Protein AF-0000000077259729 (afdb_homodimer)

Secondary structure (DSSP, 8-state):
---EEEEEE--TT--HHHHHHHHHHHHH-SEEEEEEEPHHHHHHHT---SS-HHHHHHHHHTBTT-SEEEEEE-SS--HHHHHHTT-SEEEEESS--B-TTS-BTTHHHHHTT-EEEEPPPTT--HHHHHHHHHHT-------SSTHHHHHHHHHHHHHHTPPPP----S-EEEEEE---S--HHHHHHHHHHHHT-SEEEEEEPPHHHHHHHHSS--SS-HHHHHHHHHTBTT-SEEEEPPSS--HHHHHHHT--EEEE-TT----GGGGGGGGGEE------TTTT--HHHHHHHHHHHHHHHHHHHHHH-/---EEEEEE--TT--HHHHHHHHHHHHH-SEEEEEEEPHHHHHHHT---SS-HHHHHHHHHTBTT-SEEEEEE-SS--HHHHHHTT-SEEEEESS--B-TTS-BTTHHHHHTT-EEEEPPPTT--HHHHHHHHHHT-------SSTHHHHHHHHHHHHHHTPPPP----S-EEEEEE---S--HHHHHHHHHHHHT-SEEEEEEPPHHHHHHHHSS--SS-HHHHHHHHHTBTT-SEEEEPPSS--HHHHHHHT--EEEE-TT----GGGGGGTTTEE------TTTT--HHHHHHHHHHHHHHHHHHHHHH-

Organism: NCBI:txid6039

Radius of gyration: 26.73 Å; Cα contacts (8 Å, |Δi|>4): 1168; chains: 2; bounding box: 61×83×58 Å

Sequence (626 aa):
MAKRVWMDGCFDLFHYGHANALRQANELGNEVVCGINDFNDILKNKGLPVFTDEERKEIVSSCRWVHEVVIKVPYTPSVELIKKYNCDYAVHGDDPALDKNGVDVYANPKAIGIFKEVGRTDKISTTEIVGRLMLQERKGTIIKKDYKKNQEFYDNLKEKFKLPVKQKVGKVVFIDGIFDLYHAGHCKALENAKKNGDYLIVGLLNDEQVERYTGKLPIMNENERFLVLCSNKNIDEVIFSPYNFDEDFLKKHQISKILSSYDLEDKTRFENLKENVIQDYNVNPFSDLSTGNIIKRIILNYQEYEKRQSNKQMAKRVWMDGCFDLFHYGHANALRQANELGNEVVCGINDFNDILKNKGLPVFTDEERKEIVSSCRWVHEVVIKVPYTPSVELIKKYNCDYAVHGDDPALDKNGVDVYANPKAIGIFKEVGRTDKISTTEIVGRLMLQERKGTIIKKDYKKNQEFYDNLKEKFKLPVKQKVGKVVFIDGIFDLYHAGHCKALENAKKNGDYLIVGLLNDEQVERYTGKLPIMNENERFLVLCSNKNIDEVIFSPYNFDEDFLKKHQISKILSSYDLEDKTRFENLKENVIQDYNVNPFSDLSTGNIIKRIILNYQEYEKRQSNKQ

InterPro domains:
  IPR004821 Cytidyltransferase-like domain [PF01467] (7-131)
  IPR004821 Cytidyltransferase-like domain [PF01467] (175-272)
  IPR004821 Cytidyltransferase-like domain [TIGR00125] (4-68)
  IPR004821 Cytidyltransferase-like domain [TIGR00125] (172-229)
  IPR014729 Rossmann-like alpha/beta/alpha sandwich fold [G3DSA:3.40.50.620] (1-164)
  IPR014729 Rossmann-like alpha/beta/alpha sandwich fold [G3DSA:3.40.50.620] (165-313)
  IPR044608 Ethanolamine-phosphate cytidylyltransferase [PTHR45780] (3-313)

Nearest PDB structures (foldseek):
  3elb-assembly1_A  TM=8.615E-01  e=3.340E-30  Homo sapiens
  4xsv-assembly1_A  TM=8.649E-01  e=5.490E-30  Homo sapiens
  4mvd-assembly2_G  TM=8.555E-01  e=1.198E-11  Rattus norvegicus
  4mvd-assembly1_C  TM=8.555E-01  e=1.274E-11  Rattus norvegicus
  4zcs-assembly2_C  TM=9.011E-01  e=1.436E-10  Plasmodium falciparum 3D7

Foldseek 3Di:
DWAEEEEEDQCALPFLQNLVQLLVRCVVHVAYEYEHAAQVQCCQWPRHGQDHQVFSQLLVVQFQSHDHYHTHAHLQDDPCNCVVVPGQAYEEEPDARAGNVRDGSCVRRVVVPRYDYDYTDPDDDPVVLLVCLVVVDCPDPDDDDVCVVVVVSLVVLCVSLPADADDDDWAEEEEEDQCFSPISLVSVVLVVRLVVIPAYEYAHEAQVRCCVQPVGGGSDHSSGSVSSVSRGNSHRYYDHDDQADDPVNCVVRVHQAYEYDPRHPDPVRCVRPVPRYDPPPPDDPCSPDDSVVSSVSVVVSVVVVVVVVVVVD/DWAEEEEEDQCALPFLQNLVQLLVRCVVHVAYEYEHAQQVQCCQWPRHGQDHQVFSQLLVVQFQSHDHYHTHAHLQDDPCNCVVVPGQAYEDEPDFRAGNVRDGSCVHRVVVPRYDYDYTQPDDDPVVLLVCLVVVDCPDPDDDDVCVVVVVSLVVLCVSLPADADDDDWAEEEEEDQCFSPISLVSVVLVVRLVVIPAYEYAHEAQVRCCVQPVGGGSDHSSGSVSSVSRGNSHRYYDHDDQADDPVNCVVRVHQAYEYDPRHPDPVRCVRPVVRYDPPPPDDPCSPDDSVVSSVSVVVSVVVVVVVVVVVD

Solvent-accessible surface area (backbone atoms only — not comparable to full-atom values): 33648 Å² total; per-residue (Å²): 126,56,55,26,23,29,35,63,44,67,61,50,70,48,44,43,46,58,47,48,45,42,44,52,44,25,72,63,8,83,33,21,38,35,30,29,30,20,62,69,44,37,48,68,29,40,20,59,76,77,58,52,62,66,42,35,47,46,39,53,61,36,25,59,48,44,73,41,75,44,74,65,31,63,72,53,64,48,63,65,59,41,49,72,69,61,27,62,32,39,41,43,53,67,62,88,52,52,37,70,83,41,42,58,36,54,50,66,37,48,74,74,66,30,52,45,73,42,75,69,51,82,97,58,48,56,42,41,51,48,9,35,60,54,27,53,42,54,74,58,78,72,52,77,73,82,24,46,59,54,44,49,52,50,53,55,49,48,63,74,41,54,62,72,90,68,80,88,49,83,43,21,24,33,36,38,34,62,62,57,75,52,43,35,33,57,45,51,50,42,48,56,49,28,72,74,33,68,30,24,38,37,24,35,43,43,51,68,56,39,24,70,74,68,71,42,70,56,84,48,48,47,67,52,38,50,48,40,52,46,36,32,58,56,55,54,40,78,46,73,46,68,88,67,58,50,70,65,57,33,60,74,68,52,47,62,35,32,37,67,34,89,77,47,82,75,59,72,53,44,64,82,42,58,89,41,46,42,76,69,75,72,80,50,102,36,60,75,62,41,73,69,49,51,51,50,45,42,54,49,53,39,52,52,50,51,52,54,54,59,70,69,108,127,55,54,26,24,29,36,64,44,67,61,49,71,47,44,42,48,59,46,49,45,42,44,52,45,27,73,63,9,83,32,21,36,34,31,30,31,20,63,69,44,37,47,66,31,40,20,60,74,76,60,52,63,65,43,35,46,48,39,52,61,36,26,60,48,44,75,43,76,43,74,65,30,62,72,53,64,50,63,65,60,42,50,71,70,62,27,62,31,40,39,44,54,68,62,88,52,54,38,72,84,41,43,60,36,53,50,66,36,48,74,73,66,29,53,45,74,42,76,67,51,81,98,60,47,57,41,42,50,47,10,34,60,55,28,53,42,55,74,57,77,72,53,76,73,81,21,47,60,53,44,50,52,50,54,55,48,48,62,73,42,54,63,71,89,70,80,88,49,82,43,20,24,33,36,40,35,61,62,58,74,52,41,33,33,57,45,53,52,45,46,55,50,28,74,74,34,68,30,25,36,37,25,35,43,44,50,66,55,38,23,69,75,71,71,43,69,57,84,49,48,48,67,53,37,50,47,41,54,45,36,31,57,56,56,54,42,79,45,72,46,69,88,65,59,50,70,64,58,34,61,74,67,53,48,61,35,33,35,61,34,89,78,47,82,76,58,71,51,44,62,80,41,59,90,42,46,43,78,68,73,72,79,50,103,34,58,77,62,41,72,69,48,50,50,49,46,42,53,49,52,38,52,53,51,50,53,56,54,56,68,71,100

pLDDT: mean 87.86, std 11.93, range [39.03, 98.5]

Structure (mmCIF, N/CA/C/O backbone):
data_AF-0000000077259729-model_v1
#
loop_
_entity.id
_entity.type
_entity.pdbx_description
1 polymer 'ethanolamine-phosphate cytidylyltransferase'
#
loop_
_atom_site.group_PDB
_atom_site.id
_atom_site.type_symbol
_atom_site.label_atom_id
_atom_site.label_alt_id
_atom_site.label_comp_id
_atom_site.label_asym_id
_atom_site.label_entity_id
_atom_site.label_seq_id
_atom_site.pdbx_PDB_ins_code
_atom_site.Cartn_x
_atom_site.Cartn_y
_atom_site.Cartn_z
_atom_site.occupancy
_atom_site.B_iso_or_equiv
_atom_site.auth_seq_id
_atom_site.auth_comp_id
_atom_site.auth_asym_id
_atom_site.auth_atom_id
_atom_site.pdbx_PDB_model_num
ATOM 1 N N . MET A 1 1 ? -22.406 29.859 -8.906 1 48.34 1 MET A N 1
ATOM 2 C CA . MET A 1 1 ? -21.172 29.391 -8.305 1 48.34 1 MET A CA 1
ATOM 3 C C . MET A 1 1 ? -21.438 28.688 -6.98 1 48.34 1 MET A C 1
ATOM 5 O O . MET A 1 1 ? -22.219 29.172 -6.16 1 48.34 1 MET A O 1
ATOM 9 N N . ALA A 1 2 ? -21.297 27.406 -6.957 1 60.41 2 ALA A N 1
ATOM 10 C CA . ALA A 1 2 ? -21.703 26.703 -5.738 1 60.41 2 ALA A CA 1
ATOM 11 C C . ALA A 1 2 ? -21.031 27.312 -4.512 1 60.41 2 ALA A C 1
ATOM 13 O O . ALA A 1 2 ? -19.875 27.719 -4.57 1 60.41 2 ALA A O 1
ATOM 14 N N . LYS A 1 3 ? -21.828 27.609 -3.488 1 80.19 3 LYS A N 1
ATOM 15 C CA . LYS A 1 3 ? -21.328 28.297 -2.303 1 80.19 3 LYS A CA 1
ATOM 16 C C . LYS A 1 3 ? -20.703 27.328 -1.312 1 80.19 3 LYS A C 1
ATOM 18 O O . LYS A 1 3 ? -19.562 27.5 -0.88 1 80.19 3 LYS A O 1
ATOM 23 N N . ARG A 1 4 ? -21.438 26.234 -1.057 1 94.88 4 ARG A N 1
ATOM 24 C CA . ARG A 1 4 ? -21.031 25.297 -0.012 1 94.88 4 ARG A CA 1
ATOM 25 C C . ARG A 1 4 ? -21 23.875 -0.539 1 94.88 4 ARG A C 1
ATOM 27 O O . ARG A 1 4 ? -21.922 23.438 -1.23 1 94.88 4 ARG A O 1
ATOM 34 N N . VAL A 1 5 ? -19.891 23.156 -0.338 1 97.06 5 VAL A N 1
ATOM 35 C CA . VAL A 1 5 ? -19.766 21.781 -0.838 1 97.06 5 VAL A CA 1
ATOM 36 C C . VAL A 1 5 ? -19.578 20.828 0.333 1 97.06 5 VAL A C 1
ATOM 38 O O . VAL A 1 5 ? -19.031 21.203 1.373 1 97.06 5 VAL A O 1
ATOM 41 N N . TRP A 1 6 ? -20.078 19.562 0.099 1 97.56 6 TRP A N 1
ATOM 42 C CA . TRP A 1 6 ? -19.969 18.484 1.066 1 97.56 6 TRP A CA 1
ATOM 43 C C . TRP A 1 6 ? -18.906 17.469 0.644 1 97.56 6 TRP A C 1
ATOM 45 O O . TRP A 1 6 ? -18.875 17.031 -0.506 1 97.56 6 TRP A O 1
ATOM 55 N N . MET A 1 7 ? -18 17.188 1.516 1 97.12 7 MET A N 1
ATOM 56 C CA . MET A 1 7 ? -17.047 16.094 1.287 1 97.12 7 MET A CA 1
ATOM 57 C C . MET A 1 7 ? -16.906 15.219 2.525 1 97.12 7 MET A C 1
ATOM 59 O O . MET A 1 7 ? -16.469 15.68 3.576 1 97.12 7 MET A O 1
ATOM 63 N N . ASP A 1 8 ? -17.344 14.023 2.357 1 96.94 8 ASP A N 1
ATOM 64 C CA . ASP A 1 8 ? -17.172 13.094 3.475 1 96.94 8 ASP A CA 1
ATOM 65 C C . ASP A 1 8 ? -16.109 12.047 3.17 1 96.94 8 ASP A C 1
ATOM 67 O O . ASP A 1 8 ? -15.727 11.859 2.012 1 96.94 8 ASP A O 1
ATOM 71 N N . GLY A 1 9 ? -15.586 11.422 4.195 1 95.56 9 GLY A N 1
ATOM 72 C CA . GLY A 1 9 ? -14.578 10.383 4.066 1 95.56 9 GLY A CA 1
ATOM 73 C C . GLY A 1 9 ? -14.109 9.828 5.402 1 95.56 9 GLY A C 1
ATOM 74 O O . GLY A 1 9 ? -14.562 10.289 6.457 1 95.56 9 GLY A O 1
ATOM 75 N N . CYS A 1 10 ? -13.273 8.891 5.285 1 95.19 10 CYS A N 1
ATOM 76 C CA . CYS A 1 10 ? -12.68 8.297 6.484 1 95.19 10 CYS A CA 1
ATOM 77 C C . CYS A 1 10 ? -11.594 9.203 7.055 1 95.19 10 CYS A C 1
ATOM 79 O O . CYS A 1 10 ? -11.555 9.453 8.258 1 95.19 10 CYS A O 1
ATOM 81 N N . PHE A 1 11 ? -10.758 9.688 6.145 1 97.06 11 PHE A N 1
ATOM 82 C CA . PHE A 1 11 ? -9.648 10.578 6.477 1 97.06 11 PHE A CA 1
ATOM 83 C C . PHE A 1 11 ? -8.742 9.953 7.523 1 97.06 11 PHE A C 1
ATOM 85 O O . PHE A 1 11 ? -8.289 10.625 8.445 1 97.06 11 PHE A O 1
ATOM 92 N N . ASP A 1 12 ? -8.648 8.602 7.418 1 96 12 ASP A N 1
ATOM 93 C CA . ASP A 1 12 ? -7.742 7.867 8.297 1 96 12 ASP A CA 1
ATOM 94 C C . ASP A 1 12 ? -6.293 8.008 7.84 1 96 12 ASP A C 1
ATOM 96 O O . ASP A 1 12 ? -6.016 8.055 6.637 1 96 12 ASP A O 1
ATOM 100 N N . LEU A 1 13 ? -5.391 8.117 8.867 1 95.75 13 LEU A N 1
ATOM 101 C CA . LEU A 1 13 ? -3.99 8.352 8.531 1 95.75 13 LEU A CA 1
ATOM 102 C C . LEU A 1 13 ? -3.863 9.469 7.492 1 95.75 13 LEU A C 1
ATOM 104 O O . LEU A 1 13 ? -3.314 9.25 6.41 1 95.75 13 LEU A O 1
ATOM 108 N N . PHE A 1 14 ? -4.32 10.609 7.902 1 97.19 14 PHE A N 1
ATOM 109 C CA . PHE A 1 14 ? -4.418 11.797 7.062 1 97.19 14 PHE A CA 1
ATOM 110 C C . PHE A 1 14 ? -3.084 12.094 6.391 1 97.19 14 PHE A C 1
ATOM 112 O O . PHE A 1 14 ? -2.033 12.062 7.035 1 97.19 14 PHE A O 1
ATOM 119 N N . HIS A 1 15 ? -3.066 12.297 5.09 1 96.44 15 HIS A N 1
ATOM 120 C CA . HIS A 1 15 ? -1.883 12.594 4.293 1 96.44 15 HIS A CA 1
ATOM 121 C C . HIS A 1 15 ? -2.18 13.656 3.246 1 96.44 15 HIS A C 1
ATOM 123 O O . HIS A 1 15 ? -3.309 14.148 3.15 1 96.44 15 HIS A O 1
ATOM 129 N N . TYR A 1 16 ? -1.161 13.977 2.445 1 97 16 TYR A N 1
ATOM 130 C CA . TYR A 1 16 ? -1.281 15.094 1.514 1 97 16 TYR A CA 1
ATOM 131 C C . TYR A 1 16 ? -2.305 14.789 0.427 1 97 16 TYR A C 1
ATOM 133 O O . TYR A 1 16 ? -2.842 15.703 -0.204 1 97 16 TYR A O 1
ATOM 141 N N . GLY A 1 17 ? -2.633 13.516 0.175 1 95.94 17 GLY A N 1
ATOM 142 C CA . GLY A 1 17 ? -3.717 13.164 -0.729 1 95.94 17 GLY A CA 1
ATOM 143 C C . GLY A 1 17 ? -5.074 13.625 -0.24 1 95.94 17 GLY A C 1
ATOM 144 O O . GLY A 1 17 ? -5.883 14.141 -1.019 1 95.94 17 GLY A O 1
ATOM 145 N N . HIS A 1 18 ? -5.348 13.383 1.028 1 96.88 18 HIS A N 1
ATOM 146 C CA . HIS A 1 18 ? -6.574 13.883 1.641 1 96.88 18 HIS A CA 1
ATOM 147 C C . HIS A 1 18 ? -6.645 15.398 1.571 1 96.88 18 HIS A C 1
ATOM 149 O O . HIS A 1 18 ? -7.684 15.961 1.215 1 96.88 18 HIS A O 1
ATOM 155 N N . ALA A 1 19 ? -5.504 16.016 1.911 1 97.69 19 ALA A N 1
ATOM 156 C CA . ALA A 1 19 ? -5.445 17.469 1.873 1 97.69 19 ALA A CA 1
ATOM 157 C C . ALA A 1 19 ? -5.727 18 0.467 1 97.69 19 ALA A C 1
ATOM 159 O O . ALA A 1 19 ? -6.453 18.984 0.297 1 97.69 19 ALA A O 1
ATOM 160 N N . ASN A 1 20 ? -5.129 17.344 -0.491 1 97.31 20 ASN A N 1
ATOM 161 C CA . ASN A 1 20 ? -5.332 17.766 -1.875 1 97.31 20 ASN A CA 1
ATOM 162 C C . ASN A 1 20 ? -6.793 17.625 -2.293 1 97.31 20 ASN A C 1
ATOM 164 O O . ASN A 1 20 ? -7.312 18.469 -3.035 1 97.31 20 ASN A O 1
ATOM 168 N N . ALA A 1 21 ? -7.453 16.562 -1.859 1 96.06 21 ALA A N 1
ATOM 169 C CA . ALA A 1 21 ? -8.875 16.375 -2.141 1 96.06 21 ALA A CA 1
ATOM 170 C C . ALA A 1 21 ? -9.695 17.516 -1.538 1 96.06 21 ALA A C 1
ATOM 172 O O . ALA A 1 21 ? -10.586 18.062 -2.197 1 96.06 21 ALA A O 1
ATOM 173 N N . LEU A 1 22 ? -9.391 17.859 -0.361 1 97.19 22 LEU A N 1
ATOM 174 C CA . LEU A 1 22 ? -10.094 18.938 0.321 1 97.19 22 LEU A CA 1
ATOM 175 C C . LEU A 1 22 ? -9.812 20.281 -0.357 1 97.19 22 LEU A C 1
ATOM 177 O O . LEU A 1 22 ? -10.711 21.109 -0.481 1 97.19 22 LEU A O 1
ATOM 181 N N . ARG A 1 23 ? -8.562 20.484 -0.794 1 97.25 23 ARG A N 1
ATOM 182 C CA . ARG A 1 23 ? -8.203 21.688 -1.539 1 97.25 23 ARG A CA 1
ATOM 183 C C . ARG A 1 23 ? -9.031 21.812 -2.818 1 97.25 23 ARG A C 1
ATOM 185 O O . ARG A 1 23 ? -9.555 22.875 -3.125 1 97.25 23 ARG A O 1
ATOM 192 N N . GLN A 1 24 ? -9.109 20.719 -3.514 1 96.31 24 GLN A N 1
ATOM 193 C CA . GLN A 1 24 ? -9.867 20.703 -4.758 1 96.31 24 GLN A CA 1
ATOM 194 C C . GLN A 1 24 ? -11.352 20.953 -4.504 1 96.31 24 GLN A C 1
ATOM 196 O O . GLN A 1 24 ? -12.008 21.656 -5.273 1 96.31 24 GLN A O 1
ATOM 201 N N . ALA A 1 25 ? -11.852 20.359 -3.443 1 96.12 25 ALA A N 1
ATOM 202 C CA . ALA A 1 25 ? -13.234 20.609 -3.062 1 96.12 25 ALA A CA 1
ATOM 203 C C . ALA A 1 25 ? -13.453 22.094 -2.785 1 96.12 25 ALA A C 1
ATOM 205 O O . ALA A 1 25 ? -14.469 22.672 -3.199 1 96.12 25 ALA A O 1
ATOM 206 N N . ASN A 1 26 ? -12.539 22.688 -2.107 1 96.06 26 ASN A N 1
ATOM 207 C CA . ASN A 1 26 ? -12.602 24.125 -1.795 1 96.06 26 ASN A CA 1
ATOM 208 C C . ASN A 1 26 ? -12.594 24.969 -3.061 1 96.06 26 ASN A C 1
ATOM 210 O O . ASN A 1 26 ? -13.211 26.031 -3.102 1 96.06 26 ASN A O 1
ATOM 214 N N . GLU A 1 27 ? -11.891 24.531 -4.078 1 94.19 27 GLU A N 1
ATOM 215 C CA . GLU A 1 27 ? -11.852 25.234 -5.355 1 94.19 27 GLU A CA 1
ATOM 216 C C . GLU A 1 27 ? -13.211 25.172 -6.055 1 94.19 27 GLU A C 1
ATOM 218 O O . GLU A 1 27 ? -13.555 26.078 -6.82 1 94.19 27 GLU A O 1
ATOM 223 N N . LEU A 1 28 ? -13.859 24.078 -5.777 1 92.81 28 LEU A N 1
ATOM 224 C CA . LEU A 1 28 ? -15.164 23.891 -6.398 1 92.81 28 LEU A CA 1
ATOM 225 C C . LEU A 1 28 ? -16.234 24.703 -5.668 1 92.81 28 LEU A C 1
ATOM 227 O O . LEU A 1 28 ? -17.234 25.109 -6.266 1 92.81 28 LEU A O 1
ATOM 231 N N . GLY A 1 29 ? -15.914 24.844 -4.41 1 86.81 29 GLY A N 1
ATOM 232 C CA . GLY A 1 29 ? -16.828 25.609 -3.58 1 86.81 29 GLY A CA 1
ATOM 233 C C . GLY A 1 29 ? -16.109 26.578 -2.66 1 86.81 29 GLY A C 1
ATOM 234 O O . GLY A 1 29 ? -14.906 26.469 -2.449 1 86.81 29 GLY A O 1
ATOM 235 N N . ASN A 1 30 ? -16.594 27.719 -2.213 1 86.25 30 ASN A N 1
ATOM 236 C CA . ASN A 1 30 ? -15.984 28.688 -1.311 1 86.25 30 ASN A CA 1
ATOM 237 C C . ASN A 1 30 ? -15.953 28.172 0.127 1 86.25 30 ASN A C 1
ATOM 239 O O . ASN A 1 30 ? -15.086 28.562 0.912 1 86.25 30 ASN A O 1
ATOM 243 N N . GLU A 1 31 ? -16.875 27.25 0.431 1 95.69 31 GLU A N 1
ATOM 244 C CA . GLU A 1 31 ? -16.922 26.672 1.771 1 95.69 31 GLU A CA 1
ATOM 245 C C . GLU A 1 31 ? -17.047 25.141 1.711 1 95.69 31 GLU A C 1
ATOM 247 O O . GLU A 1 31 ? -17.906 24.609 1.007 1 95.69 31 GLU A O 1
ATOM 252 N N . VAL A 1 32 ? -16.203 24.469 2.477 1 97.69 32 VAL A N 1
ATOM 253 C CA . VAL A 1 32 ? -16.203 23.016 2.49 1 97.69 32 VAL A CA 1
ATOM 254 C C . VAL A 1 32 ? -16.688 22.516 3.85 1 97.69 32 VAL A C 1
ATOM 256 O O . VAL A 1 32 ? -16.109 22.844 4.883 1 97.69 32 VAL A O 1
ATOM 259 N N . VAL A 1 33 ? -17.766 21.797 3.838 1 98.19 33 VAL A N 1
ATOM 260 C CA . VAL A 1 33 ? -18.234 21.031 4.996 1 98.19 33 VAL A CA 1
ATOM 261 C C . VAL A 1 33 ? -17.734 19.594 4.895 1 98.19 33 VAL A C 1
ATOM 263 O O . VAL A 1 33 ? -18.094 18.875 3.963 1 98.19 33 VAL A O 1
ATOM 266 N N . CYS A 1 34 ? -16.938 19.203 5.832 1 98.31 34 CYS A N 1
ATOM 267 C CA . CYS A 1 34 ? -16.312 17.875 5.77 1 98.31 34 CYS A CA 1
ATOM 268 C C . CYS A 1 34 ? -16.969 16.922 6.766 1 98.31 34 CYS A C 1
ATOM 270 O O . CYS A 1 34 ? -17.031 17.219 7.961 1 98.31 34 CYS A O 1
ATOM 272 N N . GLY A 1 35 ? -17.5 15.836 6.285 1 98.12 35 GLY A N 1
ATOM 273 C CA . GLY A 1 35 ? -18.031 14.789 7.137 1 98.12 35 GLY A CA 1
ATOM 274 C C . GLY A 1 35 ? -17.047 13.68 7.426 1 98.12 35 GLY A C 1
ATOM 275 O O . GLY A 1 35 ? -16.453 13.117 6.504 1 98.12 35 GLY A O 1
ATOM 276 N N . ILE A 1 36 ? -16.891 13.352 8.664 1 98.12 36 ILE A N 1
ATOM 277 C CA . ILE A 1 36 ? -16.047 12.234 9.078 1 98.12 36 ILE A CA 1
ATOM 278 C C . ILE A 1 36 ? -16.906 10.992 9.305 1 98.12 36 ILE A C 1
ATOM 280 O O . ILE A 1 36 ? -17.781 10.984 10.18 1 98.12 36 ILE A O 1
ATOM 284 N N . ASN A 1 37 ? -16.641 9.984 8.547 1 97.62 37 ASN A N 1
ATOM 285 C CA . ASN A 1 37 ? -17.422 8.758 8.664 1 97.62 37 ASN A CA 1
ATOM 286 C C . ASN A 1 37 ? -17.297 8.141 10.055 1 97.62 37 ASN A C 1
ATOM 288 O O . ASN A 1 37 ? -16.203 8.156 10.648 1 97.62 37 ASN A O 1
ATOM 292 N N . ASP A 1 38 ? -18.375 7.602 10.5 1 97.31 38 ASP A N 1
ATOM 293 C CA . ASP A 1 38 ? -18.406 6.926 11.797 1 97.31 38 ASP A CA 1
ATOM 294 C C . ASP A 1 38 ? -17.438 5.742 11.82 1 97.31 38 ASP A C 1
ATOM 296 O O . ASP A 1 38 ? -17.359 4.984 10.852 1 97.31 38 ASP A O 1
ATOM 300 N N . PHE A 1 39 ? -16.766 5.621 12.969 1 95.75 39 PHE A N 1
ATOM 301 C CA . PHE A 1 39 ? -15.773 4.566 13.156 1 95.75 39 PHE A CA 1
ATOM 302 C C . PHE A 1 39 ? -16.375 3.199 12.844 1 95.75 39 PHE A C 1
ATOM 304 O O . PHE A 1 39 ? -15.805 2.422 12.078 1 95.75 39 PHE A O 1
ATOM 311 N N . ASN A 1 40 ? -17.516 2.916 13.375 1 94.19 40 ASN A N 1
ATOM 312 C CA . ASN A 1 40 ? -18.156 1.618 13.219 1 94.19 40 ASN A CA 1
ATOM 313 C C . ASN A 1 40 ? -18.625 1.399 11.781 1 94.19 40 ASN A C 1
ATOM 315 O O . ASN A 1 40 ? -18.625 0.269 11.289 1 94.19 40 ASN A O 1
ATOM 319 N N . ASP A 1 41 ? -19.016 2.459 11.141 1 94.5 41 ASP A N 1
ATOM 320 C CA . ASP A 1 41 ? -19.438 2.352 9.75 1 94.5 41 ASP A CA 1
ATOM 321 C C . ASP A 1 41 ? -18.25 2.012 8.844 1 94.5 41 ASP A C 1
ATOM 323 O O . ASP A 1 41 ? -18.391 1.261 7.879 1 94.5 41 ASP A O 1
ATOM 327 N N . ILE A 1 42 ? -17.125 2.639 9.148 1 93.25 42 ILE A N 1
ATOM 328 C CA . ILE A 1 42 ? -15.914 2.318 8.391 1 93.25 42 ILE A CA 1
ATOM 329 C C . ILE A 1 42 ? -15.562 0.844 8.586 1 93.25 42 ILE A C 1
ATOM 331 O O . ILE A 1 42 ? -15.258 0.141 7.617 1 93.25 42 ILE A O 1
ATOM 335 N N . LEU A 1 43 ? -15.586 0.385 9.797 1 89.56 43 LEU A N 1
ATOM 336 C CA . LEU A 1 43 ? -15.297 -0.999 10.148 1 89.56 43 LEU A CA 1
ATOM 337 C C . LEU A 1 43 ? -16.156 -1.962 9.344 1 89.56 43 LEU A C 1
ATOM 339 O O . LEU A 1 43 ? -15.68 -2.99 8.867 1 89.56 43 LEU A O 1
ATOM 343 N N . LYS A 1 44 ? -17.375 -1.598 9.156 1 87.75 44 LYS A N 1
ATOM 344 C CA . LYS A 1 44 ? -18.344 -2.455 8.492 1 87.75 44 LYS A CA 1
ATOM 345 C C . LYS A 1 44 ? -18.172 -2.418 6.977 1 87.75 44 LYS A C 1
ATOM 347 O O . LYS A 1 44 ? -18.391 -3.422 6.297 1 87.75 44 LYS A O 1
ATOM 352 N N . ASN A 1 45 ? -17.781 -1.263 6.488 1 88.25 45 ASN A N 1
ATOM 353 C CA . ASN A 1 45 ? -17.891 -1.067 5.043 1 88.25 45 ASN A CA 1
ATOM 354 C C . ASN A 1 45 ? -16.516 -1.127 4.367 1 88.25 45 ASN A C 1
ATOM 356 O O . ASN A 1 45 ? -16.422 -1.505 3.199 1 88.25 45 ASN A O 1
ATOM 360 N N . LYS A 1 46 ? -15.516 -0.712 5.02 1 86.19 46 LYS A N 1
ATOM 361 C CA . LYS A 1 46 ? -14.234 -0.518 4.344 1 86.19 46 LYS A CA 1
ATOM 362 C C . LYS A 1 46 ? -13.148 -1.381 4.973 1 86.19 46 LYS A C 1
ATOM 364 O O . LYS A 1 46 ? -12.422 -2.088 4.27 1 86.19 46 LYS A O 1
ATOM 369 N N . GLY A 1 47 ? -12.953 -1.279 6.238 1 88.69 47 GLY A N 1
ATOM 370 C CA . GLY A 1 47 ? -11.883 -1.977 6.934 1 88.69 47 GLY A CA 1
ATOM 371 C C . GLY A 1 47 ? -11.617 -1.431 8.32 1 88.69 47 GLY A C 1
ATOM 372 O O . GLY A 1 47 ? -12.5 -0.807 8.93 1 88.69 47 GLY A O 1
ATOM 373 N N . LEU A 1 48 ? -10.406 -1.718 8.844 1 90.62 48 LEU A N 1
ATOM 374 C CA . LEU A 1 48 ? -10.07 -1.353 10.219 1 90.62 48 LEU A CA 1
ATOM 375 C C . LEU A 1 48 ? -9.492 0.058 10.281 1 90.62 48 LEU A C 1
ATOM 377 O O . LEU A 1 48 ? -8.367 0.291 9.844 1 90.62 48 LEU A O 1
ATOM 381 N N . PRO A 1 49 ? -10.227 0.981 10.82 1 93.25 49 PRO A N 1
ATOM 382 C CA . PRO A 1 49 ? -9.648 2.318 10.977 1 93.25 49 PRO A CA 1
ATOM 383 C C . PRO A 1 49 ? -8.57 2.367 12.055 1 93.25 49 PRO A C 1
ATOM 385 O O . PRO A 1 49 ? -8.609 1.584 13.008 1 93.25 49 PRO A O 1
ATOM 388 N N . VAL A 1 50 ? -7.676 3.281 11.898 1 94.06 50 VAL A N 1
ATOM 389 C CA . VAL A 1 50 ? -6.562 3.408 12.836 1 94.06 50 VAL A CA 1
ATOM 390 C C . VAL A 1 50 ? -6.879 4.48 13.875 1 94.06 50 VAL A C 1
ATOM 392 O O . VAL A 1 50 ? -6.723 4.258 15.078 1 94.06 50 VAL A O 1
ATOM 395 N N . PHE A 1 51 ? -7.359 5.652 13.5 1 96.12 51 PHE A N 1
ATOM 396 C CA . PHE A 1 51 ? -7.613 6.773 14.398 1 96.12 51 PHE A CA 1
ATOM 397 C C . PHE A 1 51 ? -9.07 6.789 14.844 1 96.12 51 PHE A C 1
ATOM 399 O O . PHE A 1 51 ? -9.945 6.289 14.133 1 96.12 51 PHE A O 1
ATOM 406 N N . THR A 1 52 ? -9.289 7.336 15.977 1 95.25 52 THR A N 1
ATOM 407 C CA . THR A 1 52 ? -10.648 7.5 16.484 1 95.25 52 THR A CA 1
ATOM 408 C C . THR A 1 52 ? -11.359 8.641 15.75 1 95.25 52 THR A C 1
ATOM 410 O O . THR A 1 52 ? -10.734 9.398 15.016 1 95.25 52 THR A O 1
ATOM 413 N N . ASP A 1 53 ? -12.68 8.727 15.984 1 97.12 53 ASP A N 1
ATOM 414 C CA . ASP A 1 53 ? -13.461 9.805 15.383 1 97.12 53 ASP A CA 1
ATOM 415 C C . ASP A 1 53 ? -12.938 11.172 15.82 1 97.12 53 ASP A C 1
ATOM 417 O O . ASP A 1 53 ? -12.82 12.086 15 1 97.12 53 ASP A O 1
ATOM 421 N N . GLU A 1 54 ? -12.578 11.273 17.078 1 96.56 54 GLU A N 1
ATOM 422 C CA . GLU A 1 54 ? -12.109 12.547 17.625 1 96.56 54 GLU A CA 1
ATOM 423 C C . GLU A 1 54 ? -10.75 12.922 17.062 1 96.56 54 GLU A C 1
ATOM 425 O O . GLU A 1 54 ? -10.5 14.094 16.766 1 96.56 54 GLU A O 1
ATOM 430 N N . GLU A 1 55 ? -9.945 11.945 16.953 1 96.75 55 GLU A N 1
ATOM 431 C CA . GLU A 1 55 ? -8.617 12.195 16.391 1 96.75 55 GLU A CA 1
ATOM 432 C C . GLU A 1 55 ? -8.719 12.648 14.938 1 96.75 55 GLU A C 1
ATOM 434 O O . GLU A 1 55 ? -8.062 13.617 14.539 1 96.75 55 GLU A O 1
ATOM 439 N N . ARG A 1 56 ? -9.555 11.961 14.164 1 97.81 56 ARG A N 1
ATOM 440 C CA . ARG A 1 56 ? -9.734 12.336 12.766 1 97.81 56 ARG A CA 1
ATOM 441 C C . ARG A 1 56 ? -10.391 13.703 12.648 1 97.81 56 ARG A C 1
ATOM 443 O O . ARG A 1 56 ? -10.031 14.492 11.766 1 97.81 56 ARG A O 1
ATOM 450 N N . LYS A 1 57 ? -11.297 14 13.539 1 97.88 57 LYS A N 1
ATOM 451 C CA . LYS A 1 57 ? -11.922 15.32 13.57 1 97.88 57 LYS A CA 1
ATOM 452 C C . LYS A 1 57 ? -10.875 16.406 13.789 1 97.88 57 LYS A C 1
ATOM 454 O O . LYS A 1 57 ? -10.883 17.438 13.102 1 97.88 57 LYS A O 1
ATOM 459 N N . GLU A 1 58 ? -10 16.156 14.758 1 97.06 58 GLU A N 1
ATOM 460 C CA . GLU A 1 58 ? -8.969 17.125 15.078 1 97.06 58 GLU A CA 1
ATOM 461 C C . GLU A 1 58 ? -8.086 17.406 13.867 1 97.06 58 GLU A C 1
ATOM 463 O O . GLU A 1 58 ? -7.766 18.562 13.578 1 97.06 58 GLU A O 1
ATOM 468 N N . ILE A 1 59 ? -7.746 16.438 13.18 1 98 59 ILE A N 1
ATOM 469 C CA . ILE A 1 59 ? -6.848 16.547 12.039 1 98 59 ILE A CA 1
ATOM 470 C C . ILE A 1 59 ? -7.535 17.312 10.914 1 98 59 ILE A C 1
ATOM 472 O O . ILE A 1 59 ? -6.988 18.297 10.398 1 98 59 ILE A O 1
ATOM 476 N N . VAL A 1 60 ? -8.734 16.922 10.555 1 98.5 60 VAL A N 1
ATOM 477 C CA . VAL A 1 60 ? -9.453 17.516 9.438 1 98.5 60 VAL A CA 1
ATOM 478 C C . VAL A 1 60 ? -9.812 18.969 9.766 1 98.5 60 VAL A C 1
ATOM 480 O O . VAL A 1 60 ? -9.773 19.828 8.891 1 98.5 60 VAL A O 1
ATOM 483 N N . SER A 1 61 ? -10.125 19.219 11.047 1 98 61 SER A N 1
ATOM 484 C CA . SER A 1 61 ? -10.477 20.578 11.477 1 98 61 SER A CA 1
ATOM 485 C C . SER A 1 61 ? -9.289 21.516 11.328 1 98 61 SER A C 1
ATOM 487 O O . SER A 1 61 ? -9.461 22.734 11.219 1 98 61 SER A O 1
ATOM 489 N N . SER A 1 62 ? -8.109 20.953 11.352 1 98 62 SER A N 1
ATOM 490 C CA . SER A 1 62 ? -6.906 21.781 11.266 1 98 62 SER A CA 1
ATOM 491 C C . SER A 1 62 ? -6.582 22.125 9.812 1 98 62 SER A C 1
ATOM 493 O O . SER A 1 62 ? -5.734 22.969 9.547 1 98 62 SER A O 1
ATOM 495 N N . CYS A 1 63 ? -7.219 21.469 8.875 1 98.38 63 CYS A N 1
ATOM 496 C CA . CYS A 1 63 ? -6.961 21.719 7.457 1 98.38 63 CYS A CA 1
ATOM 497 C C . CYS A 1 63 ? -7.516 23.062 7.027 1 98.38 63 CYS A C 1
ATOM 499 O O . CYS A 1 63 ? -8.703 23.344 7.223 1 98.38 63 CYS A O 1
ATOM 501 N N . ARG A 1 64 ? -6.785 23.891 6.379 1 97.56 64 ARG A N 1
ATOM 502 C CA . ARG A 1 64 ? -7.148 25.281 6.105 1 97.56 64 ARG A CA 1
ATOM 503 C C . ARG A 1 64 ? -8.234 25.359 5.035 1 97.56 64 ARG A C 1
ATOM 505 O O . ARG A 1 64 ? -8.836 26.422 4.836 1 97.56 64 ARG A O 1
ATOM 512 N N . TRP A 1 65 ? -8.516 24.312 4.355 1 97.75 65 TRP A N 1
ATOM 513 C CA . TRP A 1 65 ? -9.523 24.328 3.303 1 97.75 65 TRP A CA 1
ATOM 514 C C . TRP A 1 65 ? -10.867 23.828 3.828 1 97.75 65 TRP A C 1
ATOM 516 O O . TRP A 1 65 ? -11.867 23.828 3.102 1 97.75 65 TRP A O 1
ATOM 526 N N . VAL A 1 66 ? -10.922 23.438 5.078 1 98.19 66 VAL A N 1
ATOM 527 C CA . VAL A 1 66 ? -12.148 22.938 5.684 1 98.19 66 VAL A CA 1
ATOM 528 C C . VAL A 1 66 ? -12.773 24.016 6.559 1 98.19 66 VAL A C 1
ATOM 530 O O . VAL A 1 66 ? -12.102 24.609 7.406 1 98.19 66 VAL A O 1
ATOM 533 N N . HIS A 1 67 ? -14.039 24.281 6.422 1 97.5 67 HIS A N 1
ATOM 534 C CA . HIS A 1 67 ? -14.734 25.375 7.121 1 97.5 67 HIS A CA 1
ATOM 535 C C . HIS A 1 67 ? -15.594 24.828 8.25 1 97.5 67 HIS A C 1
ATOM 537 O O . HIS A 1 67 ? -15.812 25.516 9.258 1 97.5 67 HIS A O 1
ATOM 543 N N . GLU A 1 68 ? -16.094 23.672 8.055 1 97.69 68 GLU A N 1
ATOM 544 C CA . GLU A 1 68 ? -16.938 23.016 9.055 1 97.69 68 GLU A CA 1
ATOM 545 C C . GLU A 1 68 ? -16.719 21.5 9.031 1 97.69 68 GLU A C 1
ATOM 547 O O . GLU A 1 68 ? -16.578 20.906 7.965 1 97.69 68 GLU A O 1
ATOM 552 N N . VAL A 1 69 ? -16.672 20.859 10.234 1 98.31 69 VAL A N 1
ATOM 553 C CA . VAL A 1 69 ? -16.469 19.406 10.336 1 98.31 69 VAL A CA 1
ATOM 554 C C . VAL A 1 69 ? -17.656 18.781 11.062 1 98.31 69 VAL A C 1
ATOM 556 O O . VAL A 1 69 ? -18.078 19.266 12.117 1 98.31 69 VAL A O 1
ATOM 559 N N . VAL A 1 70 ? -18.234 17.812 10.461 1 97.62 70 VAL A N 1
ATOM 560 C CA . VAL A 1 70 ? -19.297 17.016 11.062 1 97.62 70 VAL A CA 1
ATOM 561 C C . VAL A 1 70 ? -18.812 15.602 11.344 1 97.62 70 VAL A C 1
ATOM 563 O O . VAL A 1 70 ? -18.312 14.922 10.445 1 97.62 70 VAL A O 1
ATOM 566 N N . ILE A 1 71 ? -18.938 15.086 12.531 1 97.06 71 ILE A N 1
ATOM 567 C CA . ILE A 1 71 ? -18.375 13.797 12.906 1 97.06 71 ILE A CA 1
ATOM 568 C C . ILE A 1 71 ? -19.453 12.727 12.898 1 97.06 71 ILE A C 1
ATOM 570 O O . ILE A 1 71 ? -20.641 13.039 12.969 1 97.06 71 ILE A O 1
ATOM 574 N N . LYS A 1 72 ? -19.078 11.469 12.781 1 96.81 72 LYS A N 1
ATOM 575 C CA . LYS A 1 72 ? -19.906 10.273 12.891 1 96.81 72 LYS A CA 1
ATOM 576 C C . LYS A 1 72 ? -21.031 10.273 11.844 1 96.81 72 LYS A C 1
ATOM 578 O O . LYS A 1 72 ? -22.188 9.992 12.164 1 96.81 72 LYS A O 1
ATOM 583 N N . VAL A 1 73 ? -20.688 10.742 10.695 1 97.38 73 VAL A N 1
ATOM 584 C CA . VAL A 1 73 ? -21.656 10.695 9.609 1 97.38 73 VAL A CA 1
ATOM 585 C C . VAL A 1 73 ? -21.688 9.305 8.992 1 97.38 73 VAL A C 1
ATOM 587 O O . VAL A 1 73 ? -20.719 8.539 9.117 1 97.38 73 VAL A O 1
ATOM 590 N N . PRO A 1 74 ? -22.766 8.961 8.383 1 96.19 74 PRO A N 1
ATOM 591 C CA . PRO A 1 74 ? -22.859 7.645 7.754 1 96.19 74 PRO A CA 1
ATOM 592 C C . PRO A 1 74 ? -21.844 7.461 6.617 1 96.19 74 PRO A C 1
ATOM 594 O O . PRO A 1 74 ? -21.438 8.438 5.992 1 96.19 74 PRO A O 1
ATOM 597 N N . TYR A 1 75 ? -21.438 6.203 6.426 1 94.62 75 TYR A N 1
ATOM 598 C CA . TYR A 1 75 ? -20.531 5.859 5.344 1 94.62 75 TYR A CA 1
ATOM 599 C C . TYR A 1 75 ? -21.109 6.246 3.992 1 94.62 75 TYR A C 1
ATOM 601 O O . TYR A 1 75 ? -20.391 6.637 3.08 1 94.62 75 TYR A O 1
ATOM 609 N N . THR A 1 76 ? -22.406 6.07 3.867 1 93.75 76 THR A N 1
ATOM 610 C CA . THR A 1 76 ? -23.172 6.492 2.693 1 93.75 76 THR A CA 1
ATOM 611 C C . THR A 1 76 ? -23.938 7.777 2.98 1 93.75 76 THR A C 1
ATOM 613 O O . THR A 1 76 ? -24.906 7.766 3.732 1 93.75 76 THR A O 1
ATOM 616 N N . PRO A 1 77 ? -23.469 8.805 2.363 1 94.5 77 PRO A N 1
ATOM 617 C CA . PRO A 1 77 ? -24.172 10.047 2.639 1 94.5 77 PRO A CA 1
ATOM 618 C C . PRO A 1 77 ? -25.547 10.117 1.953 1 94.5 77 PRO A C 1
ATOM 620 O O . PRO A 1 77 ? -25.672 9.711 0.793 1 94.5 77 PRO A O 1
ATOM 623 N N . SER A 1 78 ? -26.562 10.602 2.68 1 94.06 78 SER A N 1
ATOM 624 C CA . SER A 1 78 ? -27.891 10.812 2.098 1 94.06 78 SER A CA 1
ATOM 625 C C . SER A 1 78 ? -28.016 12.227 1.535 1 94.06 78 SER A C 1
ATOM 627 O O . SER A 1 78 ? -27.297 13.133 1.938 1 94.06 78 SER A O 1
ATOM 629 N N . VAL A 1 79 ? -28.938 12.336 0.6 1 95.44 79 VAL A N 1
ATOM 630 C CA . VAL A 1 79 ? -29.234 13.648 0.041 1 95.44 79 VAL A CA 1
ATOM 631 C C . VAL A 1 79 ? -29.734 14.578 1.147 1 95.44 79 VAL A C 1
ATOM 633 O O . VAL A 1 79 ? -29.375 15.758 1.176 1 95.44 79 VAL A O 1
ATOM 636 N N . GLU A 1 80 ? -30.438 14.062 2.016 1 95.62 80 GLU A N 1
ATOM 637 C CA . GLU A 1 80 ? -30.969 14.836 3.139 1 95.62 80 GLU A CA 1
ATOM 638 C C . GLU A 1 80 ? -29.828 15.391 3.998 1 95.62 80 GLU A C 1
ATOM 640 O O . GLU A 1 80 ? -29.891 16.547 4.445 1 95.62 80 GLU A O 1
ATOM 645 N N . LEU A 1 81 ? -28.844 14.562 4.223 1 95.88 81 LEU A N 1
ATOM 646 C CA . LEU A 1 81 ? -27.703 14.984 5.02 1 95.88 81 LEU A CA 1
ATOM 647 C C . LEU A 1 81 ? -26.969 16.141 4.348 1 95.88 81 LEU A C 1
ATOM 649 O O . LEU A 1 81 ? -26.594 17.125 5.004 1 95.88 81 LEU A O 1
ATOM 653 N N . ILE A 1 82 ? -26.766 16.078 3.105 1 95.62 82 ILE A N 1
ATOM 654 C CA . ILE A 1 82 ? -26.047 17.078 2.32 1 95.62 82 ILE A CA 1
ATOM 655 C C . ILE A 1 82 ? -26.828 18.391 2.35 1 95.62 82 ILE A C 1
ATOM 657 O O . ILE A 1 82 ? -26.25 19.469 2.561 1 95.62 82 ILE A O 1
ATOM 661 N N . LYS A 1 83 ? -28.141 18.312 2.234 1 94.19 83 LYS A N 1
ATOM 662 C CA . LYS A 1 83 ? -29 19.484 2.229 1 94.19 83 LYS A CA 1
ATOM 663 C C . LYS A 1 83 ? -29.109 20.094 3.623 1 94.19 83 LYS A C 1
ATOM 665 O O . LYS A 1 83 ? -29.219 21.312 3.766 1 94.19 83 LYS A O 1
ATOM 670 N N . LYS A 1 84 ? -29.047 19.219 4.574 1 95.94 84 LYS A N 1
ATOM 671 C CA . LYS A 1 84 ? -29.109 19.688 5.957 1 95.94 84 LYS A CA 1
ATOM 672 C C . LYS A 1 84 ? -28.016 20.719 6.246 1 95.94 84 LYS A C 1
ATOM 674 O O . LYS A 1 84 ? -28.219 21.641 7.035 1 95.94 84 LYS A O 1
ATOM 679 N N . TYR A 1 85 ? -26.938 20.578 5.602 1 96.06 85 TYR A N 1
ATOM 680 C CA . TYR A 1 85 ? -25.828 21.484 5.852 1 96.06 85 TYR A CA 1
ATOM 681 C C . TYR A 1 85 ? -25.688 22.516 4.742 1 96.06 85 TYR A C 1
ATOM 683 O O . TYR A 1 85 ? -24.641 23.141 4.578 1 96.06 85 TYR A O 1
ATOM 691 N N . ASN A 1 86 ? -26.719 22.641 3.93 1 95 86 ASN A N 1
ATOM 692 C CA . ASN A 1 86 ? -26.859 23.656 2.9 1 95 86 ASN A CA 1
ATOM 693 C C . ASN A 1 86 ? -25.766 23.547 1.847 1 95 86 ASN A C 1
ATOM 695 O O . ASN A 1 86 ? -25.203 24.562 1.415 1 95 86 ASN A O 1
ATOM 699 N N . CYS A 1 87 ? -25.359 22.297 1.494 1 96.12 87 CYS A N 1
ATOM 700 C CA . CYS A 1 87 ? -24.344 22.078 0.473 1 96.12 87 CYS A CA 1
ATOM 701 C C . CYS A 1 87 ? -24.969 21.891 -0.9 1 96.12 87 CYS A C 1
ATOM 703 O O . CYS A 1 87 ? -26 21.219 -1.031 1 96.12 87 CYS A O 1
ATOM 705 N N . ASP A 1 88 ? -24.375 22.484 -1.831 1 94.56 88 ASP A N 1
ATOM 706 C CA . ASP A 1 88 ? -24.891 22.438 -3.199 1 94.56 88 ASP A CA 1
ATOM 707 C C . ASP A 1 88 ? -24.5 21.125 -3.877 1 94.56 88 ASP A C 1
ATOM 709 O O . ASP A 1 88 ? -25.25 20.594 -4.688 1 94.56 88 ASP A O 1
ATOM 713 N N . TYR A 1 89 ? -23.312 20.703 -3.504 1 94.5 89 TYR A N 1
ATOM 714 C CA . TYR A 1 89 ? -22.781 19.516 -4.152 1 94.5 89 TYR A CA 1
ATOM 715 C C . TYR A 1 89 ? -22.062 18.625 -3.143 1 94.5 89 TYR A C 1
ATOM 717 O O . TYR A 1 89 ? -21.562 19.094 -2.129 1 94.5 89 TYR A O 1
ATOM 725 N N . ALA A 1 90 ? -22.125 17.344 -3.459 1 95.88 90 ALA A N 1
ATOM 726 C CA . ALA A 1 90 ? -21.234 16.375 -2.824 1 95.88 90 ALA A CA 1
ATOM 727 C C . ALA A 1 90 ? -20.016 16.109 -3.689 1 95.88 90 ALA A C 1
ATOM 729 O O . ALA A 1 90 ? -20.125 15.922 -4.902 1 95.88 90 ALA A O 1
ATOM 730 N N . VAL A 1 91 ? -18.891 16.156 -3.014 1 95.19 91 VAL A N 1
ATOM 731 C CA . VAL A 1 91 ? -17.625 16.016 -3.752 1 95.19 91 VAL A CA 1
ATOM 732 C C . VAL A 1 91 ? -16.875 14.781 -3.25 1 95.19 91 VAL A C 1
ATOM 734 O O . VAL A 1 91 ? -16.844 14.516 -2.047 1 95.19 91 VAL A O 1
ATOM 737 N N . HIS A 1 92 ? -16.344 13.984 -4.148 1 92.5 92 HIS A N 1
ATOM 738 C CA . HIS A 1 92 ? -15.516 12.836 -3.811 1 92.5 92 HIS A CA 1
ATOM 739 C C . HIS A 1 92 ? -14.461 12.586 -4.883 1 92.5 92 HIS A C 1
ATOM 741 O O . HIS A 1 92 ? -14.586 13.078 -6.008 1 92.5 92 HIS A O 1
ATOM 747 N N . GLY A 1 93 ? -13.453 11.922 -4.477 1 86.31 93 GLY A N 1
ATOM 748 C CA . GLY A 1 93 ? -12.43 11.539 -5.441 1 86.31 93 GLY A CA 1
ATOM 749 C C . GLY A 1 93 ? -12.953 10.633 -6.539 1 86.31 93 GLY A C 1
ATOM 750 O O . GLY A 1 93 ? -14.062 10.102 -6.438 1 86.31 93 GLY A O 1
ATOM 751 N N . ASP A 1 94 ? -12.117 10.453 -7.527 1 80.81 94 ASP A N 1
ATOM 752 C CA . ASP A 1 94 ? -12.531 9.703 -8.711 1 80.81 94 ASP A CA 1
ATOM 753 C C . ASP A 1 94 ? -12.422 8.195 -8.477 1 80.81 94 ASP A C 1
ATOM 755 O O . ASP A 1 94 ? -12.727 7.402 -9.367 1 80.81 94 ASP A O 1
ATOM 759 N N . ASP A 1 95 ? -12.07 7.828 -7.328 1 74.12 95 ASP A N 1
ATOM 760 C CA . ASP A 1 95 ? -12.086 6.406 -6.996 1 74.12 95 ASP A CA 1
ATOM 761 C C . ASP A 1 95 ? -13.492 5.941 -6.625 1 74.12 95 ASP A C 1
ATOM 763 O O . ASP A 1 95 ? -14.25 6.68 -5.984 1 74.12 95 ASP A O 1
ATOM 767 N N . PRO A 1 96 ? -13.797 4.785 -7.078 1 72.88 96 PRO A N 1
ATOM 768 C CA . PRO A 1 96 ? -15.109 4.273 -6.684 1 72.88 96 PRO A CA 1
ATOM 769 C C . PRO A 1 96 ? -15.258 4.109 -5.172 1 72.88 96 PRO A C 1
ATOM 771 O O . PRO A 1 96 ? -14.32 3.652 -4.508 1 72.88 96 PRO A O 1
ATOM 774 N N . ALA A 1 97 ? -16.25 4.609 -4.688 1 80.62 97 ALA A N 1
ATOM 775 C CA . ALA A 1 97 ? -16.609 4.441 -3.279 1 80.62 97 ALA A CA 1
ATOM 776 C C . ALA A 1 97 ? -17.781 3.482 -3.117 1 80.62 97 ALA A C 1
ATOM 778 O O . ALA A 1 97 ? -18.922 3.836 -3.416 1 80.62 97 ALA A O 1
ATOM 779 N N . LEU A 1 98 ? -17.469 2.299 -2.686 1 82.62 98 LEU A N 1
ATOM 780 C CA . LEU A 1 98 ? -18.484 1.271 -2.564 1 82.62 98 LEU A CA 1
ATOM 781 C C . LEU A 1 98 ? -18.703 0.885 -1.104 1 82.62 98 LEU A C 1
ATOM 783 O O . LEU A 1 98 ? -17.766 0.911 -0.307 1 82.62 98 LEU A O 1
ATOM 787 N N . ASP A 1 99 ? -19.922 0.567 -0.885 1 85.25 99 ASP A N 1
ATOM 788 C CA . ASP A 1 99 ? -20.188 0.036 0.448 1 85.25 99 ASP A CA 1
ATOM 789 C C . ASP A 1 99 ? -19.953 -1.473 0.495 1 85.25 99 ASP A C 1
ATOM 791 O O . ASP A 1 99 ? -19.438 -2.057 -0.459 1 85.25 99 ASP A O 1
ATOM 795 N N . LYS A 1 100 ? -20.234 -2.139 1.642 1 81.62 100 LYS A N 1
ATOM 796 C CA . LYS A 1 100 ? -19.953 -3.557 1.865 1 81.62 100 LYS A CA 1
ATOM 797 C C . LYS A 1 100 ? -20.688 -4.426 0.842 1 81.62 100 LYS A C 1
ATOM 799 O O . LYS A 1 100 ? -20.25 -5.543 0.553 1 81.62 100 LYS A O 1
ATOM 804 N N . ASN A 1 101 ? -21.781 -3.852 0.29 1 79.62 101 ASN A N 1
ATOM 805 C CA . ASN A 1 101 ? -22.578 -4.605 -0.665 1 79.62 101 ASN A CA 1
ATOM 806 C C . ASN A 1 101 ? -22.188 -4.293 -2.104 1 79.62 101 ASN A C 1
ATOM 808 O O . ASN A 1 101 ? -22.844 -4.734 -3.045 1 79.62 101 ASN A O 1
ATOM 812 N N . GLY A 1 102 ? -21.203 -3.457 -2.223 1 78.75 102 GLY A N 1
ATOM 813 C CA . GLY A 1 102 ? -20.75 -3.119 -3.561 1 78.75 102 GLY A CA 1
ATOM 814 C C . GLY A 1 102 ? -21.562 -2.014 -4.211 1 78.75 102 GLY A C 1
ATOM 815 O O . GLY A 1 102 ? -21.531 -1.851 -5.43 1 78.75 102 GLY A O 1
ATOM 816 N N . VAL A 1 103 ? -22.281 -1.391 -3.449 1 83.38 103 VAL A N 1
ATOM 817 C CA . VAL A 1 103 ? -23.125 -0.318 -3.959 1 83.38 103 VAL A CA 1
ATOM 818 C C . VAL A 1 103 ? -22.391 1.014 -3.873 1 83.38 103 VAL A C 1
ATOM 820 O O . VAL A 1 103 ? -21.719 1.294 -2.877 1 83.38 103 VAL A O 1
ATOM 823 N N . ASP A 1 104 ? -22.562 1.768 -4.945 1 88.44 104 ASP A N 1
ATOM 824 C CA . ASP A 1 104 ? -21.969 3.105 -4.965 1 88.44 104 ASP A CA 1
ATOM 825 C C . ASP A 1 104 ? -22.562 3.977 -3.857 1 88.44 104 ASP A C 1
ATOM 827 O O . ASP A 1 104 ? -23.766 4.254 -3.846 1 88.44 104 ASP A O 1
ATOM 831 N N . VAL A 1 105 ? -21.688 4.488 -3.061 1 91.44 105 VAL A N 1
ATOM 832 C CA . VAL A 1 105 ? -22.125 5.215 -1.877 1 91.44 105 VAL A CA 1
ATOM 833 C C . VAL A 1 105 ? -22.688 6.578 -2.287 1 91.44 105 VAL A C 1
ATOM 835 O O . VAL A 1 105 ? -23.422 7.207 -1.527 1 91.44 105 VAL A O 1
ATOM 838 N N . TYR A 1 106 ? -22.422 7.039 -3.508 1 93.06 106 TYR A N 1
ATOM 839 C CA . TYR A 1 106 ? -22.906 8.344 -3.957 1 93.06 106 TYR A CA 1
ATOM 840 C C . TYR A 1 106 ? -23.953 8.195 -5.059 1 93.06 106 TYR A C 1
ATOM 842 O O . TYR A 1 106 ? -24.188 9.125 -5.828 1 93.06 106 TYR A O 1
ATOM 850 N N . ALA A 1 107 ? -24.547 7.051 -5.156 1 91 107 ALA A N 1
ATOM 851 C CA . ALA A 1 107 ? -25.547 6.777 -6.191 1 91 107 ALA A CA 1
ATOM 852 C C . ALA A 1 107 ? -26.688 7.793 -6.145 1 91 107 ALA A C 1
ATOM 854 O O . ALA A 1 107 ? -27.094 8.328 -7.18 1 91 107 ALA A O 1
ATOM 855 N N . ASN A 1 108 ? -27.172 8.125 -4.973 1 93.25 108 ASN A N 1
ATOM 856 C CA . ASN A 1 108 ? -28.312 9.031 -4.82 1 93.25 108 ASN A CA 1
ATOM 857 C C . ASN A 1 108 ? -27.938 10.461 -5.191 1 93.25 108 ASN A C 1
ATOM 859 O O . ASN A 1 108 ? -28.609 11.102 -6 1 93.25 108 ASN A O 1
ATOM 863 N N . PRO A 1 109 ? -26.859 10.969 -4.652 1 94.25 109 PRO A N 1
ATOM 864 C CA . PRO A 1 109 ? -26.438 12.305 -5.082 1 94.25 109 PRO A CA 1
ATOM 865 C C . PRO A 1 109 ? -26.188 12.398 -6.586 1 94.25 109 PRO A C 1
ATOM 867 O O . PRO A 1 109 ? -26.469 13.43 -7.199 1 94.25 109 PRO A O 1
ATOM 870 N N . LYS A 1 110 ? -25.625 11.375 -7.195 1 93.12 110 LYS A N 1
ATOM 871 C CA . LYS A 1 110 ? -25.391 11.336 -8.633 1 93.12 110 LYS A CA 1
ATOM 872 C C . LYS A 1 110 ? -26.719 11.359 -9.398 1 93.12 110 LYS A C 1
ATOM 874 O O . LYS A 1 110 ? -26.844 12.055 -10.406 1 93.12 110 LYS A O 1
ATOM 879 N N . ALA A 1 111 ? -27.703 10.656 -8.914 1 94.06 111 ALA A N 1
ATOM 880 C CA . ALA A 1 111 ? -29 10.531 -9.57 1 94.06 111 ALA A CA 1
ATOM 881 C C . ALA A 1 111 ? -29.703 11.883 -9.656 1 94.06 111 ALA A C 1
ATOM 883 O O . ALA A 1 111 ? -30.406 12.164 -10.617 1 94.06 111 ALA A O 1
ATOM 884 N N . ILE A 1 112 ? -29.484 12.703 -8.703 1 94.56 112 ILE A N 1
ATOM 885 C CA . ILE A 1 112 ? -30.188 13.984 -8.688 1 94.56 112 ILE A CA 1
ATOM 886 C C . ILE A 1 112 ? -29.25 15.094 -9.18 1 94.56 112 ILE A C 1
ATOM 888 O O . ILE A 1 112 ? -29.578 16.281 -9.086 1 94.56 112 ILE A O 1
ATOM 892 N N . GLY A 1 113 ? -28 14.75 -9.547 1 93.38 113 GLY A N 1
ATOM 893 C CA . GLY A 1 113 ? -27.109 15.664 -10.258 1 93.38 113 GLY A CA 1
ATOM 894 C C . GLY A 1 113 ? -26.328 16.578 -9.328 1 93.38 113 GLY A C 1
ATOM 895 O O . GLY A 1 113 ? -25.938 17.672 -9.719 1 93.38 113 GLY A O 1
ATOM 896 N N . ILE A 1 114 ? -26.172 16.219 -8.07 1 94.19 114 ILE A N 1
ATOM 897 C CA . ILE A 1 114 ? -25.469 17.109 -7.156 1 94.19 114 ILE A CA 1
ATOM 898 C C . ILE A 1 114 ? -24.125 16.484 -6.758 1 94.19 114 ILE A C 1
ATOM 900 O O . ILE A 1 114 ? -23.609 16.766 -5.672 1 94.19 114 ILE A O 1
ATOM 904 N N . PHE A 1 115 ? -23.594 15.68 -7.578 1 94.38 115 PHE A N 1
ATOM 905 C CA . PHE A 1 115 ? -22.328 15.023 -7.316 1 94.38 115 PHE A CA 1
ATOM 906 C C . PHE A 1 115 ? -21.234 15.57 -8.234 1 94.38 115 PHE A C 1
ATOM 908 O O . PHE A 1 115 ? -21.469 15.758 -9.43 1 94.38 115 PHE A O 1
ATOM 915 N N . LYS A 1 116 ? -20.078 15.859 -7.691 1 94.12 116 LYS A N 1
ATOM 916 C CA . LYS A 1 116 ? -18.906 16.266 -8.453 1 94.12 116 LYS A CA 1
ATOM 917 C C . LYS A 1 116 ? -17.688 15.438 -8.086 1 94.12 116 LYS A C 1
ATOM 919 O O . LYS A 1 116 ? -17.5 15.094 -6.914 1 94.12 116 LYS A O 1
ATOM 924 N N . GLU A 1 117 ? -16.891 15.18 -9.031 1 91.94 117 GLU A N 1
ATOM 925 C CA . GLU A 1 117 ? -15.688 14.375 -8.82 1 91.94 117 GLU A CA 1
ATOM 926 C C . GLU A 1 117 ? -14.43 15.227 -8.906 1 91.94 117 GLU A C 1
ATOM 928 O O . GLU A 1 117 ? -14.344 16.141 -9.734 1 91.94 117 GLU A O 1
ATOM 933 N N . VAL A 1 118 ? -13.492 14.93 -8.07 1 91.25 118 VAL A N 1
ATOM 934 C CA . VAL A 1 118 ? -12.172 15.555 -8.141 1 91.25 118 VAL A CA 1
ATOM 935 C C . VAL A 1 118 ? -11.109 14.484 -8.367 1 91.25 118 VAL A C 1
ATOM 937 O O . VAL A 1 118 ? -11.344 13.297 -8.117 1 91.25 118 VAL A O 1
ATOM 940 N N . GLY A 1 119 ? -10.008 14.914 -8.828 1 87.38 119 GLY A N 1
ATOM 941 C CA . GLY A 1 119 ? -8.953 13.961 -9.133 1 87.38 119 GLY A CA 1
ATOM 942 C C . GLY A 1 119 ? -8.281 13.398 -7.891 1 87.38 119 GLY A C 1
ATOM 943 O O . GLY A 1 119 ? -8.062 14.117 -6.918 1 87.38 119 GLY A O 1
ATOM 944 N N . ARG A 1 120 ? -7.992 12.133 -7.941 1 82.56 120 ARG A N 1
ATOM 945 C CA . ARG A 1 120 ? -7.23 11.508 -6.863 1 82.56 120 ARG A CA 1
ATOM 946 C C . ARG A 1 120 ? -5.746 11.836 -6.984 1 82.56 120 ARG A C 1
ATOM 948 O O . ARG A 1 120 ? -5.246 12.094 -8.086 1 82.56 120 ARG A O 1
ATOM 955 N N . THR A 1 121 ? -5.137 11.844 -5.855 1 85.38 121 THR A N 1
ATOM 956 C CA . THR A 1 121 ? -3.697 12.07 -5.824 1 85.38 121 THR A CA 1
ATOM 957 C C . THR A 1 121 ? -2.938 10.758 -5.984 1 85.38 121 THR A C 1
ATOM 959 O O . THR A 1 121 ? -3.188 9.797 -5.25 1 85.38 121 THR A O 1
ATOM 962 N N . ASP A 1 122 ? -2.086 10.773 -6.891 1 77.31 122 ASP A N 1
ATOM 963 C CA . ASP A 1 122 ? -1.294 9.578 -7.176 1 77.31 122 ASP A CA 1
ATOM 964 C C . ASP A 1 122 ? -0.268 9.328 -6.074 1 77.31 122 ASP A C 1
ATOM 966 O O . ASP A 1 122 ? 0.12 10.25 -5.355 1 77.31 122 ASP A O 1
ATOM 970 N N . LYS A 1 123 ? 0.151 8.102 -5.836 1 74.06 123 LYS A N 1
ATOM 971 C CA . LYS A 1 123 ? 1.366 7.695 -5.141 1 74.06 123 LYS A CA 1
ATOM 972 C C . LYS A 1 123 ? 1.142 7.637 -3.631 1 74.06 123 LYS A C 1
ATOM 974 O O . LYS A 1 123 ? 2.1 7.578 -2.857 1 74.06 123 LYS A O 1
ATOM 979 N N . ILE A 1 124 ? -0.152 7.898 -3.203 1 88 124 ILE A N 1
ATOM 980 C CA . ILE A 1 124 ? -0.302 7.836 -1.754 1 88 124 ILE A CA 1
ATOM 981 C C . ILE A 1 124 ? -1.699 7.328 -1.401 1 88 124 ILE A C 1
ATOM 983 O O . ILE A 1 124 ? -2.67 7.633 -2.098 1 88 124 ILE A O 1
ATOM 987 N N . SER A 1 125 ? -1.839 6.539 -0.392 1 89.94 125 SER A N 1
ATOM 988 C CA . SER A 1 125 ? -3.072 6.031 0.201 1 89.94 125 SER A CA 1
ATOM 989 C C . SER A 1 125 ? -2.83 5.508 1.612 1 89.94 125 SER A C 1
ATOM 991 O O . SER A 1 125 ? -1.688 5.254 2 1 89.94 125 SER A O 1
ATOM 993 N N . THR A 1 126 ? -3.846 5.469 2.344 1 91.69 126 THR A N 1
ATOM 994 C CA . THR A 1 126 ? -3.752 4.887 3.678 1 91.69 126 THR A CA 1
ATOM 995 C C . THR A 1 126 ? -3.162 3.482 3.615 1 91.69 126 THR A C 1
ATOM 997 O O . THR A 1 126 ? -2.314 3.123 4.434 1 91.69 126 THR A O 1
ATOM 1000 N N . THR A 1 127 ? -3.576 2.768 2.635 1 89.94 127 THR A N 1
ATOM 1001 C CA . THR A 1 127 ? -3.076 1.414 2.418 1 89.94 127 THR A CA 1
ATOM 1002 C C . THR A 1 127 ? -1.565 1.426 2.201 1 89.94 127 THR A C 1
ATOM 1004 O O . THR A 1 127 ? -0.838 0.645 2.818 1 89.94 127 THR A O 1
ATOM 1007 N N . GLU A 1 128 ? -1.159 2.309 1.407 1 91.31 128 GLU A N 1
ATOM 1008 C CA . GLU A 1 128 ? 0.266 2.441 1.123 1 91.31 128 GLU A CA 1
ATOM 1009 C C . GLU A 1 128 ? 1.048 2.807 2.381 1 91.31 128 GLU A C 1
ATOM 1011 O O . GLU A 1 128 ? 2.129 2.268 2.627 1 91.31 128 GLU A O 1
ATOM 1016 N N . ILE A 1 129 ? 0.551 3.676 3.135 1 94 129 ILE A N 1
ATOM 1017 C CA . ILE A 1 129 ? 1.219 4.148 4.344 1 94 129 ILE A CA 1
ATOM 1018 C C . ILE A 1 129 ? 1.406 2.99 5.316 1 94 129 ILE A C 1
ATOM 1020 O O . ILE A 1 129 ? 2.492 2.809 5.875 1 94 129 ILE A O 1
ATOM 1024 N N . VAL A 1 130 ? 0.39 2.25 5.504 1 93.44 130 VAL A N 1
ATOM 1025 C CA . VAL A 1 130 ? 0.45 1.125 6.43 1 93.44 130 VAL A CA 1
ATOM 1026 C C . VAL A 1 130 ? 1.457 0.093 5.926 1 93.44 130 VAL A C 1
ATOM 1028 O O . VAL A 1 130 ? 2.213 -0.482 6.715 1 93.44 130 VAL A O 1
ATOM 1031 N N . GLY A 1 131 ? 1.433 -0.113 4.648 1 92.81 131 GLY A N 1
ATOM 1032 C CA . GLY A 1 131 ? 2.436 -0.994 4.07 1 92.81 131 GLY A CA 1
ATOM 1033 C C . GLY A 1 131 ? 3.857 -0.539 4.34 1 92.81 131 GLY A C 1
ATOM 1034 O O . GLY A 1 131 ? 4.703 -1.339 4.742 1 92.81 131 GLY A O 1
ATOM 1035 N N . ARG A 1 132 ? 4.109 0.735 4.125 1 91.06 132 ARG A N 1
ATOM 1036 C CA . ARG A 1 132 ? 5.422 1.311 4.391 1 91.06 132 ARG A CA 1
ATOM 1037 C C . ARG A 1 132 ? 5.824 1.104 5.848 1 91.06 132 ARG A C 1
ATOM 1039 O O . ARG A 1 132 ? 6.977 0.773 6.141 1 91.06 132 ARG A O 1
ATOM 1046 N N . LEU A 1 133 ? 4.855 1.284 6.684 1 91.38 133 LEU A N 1
ATOM 1047 C CA . LEU A 1 133 ? 5.082 1.191 8.125 1 91.38 133 LEU A CA 1
ATOM 1048 C C . LEU A 1 133 ? 5.508 -0.219 8.516 1 91.38 133 LEU A C 1
ATOM 1050 O O . LEU A 1 133 ? 6.523 -0.4 9.195 1 91.38 133 LEU A O 1
ATOM 1054 N N . MET A 1 134 ? 4.789 -1.161 8.023 1 91.19 134 MET A N 1
ATOM 1055 C CA . MET A 1 134 ? 4.984 -2.539 8.469 1 91.19 134 MET A CA 1
ATOM 1056 C C . MET A 1 134 ? 6.246 -3.133 7.848 1 91.19 134 MET A C 1
ATOM 1058 O O . MET A 1 134 ? 6.902 -3.977 8.461 1 91.19 134 MET A O 1
ATOM 1062 N N . LEU A 1 135 ? 6.559 -2.625 6.707 1 90.69 135 LEU A N 1
ATOM 1063 C CA . LEU A 1 135 ? 7.715 -3.166 6.004 1 90.69 135 LEU A CA 1
ATOM 1064 C C . LEU A 1 135 ? 8.961 -2.34 6.297 1 90.69 135 LEU A C 1
ATOM 1066 O O . LEU A 1 135 ? 10.07 -2.723 5.914 1 90.69 135 LEU A O 1
ATOM 1070 N N . GLN A 1 136 ? 8.773 -1.243 7.02 1 85.88 136 GLN A N 1
ATOM 1071 C CA . GLN A 1 136 ? 9.875 -0.325 7.277 1 85.88 136 GLN A CA 1
ATOM 1072 C C . GLN A 1 136 ? 10.664 -0.04 6.004 1 85.88 136 GLN A C 1
ATOM 1074 O O . GLN A 1 136 ? 11.891 -0.165 5.98 1 85.88 136 GLN A O 1
ATOM 1079 N N . GLU A 1 137 ? 9.883 0.204 4.98 1 81.31 137 GLU A N 1
ATOM 1080 C CA . GLU A 1 137 ? 10.469 0.424 3.66 1 81.31 137 GLU A CA 1
ATOM 1081 C C . GLU A 1 137 ? 11.289 1.708 3.627 1 81.31 137 GLU A C 1
ATOM 1083 O O . GLU A 1 137 ? 10.859 2.742 4.137 1 81.31 137 GLU A O 1
ATOM 1088 N N . ARG A 1 138 ? 12.484 1.55 3.129 1 71.44 138 ARG A N 1
ATOM 1089 C CA . ARG A 1 138 ? 13.359 2.711 2.998 1 71.44 138 ARG A CA 1
ATOM 1090 C C . ARG A 1 138 ? 13.078 3.469 1.706 1 71.44 138 ARG A C 1
ATOM 1092 O O . ARG A 1 138 ? 13.344 2.965 0.612 1 71.44 138 ARG A O 1
ATOM 1099 N N . LYS A 1 139 ? 12.023 4.184 1.707 1 60.56 139 LYS A N 1
ATOM 1100 C CA . LYS A 1 139 ? 11.812 4.949 0.484 1 60.56 139 LYS A CA 1
ATOM 1101 C C . LYS A 1 139 ? 12.812 6.102 0.372 1 60.56 139 LYS A C 1
ATOM 1103 O O . LYS A 1 139 ? 12.773 7.039 1.172 1 60.56 139 LYS A O 1
ATOM 1108 N N . GLY A 1 140 ? 14.102 5.707 0.094 1 50.5 140 GLY A N 1
ATOM 1109 C CA . GLY A 1 140 ? 15.148 6.715 -0.017 1 50.5 140 GLY A CA 1
ATOM 1110 C C . GLY A 1 140 ? 14.75 7.891 -0.888 1 50.5 140 GLY A C 1
ATOM 1111 O O . GLY A 1 140 ? 13.812 7.793 -1.686 1 50.5 140 GLY A O 1
ATOM 1112 N N . THR A 1 141 ? 14.961 9.086 -0.417 1 46.53 141 THR A N 1
ATOM 1113 C CA . THR A 1 141 ? 14.914 10.289 -1.244 1 46.53 141 THR A CA 1
ATOM 1114 C C . THR A 1 141 ? 15.469 10.008 -2.637 1 46.53 141 THR A C 1
ATOM 1116 O O . THR A 1 141 ? 16.578 9.492 -2.771 1 46.53 141 THR A O 1
ATOM 1119 N N . ILE A 1 142 ? 14.523 9.648 -3.713 1 45.44 142 ILE A N 1
ATOM 1120 C CA . ILE A 1 142 ? 14.695 9.477 -5.152 1 45.44 142 ILE A CA 1
ATOM 1121 C C . ILE A 1 142 ? 15.875 10.328 -5.629 1 45.44 142 ILE A C 1
ATOM 1123 O O . ILE A 1 142 ? 15.867 11.547 -5.48 1 45.44 142 ILE A O 1
ATOM 1127 N N . ILE A 1 143 ? 17.016 9.797 -5.77 1 42.38 143 ILE A N 1
ATOM 1128 C CA . ILE A 1 143 ? 18.031 10.531 -6.52 1 42.38 143 ILE A CA 1
ATOM 1129 C C . ILE A 1 143 ? 17.469 10.945 -7.879 1 42.38 143 ILE A C 1
ATOM 1131 O O . ILE A 1 143 ? 16.438 10.422 -8.32 1 42.38 143 ILE A O 1
ATOM 1135 N N . LYS A 1 144 ? 18.391 11.25 -9.117 1 39.03 144 LYS A N 1
ATOM 1136 C CA . LYS A 1 144 ? 18.5 12.227 -10.195 1 39.03 144 LYS A CA 1
ATOM 1137 C C . LYS A 1 144 ? 17.5 11.945 -11.305 1 39.03 144 LYS A C 1
ATOM 1139 O O . LYS A 1 144 ? 16.875 12.867 -11.836 1 39.03 144 LYS A O 1
ATOM 1144 N N . LYS A 1 145 ? 17.5 10.82 -12 1 39.47 145 LYS A N 1
ATOM 1145 C CA . LYS A 1 145 ? 16.859 10.867 -13.312 1 39.47 145 LYS A CA 1
ATOM 1146 C C . LYS A 1 145 ? 15.352 10.656 -13.195 1 39.47 145 LYS A C 1
ATOM 1148 O O . LYS A 1 145 ? 14.562 11.414 -13.766 1 39.47 145 LYS A O 1
ATOM 1153 N N . ASP A 1 146 ? 14.656 9.523 -12.773 1 47.5 146 ASP A N 1
ATOM 1154 C CA . ASP A 1 146 ? 13.25 9.195 -12.594 1 47.5 146 ASP A CA 1
ATOM 1155 C C . ASP A 1 146 ? 12.633 10.023 -11.469 1 47.5 146 ASP A C 1
ATOM 1157 O O . ASP A 1 146 ? 11.445 9.898 -11.18 1 47.5 146 ASP A O 1
ATOM 1161 N N . TYR A 1 147 ? 13.57 10.977 -11 1 54.53 147 TYR A N 1
ATOM 1162 C CA . TYR A 1 147 ? 13.648 12.086 -10.055 1 54.53 147 TYR A CA 1
ATOM 1163 C C . TYR A 1 147 ? 12.961 13.328 -10.609 1 54.53 147 TYR A C 1
ATOM 1165 O O . TYR A 1 147 ? 12.312 14.07 -9.875 1 54.53 147 TYR A O 1
ATOM 1173 N N . LYS A 1 148 ? 13.094 13.141 -11.898 1 61.84 148 LYS A N 1
ATOM 1174 C CA . LYS A 1 148 ? 12.516 14.367 -12.453 1 61.84 148 LYS A CA 1
ATOM 1175 C C . LYS A 1 148 ? 10.992 14.344 -12.383 1 61.84 148 LYS A C 1
ATOM 1177 O O . LYS A 1 148 ? 10.367 15.32 -11.969 1 61.84 148 LYS A O 1
ATOM 1182 N N . LYS A 1 149 ? 10.516 13.055 -12.75 1 71.31 149 LYS A N 1
ATOM 1183 C CA . LYS A 1 149 ? 9.055 12.977 -12.758 1 71.31 149 LYS A CA 1
ATOM 1184 C C . LYS A 1 149 ? 8.492 13.086 -11.344 1 71.31 149 LYS A C 1
ATOM 1186 O O . LYS A 1 149 ? 7.473 13.75 -11.125 1 71.31 149 LYS A O 1
ATOM 1191 N N . ASN A 1 150 ? 9.164 12.43 -10.492 1 76.56 150 ASN A N 1
ATOM 1192 C CA . ASN A 1 150 ? 8.719 12.5 -9.102 1 76.56 150 ASN A CA 1
ATOM 1193 C C . ASN A 1 150 ? 8.898 13.906 -8.531 1 76.56 150 ASN A C 1
ATOM 1195 O O . ASN A 1 150 ? 8.023 14.406 -7.812 1 76.56 150 ASN A O 1
ATOM 1199 N N . GLN A 1 151 ? 9.984 14.461 -8.953 1 82.06 151 GLN A N 1
ATOM 1200 C CA . GLN A 1 151 ? 10.234 15.82 -8.484 1 82.06 151 GLN A CA 1
ATOM 1201 C C . GLN A 1 151 ? 9.211 16.797 -9.055 1 82.06 151 GLN A C 1
ATOM 1203 O O . GLN A 1 151 ? 8.727 17.672 -8.336 1 82.06 151 GLN A O 1
ATOM 1208 N N . GLU A 1 152 ? 8.914 16.578 -10.297 1 86.25 152 GLU A N 1
ATOM 1209 C CA . GLU A 1 152 ? 7.918 17.422 -10.93 1 86.25 152 GLU A CA 1
ATOM 1210 C C . GLU A 1 152 ? 6.555 17.266 -10.258 1 86.25 152 GLU A C 1
ATOM 1212 O O . GLU A 1 152 ? 5.832 18.25 -10.07 1 86.25 152 GLU A O 1
ATOM 1217 N N . PHE A 1 153 ? 6.316 16.094 -9.906 1 89.06 153 PHE A N 1
ATOM 1218 C CA . PHE A 1 153 ? 5.059 15.812 -9.227 1 89.06 153 PHE A CA 1
ATOM 1219 C C . PHE A 1 153 ? 4.957 16.594 -7.926 1 89.06 153 PHE A C 1
ATOM 1221 O O . PHE A 1 153 ? 3.965 17.297 -7.691 1 89.06 153 PHE A O 1
ATOM 1228 N N . TYR A 1 154 ? 5.938 16.547 -7.141 1 91.5 154 TYR A N 1
ATOM 1229 C CA . TYR A 1 154 ? 5.922 17.234 -5.848 1 91.5 154 TYR A CA 1
ATOM 1230 C C . TYR A 1 154 ? 5.98 18.734 -6.02 1 91.5 154 TYR A C 1
ATOM 1232 O O . TYR A 1 154 ? 5.312 19.484 -5.293 1 91.5 154 TYR A O 1
ATOM 1240 N N . ASP A 1 155 ? 6.762 19.172 -6.949 1 93.5 155 ASP A N 1
ATOM 1241 C CA . ASP A 1 155 ? 6.867 20.609 -7.191 1 93.5 155 ASP A CA 1
ATOM 1242 C C . ASP A 1 155 ? 5.52 21.203 -7.586 1 93.5 155 ASP A C 1
ATOM 1244 O O . ASP A 1 155 ? 5.156 22.281 -7.133 1 93.5 155 ASP A O 1
ATOM 1248 N N . ASN A 1 156 ? 4.82 20.469 -8.375 1 94.25 156 ASN A N 1
ATOM 1249 C CA . ASN A 1 156 ? 3.492 20.922 -8.781 1 94.25 156 ASN A CA 1
ATOM 1250 C C . ASN A 1 156 ? 2.537 21 -7.598 1 94.25 156 ASN A C 1
ATOM 1252 O O . ASN A 1 156 ? 1.773 21.953 -7.477 1 94.25 156 ASN A O 1
ATOM 1256 N N . LEU A 1 157 ? 2.58 20.078 -6.77 1 95.12 157 LEU A N 1
ATOM 1257 C CA . LEU A 1 157 ? 1.705 20.062 -5.602 1 95.12 157 LEU A CA 1
ATOM 1258 C C . LEU A 1 157 ? 2.107 21.156 -4.613 1 95.12 157 LEU A C 1
ATOM 1260 O O . LEU A 1 157 ? 1.246 21.781 -3.99 1 95.12 157 LEU A O 1
ATOM 1264 N N . LYS A 1 158 ? 3.42 21.312 -4.488 1 96.12 158 LYS A N 1
ATOM 1265 C CA . LYS A 1 158 ? 3.9 22.375 -3.596 1 96.12 158 LYS A CA 1
ATOM 1266 C C . LYS A 1 158 ? 3.402 23.734 -4.043 1 96.12 158 LYS A C 1
ATOM 1268 O O . LYS A 1 158 ? 3.092 24.594 -3.209 1 96.12 158 LYS A O 1
ATOM 1273 N N . GLU A 1 159 ? 3.33 23.922 -5.309 1 96.69 159 GLU A N 1
ATOM 1274 C CA . GLU A 1 159 ? 2.797 25.172 -5.836 1 96.69 159 GLU A CA 1
ATOM 1275 C C . GLU A 1 159 ? 1.322 25.344 -5.477 1 96.69 159 GLU A C 1
ATOM 1277 O O . GLU A 1 159 ? 0.889 26.438 -5.102 1 96.69 159 GLU A O 1
ATOM 1282 N N . LYS A 1 160 ? 0.589 24.281 -5.531 1 96.44 160 LYS A N 1
ATOM 1283 C CA . LYS A 1 160 ? -0.838 24.312 -5.227 1 96.44 160 LYS A CA 1
ATOM 1284 C C . LYS A 1 160 ? -1.077 24.484 -3.729 1 96.44 160 LYS A C 1
ATOM 1286 O O . LYS A 1 160 ? -2.076 25.078 -3.318 1 96.44 160 LYS A O 1
ATOM 1291 N N . PHE A 1 161 ? -0.124 23.953 -2.953 1 97.62 161 PHE A N 1
ATOM 1292 C CA . PHE A 1 161 ? -0.26 23.969 -1.5 1 97.62 161 PHE A CA 1
ATOM 1293 C C . PHE A 1 161 ? 0.395 25.219 -0.909 1 97.62 161 PHE A C 1
ATOM 1295 O O . PHE A 1 161 ? 0.45 25.375 0.312 1 97.62 161 PHE A O 1
ATOM 1302 N N . LYS A 1 162 ? 0.9 26.078 -1.749 1 96.62 162 LYS A N 1
ATOM 1303 C CA . LYS A 1 162 ? 1.648 27.25 -1.277 1 96.62 162 LYS A CA 1
ATOM 1304 C C . LYS A 1 162 ? 0.848 28.031 -0.243 1 96.62 162 LYS A C 1
ATOM 1306 O O . LYS A 1 162 ? -0.332 28.328 -0.453 1 96.62 162 LYS A O 1
ATOM 1311 N N . LEU A 1 163 ? 1.497 28.312 0.854 1 96.81 163 LEU A N 1
ATOM 1312 C CA . LEU A 1 163 ? 0.866 29.062 1.929 1 96.81 163 LEU A CA 1
ATOM 1313 C C . LEU A 1 163 ? 0.67 30.531 1.523 1 96.81 163 LEU A C 1
ATOM 1315 O O . LEU A 1 163 ? 1.505 31.094 0.815 1 96.81 163 LEU A O 1
ATOM 1319 N N . PRO A 1 164 ? -0.465 31.125 1.951 1 92.81 164 PRO A N 1
ATOM 1320 C CA . PRO A 1 164 ? -0.632 32.562 1.696 1 92.81 164 PRO A CA 1
ATOM 1321 C C . PRO A 1 164 ? 0.477 33.406 2.32 1 92.81 164 PRO A C 1
ATOM 1323 O O . PRO A 1 164 ? 0.891 33.125 3.453 1 92.81 164 PRO A O 1
ATOM 1326 N N . VAL A 1 165 ? 0.958 34.281 1.578 1 89.75 165 VAL A N 1
ATOM 1327 C CA . VAL A 1 165 ? 2.039 35.156 2.055 1 89.75 165 VAL A CA 1
ATOM 1328 C C . VAL A 1 165 ? 1.494 36.156 3.064 1 89.75 165 VAL A C 1
ATOM 1330 O O . VAL A 1 165 ? 0.569 36.906 2.758 1 89.75 165 VAL A O 1
ATOM 1333 N N . LYS A 1 166 ? 2.006 36.125 4.258 1 90.94 166 LYS A N 1
ATOM 1334 C CA . LYS A 1 166 ? 1.657 37.062 5.32 1 90.94 166 LYS A CA 1
ATOM 1335 C C . LYS A 1 166 ? 2.895 37.781 5.836 1 90.94 166 LYS A C 1
ATOM 1337 O O . LYS A 1 166 ? 3.979 37.219 5.91 1 90.94 166 LYS A O 1
ATOM 1342 N N . GLN A 1 167 ? 2.721 39 6.109 1 90.19 167 GLN A N 1
ATOM 1343 C CA . GLN A 1 167 ? 3.811 39.75 6.719 1 90.19 167 GLN A CA 1
ATOM 1344 C C . GLN A 1 167 ? 4.043 39.312 8.164 1 90.19 167 GLN A C 1
ATOM 1346 O O . GLN A 1 167 ? 3.086 39.062 8.898 1 90.19 167 GLN A O 1
ATOM 1351 N N . LYS A 1 168 ? 5.266 39.188 8.398 1 90.25 168 LYS A N 1
ATOM 1352 C CA . LYS A 1 168 ? 5.621 38.875 9.773 1 90.25 168 LYS A CA 1
ATOM 1353 C C . LYS A 1 168 ? 5.352 40.062 10.703 1 90.25 168 LYS A C 1
ATOM 1355 O O . LYS A 1 168 ? 6.031 41.062 10.633 1 90.25 168 LYS A O 1
ATOM 1360 N N . VAL A 1 169 ? 4.277 40 11.352 1 86.81 169 VAL A N 1
ATOM 1361 C CA . VAL A 1 169 ? 3.928 41.062 12.273 1 86.81 169 VAL A CA 1
ATOM 1362 C C . VAL A 1 169 ? 3.793 40.5 13.688 1 86.81 169 VAL A C 1
ATOM 1364 O O . VAL A 1 169 ? 3.318 39.375 13.875 1 86.81 169 VAL A O 1
ATOM 1367 N N . GLY A 1 170 ? 4.293 41.188 14.641 1 90.38 170 GLY A N 1
ATOM 1368 C CA . GLY A 1 170 ? 4.121 40.781 16.031 1 90.38 170 GLY A CA 1
ATOM 1369 C C . GLY A 1 170 ? 5.105 39.719 16.469 1 90.38 170 GLY A C 1
ATOM 1370 O O . GLY A 1 170 ? 6.277 39.75 16.094 1 90.38 170 GLY A O 1
ATOM 1371 N N . LYS A 1 171 ? 4.582 38.844 17.344 1 93.38 171 LYS A N 1
ATOM 1372 C CA . LYS A 1 171 ? 5.426 37.812 17.906 1 93.38 171 LYS A CA 1
ATOM 1373 C C . LYS A 1 171 ? 5.527 36.594 16.984 1 93.38 171 LYS A C 1
ATOM 1375 O O . LYS A 1 171 ? 4.52 35.969 16.672 1 93.38 171 LYS A O 1
ATOM 1380 N N . VAL A 1 172 ? 6.738 36.375 16.547 1 94.75 172 VAL A N 1
ATOM 1381 C CA . VAL A 1 172 ? 7 35.25 15.664 1 94.75 172 VAL A CA 1
ATOM 1382 C C . VAL A 1 172 ? 7.418 34.031 16.484 1 94.75 172 VAL A C 1
ATOM 1384 O O . VAL A 1 172 ? 8.375 34.094 17.25 1 94.75 172 VAL A O 1
ATOM 1387 N N . VAL A 1 173 ? 6.668 32.969 16.344 1 93.19 173 VAL A N 1
ATOM 1388 C CA . VAL A 1 173 ? 6.918 31.719 17.062 1 93.19 173 VAL A CA 1
ATOM 1389 C C . VAL A 1 173 ? 7.488 30.672 16.109 1 93.19 173 VAL A C 1
ATOM 1391 O O . VAL A 1 173 ? 7.09 30.609 14.938 1 93.19 173 VAL A O 1
ATOM 1394 N N . PHE A 1 174 ? 8.445 29.906 16.641 1 93 174 PHE A N 1
ATOM 1395 C CA . PHE A 1 174 ? 9.07 28.859 15.852 1 93 174 PHE A CA 1
ATOM 1396 C C . PHE A 1 174 ? 8.922 27.5 16.547 1 93 174 PHE A C 1
ATOM 1398 O O . PHE A 1 174 ? 9.109 27.391 17.766 1 93 174 PHE A O 1
ATOM 1405 N N . ILE A 1 175 ? 8.445 26.531 15.781 1 90.94 175 ILE A N 1
ATOM 1406 C CA . ILE A 1 175 ? 8.391 25.156 16.281 1 90.94 175 ILE A CA 1
ATOM 1407 C C . ILE A 1 175 ? 9.016 24.219 15.25 1 90.94 175 ILE A C 1
ATOM 1409 O O . ILE A 1 175 ? 8.75 24.328 14.047 1 90.94 175 ILE A O 1
ATOM 1413 N N . ASP A 1 176 ? 9.906 23.359 15.633 1 89.81 176 ASP A N 1
ATOM 1414 C CA . ASP A 1 176 ? 10.531 22.438 14.703 1 89.81 176 ASP A CA 1
ATOM 1415 C C . ASP A 1 176 ? 10.18 20.984 15.047 1 89.81 176 ASP A C 1
ATOM 1417 O O . ASP A 1 176 ? 9.75 20.688 16.156 1 89.81 176 ASP A O 1
ATOM 1421 N N . GLY A 1 177 ? 10.289 20.109 14.031 1 90.62 177 GLY A N 1
ATOM 1422 C CA . GLY A 1 177 ? 9.984 18.703 14.273 1 90.62 177 GLY A CA 1
ATOM 1423 C C . GLY A 1 177 ? 10.117 17.844 13.031 1 90.62 177 GLY A C 1
ATOM 1424 O O . GLY A 1 177 ? 10.508 18.328 11.969 1 90.62 177 GLY A O 1
ATOM 1425 N N . ILE A 1 178 ? 9.883 16.578 13.234 1 92.81 178 ILE A N 1
ATOM 1426 C CA . ILE A 1 178 ? 9.883 15.594 12.156 1 92.81 178 ILE A CA 1
ATOM 1427 C C . ILE A 1 178 ? 8.516 15.586 11.469 1 92.81 178 ILE A C 1
ATOM 1429 O O . ILE A 1 178 ? 8.438 15.633 10.234 1 92.81 178 ILE A O 1
ATOM 1433 N N . PHE A 1 179 ? 7.441 15.586 12.281 1 94 179 PHE A N 1
ATOM 1434 C CA . PHE A 1 179 ? 6.047 15.609 11.852 1 94 179 PHE A CA 1
ATOM 1435 C C . PHE A 1 179 ? 5.742 14.43 10.938 1 94 179 PHE A C 1
ATOM 1437 O O . PHE A 1 179 ? 5.078 14.586 9.906 1 94 179 PHE A O 1
ATOM 1444 N N . ASP A 1 180 ? 6.32 13.266 11.281 1 93.25 180 ASP A N 1
ATOM 1445 C CA . ASP A 1 180 ? 6.051 12.039 10.539 1 93.25 180 ASP A CA 1
ATOM 1446 C C . ASP A 1 180 ? 4.672 11.477 10.875 1 93.25 180 ASP A C 1
ATOM 1448 O O . ASP A 1 180 ? 4.23 11.555 12.023 1 93.25 180 ASP A O 1
ATOM 1452 N N . LEU A 1 181 ? 4.027 10.945 9.875 1 93.62 181 LEU A N 1
ATOM 1453 C CA . LEU A 1 181 ? 2.697 10.383 10.078 1 93.62 181 LEU A CA 1
ATOM 1454 C C . LEU A 1 181 ? 1.79 11.375 10.789 1 93.62 181 LEU A C 1
ATOM 1456 O O . LEU A 1 181 ? 1.312 11.102 11.891 1 93.62 181 LEU A O 1
ATOM 1460 N N . TYR A 1 182 ? 1.54 12.469 10.086 1 94.69 182 TYR A N 1
ATOM 1461 C CA . TYR A 1 182 ? 0.75 13.602 10.57 1 94.69 182 TYR A CA 1
ATOM 1462 C C . TYR A 1 182 ? -0.487 13.117 11.32 1 94.69 182 TYR A C 1
ATOM 1464 O O . TYR A 1 182 ? -1.256 12.305 10.805 1 94.69 182 TYR A O 1
ATOM 1472 N N . HIS A 1 183 ? -0.613 13.508 12.602 1 94.5 183 HIS A N 1
ATOM 1473 C CA . HIS A 1 183 ? -1.721 13.055 13.438 1 94.5 183 HIS A CA 1
ATOM 1474 C C . HIS A 1 183 ? -2.236 14.18 14.328 1 94.5 183 HIS A C 1
ATOM 1476 O O . HIS A 1 183 ? -1.733 15.305 14.273 1 94.5 183 HIS A O 1
ATOM 1482 N N . ALA A 1 184 ? -3.223 13.836 15.133 1 95.25 184 ALA A N 1
ATOM 1483 C CA . ALA A 1 184 ? -3.926 14.836 15.938 1 95.25 184 ALA A CA 1
ATOM 1484 C C . ALA A 1 184 ? -2.98 15.5 16.938 1 95.25 184 ALA A C 1
ATOM 1486 O O . ALA A 1 184 ? -3.129 16.688 17.234 1 95.25 184 ALA A O 1
ATOM 1487 N N . GLY A 1 185 ? -2.039 14.742 17.406 1 91.69 185 GLY A N 1
ATOM 1488 C CA . GLY A 1 185 ? -1.047 15.328 18.297 1 91.69 185 GLY A CA 1
ATOM 1489 C C . GLY A 1 185 ? -0.269 16.469 17.656 1 91.69 185 GLY A C 1
ATOM 1490 O O . GLY A 1 185 ? -0.035 17.5 18.297 1 91.69 185 GLY A O 1
ATOM 1491 N N . HIS A 1 186 ? 0.166 16.297 16.469 1 92.88 186 HIS A N 1
ATOM 1492 C CA . HIS A 1 186 ? 0.85 17.344 15.727 1 92.88 186 HIS A CA 1
ATOM 1493 C C . HIS A 1 186 ? -0.051 18.562 15.547 1 92.88 186 HIS A C 1
ATOM 1495 O O . HIS A 1 186 ? 0.384 19.703 15.742 1 92.88 186 HIS A O 1
ATOM 1501 N N . CYS A 1 187 ? -1.311 18.312 15.141 1 94.62 187 CYS A N 1
ATOM 1502 C CA . CYS A 1 187 ? -2.262 19.391 14.898 1 94.62 187 CYS A CA 1
ATOM 1503 C C . CYS A 1 187 ? -2.441 20.25 16.156 1 94.62 187 CYS A C 1
ATOM 1505 O O . CYS A 1 187 ? -2.383 21.484 16.078 1 94.62 187 CYS A O 1
ATOM 1507 N N . LYS A 1 188 ? -2.646 19.562 17.219 1 92.75 188 LYS A N 1
ATOM 1508 C CA . LYS A 1 188 ? -2.865 20.281 18.469 1 92.75 188 LYS A CA 1
ATOM 1509 C C . LYS A 1 188 ? -1.609 21.047 18.891 1 92.75 188 LYS A C 1
ATOM 1511 O O . LYS A 1 188 ? -1.695 22.156 19.391 1 92.75 188 LYS A O 1
ATOM 1516 N N . ALA A 1 189 ? -0.465 20.453 18.719 1 90.38 189 ALA A N 1
ATOM 1517 C CA . ALA A 1 189 ? 0.798 21.125 19.031 1 90.38 189 ALA A CA 1
ATOM 1518 C C . ALA A 1 189 ? 0.971 22.391 18.203 1 90.38 189 ALA A C 1
ATOM 1520 O O . ALA A 1 189 ? 1.4 23.422 18.734 1 90.38 189 ALA A O 1
ATOM 1521 N N . LEU A 1 190 ? 0.623 22.344 17.016 1 93.56 190 LEU A N 1
ATOM 1522 C CA . LEU A 1 190 ? 0.753 23.484 16.125 1 93.56 190 LEU A CA 1
ATOM 1523 C C . LEU A 1 190 ? -0.258 24.578 16.484 1 93.56 190 LEU A C 1
ATOM 1525 O O . LEU A 1 190 ? 0.058 25.766 16.438 1 93.56 190 LEU A O 1
ATOM 1529 N N . GLU A 1 191 ? -1.455 24.156 16.781 1 94.19 191 GLU A N 1
ATOM 1530 C CA . GLU A 1 191 ? -2.463 25.094 17.25 1 94.19 191 GLU A CA 1
ATOM 1531 C C . GLU A 1 191 ? -1.994 25.828 18.5 1 94.19 191 GLU A C 1
ATOM 1533 O O . GLU A 1 191 ? -2.127 27.047 18.594 1 94.19 191 GLU A O 1
ATOM 1538 N N . ASN A 1 192 ? -1.478 25.047 19.406 1 90.69 192 ASN A N 1
ATOM 1539 C CA . ASN A 1 192 ? -0.972 25.625 20.641 1 90.69 192 ASN A CA 1
ATOM 1540 C C . ASN A 1 192 ? 0.199 26.578 20.391 1 90.69 192 ASN A C 1
ATOM 1542 O O . ASN A 1 192 ? 0.317 27.609 21.031 1 90.69 192 ASN A O 1
ATOM 1546 N N . ALA A 1 193 ? 1.048 26.203 19.516 1 91.62 193 ALA A N 1
ATOM 1547 C CA . ALA A 1 193 ? 2.17 27.062 19.156 1 91.62 193 ALA A CA 1
ATOM 1548 C C . ALA A 1 193 ? 1.68 28.391 18.594 1 91.62 193 ALA A C 1
ATOM 1550 O O . ALA A 1 193 ? 2.191 29.453 18.953 1 91.62 193 ALA A O 1
ATOM 1551 N N . LYS A 1 194 ? 0.705 28.344 17.766 1 93.5 194 LYS A N 1
ATOM 1552 C CA . LYS A 1 194 ? 0.154 29.547 17.156 1 93.5 194 LYS A CA 1
ATOM 1553 C C . LYS A 1 194 ? -0.434 30.484 18.203 1 93.5 194 LYS A C 1
ATOM 1555 O O . LYS A 1 194 ? -0.332 31.703 18.078 1 93.5 194 LYS A O 1
ATOM 1560 N N . LYS A 1 195 ? -1.015 29.969 19.219 1 91.75 195 LYS A N 1
ATOM 1561 C CA . LYS A 1 195 ? -1.626 30.75 20.281 1 91.75 195 LYS A CA 1
ATOM 1562 C C . LYS A 1 195 ? -0.579 31.578 21.031 1 91.75 195 LYS A C 1
ATOM 1564 O O . LYS A 1 195 ? -0.913 32.531 21.719 1 91.75 195 LYS A O 1
ATOM 1569 N N . ASN A 1 196 ? 0.645 31.234 20.875 1 90.06 196 ASN A N 1
ATOM 1570 C CA . ASN A 1 196 ? 1.718 31.891 21.609 1 90.06 196 ASN A CA 1
ATOM 1571 C C . ASN A 1 196 ? 2.271 33.094 20.828 1 90.06 196 ASN A C 1
ATOM 1573 O O . ASN A 1 196 ? 3.189 33.75 21.297 1 90.06 196 ASN A O 1
ATOM 1577 N N . GLY A 1 197 ? 1.72 33.312 19.641 1 92.62 197 GLY A N 1
ATOM 1578 C CA . GLY A 1 197 ? 2.184 34.438 18.844 1 92.62 197 GLY A CA 1
ATOM 1579 C C . GLY A 1 197 ? 1.255 34.781 17.703 1 92.62 197 GLY A C 1
ATOM 1580 O O . GLY A 1 197 ? 0.102 34.344 17.672 1 92.62 197 GLY A O 1
ATOM 1581 N N . ASP A 1 198 ? 1.789 35.656 16.781 1 95 198 ASP A N 1
ATOM 1582 C CA . ASP A 1 198 ? 0.974 36.188 15.695 1 95 198 ASP A CA 1
ATOM 1583 C C . ASP A 1 198 ? 1.363 35.531 14.367 1 95 198 ASP A C 1
ATOM 1585 O O . ASP A 1 198 ? 0.597 35.594 13.398 1 95 198 ASP A O 1
ATOM 1589 N N . TYR A 1 199 ? 2.555 35 14.375 1 96.62 199 TYR A N 1
ATOM 1590 C CA . TYR A 1 199 ? 3.121 34.406 13.18 1 96.62 199 TYR A CA 1
ATOM 1591 C C . TYR A 1 199 ? 3.855 33.094 13.531 1 96.62 199 TYR A C 1
ATOM 1593 O O . TYR A 1 199 ? 4.77 33.125 14.359 1 96.62 199 TYR A O 1
ATOM 1601 N N . LEU A 1 200 ? 3.451 31.969 12.914 1 96.19 200 LEU A N 1
ATOM 1602 C CA . LEU A 1 200 ? 4.051 30.688 13.258 1 96.19 200 LEU A CA 1
ATOM 1603 C C . LEU A 1 200 ? 4.91 30.172 12.117 1 96.19 200 LEU A C 1
ATOM 1605 O O . LEU A 1 200 ? 4.41 29.938 11.016 1 96.19 200 LEU A O 1
ATOM 1609 N N . ILE A 1 201 ? 6.195 29.969 12.375 1 95.94 201 ILE A N 1
ATOM 1610 C CA . ILE A 1 201 ? 7.129 29.312 11.469 1 95.94 201 ILE A CA 1
ATOM 1611 C C . ILE A 1 201 ? 7.371 27.875 11.922 1 95.94 201 ILE A C 1
ATOM 1613 O O . ILE A 1 201 ? 7.715 27.641 13.086 1 95.94 201 ILE A O 1
ATOM 1617 N N . VAL A 1 202 ? 7.113 26.953 11.039 1 95.88 202 VAL A N 1
ATOM 1618 C CA . VAL A 1 202 ? 7.387 25.547 11.344 1 95.88 202 VAL A CA 1
ATOM 1619 C C . VAL A 1 202 ? 8.672 25.109 10.648 1 95.88 202 VAL A C 1
ATOM 1621 O O . VAL A 1 202 ? 8.828 25.297 9.438 1 95.88 202 VAL A O 1
ATOM 1624 N N . GLY A 1 203 ? 9.586 24.625 11.43 1 94.88 203 GLY A N 1
ATOM 1625 C CA . GLY A 1 203 ? 10.797 24.031 10.898 1 94.88 203 GLY A CA 1
ATOM 1626 C C . GLY A 1 203 ? 10.68 22.531 10.695 1 94.88 203 GLY A C 1
ATOM 1627 O O . GLY A 1 203 ? 10.5 21.781 11.648 1 94.88 203 GLY A O 1
ATOM 1628 N N . LEU A 1 204 ? 10.812 22.094 9.453 1 95.81 204 LEU A N 1
ATOM 1629 C CA . LEU A 1 204 ? 10.734 20.672 9.102 1 95.81 204 LEU A CA 1
ATOM 1630 C C . LEU A 1 204 ? 12.133 20.078 8.945 1 95.81 204 LEU A C 1
ATOM 1632 O O . LEU A 1 204 ? 12.969 20.625 8.219 1 95.81 204 LEU A O 1
ATOM 1636 N N . LEU A 1 205 ? 12.352 19.016 9.664 1 93.25 205 LEU A N 1
ATOM 1637 C CA . LEU A 1 205 ? 13.609 18.297 9.477 1 93.25 205 LEU A CA 1
ATOM 1638 C C . LEU A 1 205 ? 13.609 17.531 8.156 1 93.25 205 LEU A C 1
ATOM 1640 O O . LEU A 1 205 ? 12.625 16.875 7.82 1 93.25 205 LEU A O 1
ATOM 1644 N N . ASN A 1 206 ? 14.672 17.641 7.441 1 93.38 206 ASN A N 1
ATOM 1645 C CA . ASN A 1 206 ? 14.742 16.844 6.219 1 93.38 206 ASN A CA 1
ATOM 1646 C C . ASN A 1 206 ? 15.039 15.375 6.516 1 93.38 206 ASN A C 1
ATOM 1648 O O . ASN A 1 206 ? 15.297 15.008 7.664 1 93.38 206 ASN A O 1
ATOM 1652 N N . ASP A 1 207 ? 14.953 14.539 5.508 1 91 207 ASP A N 1
ATOM 1653 C CA . ASP A 1 207 ? 15.086 13.094 5.699 1 91 207 ASP A CA 1
ATOM 1654 C C . ASP A 1 207 ? 16.453 12.742 6.266 1 91 207 ASP A C 1
ATOM 1656 O O . ASP A 1 207 ? 16.562 11.875 7.141 1 91 207 ASP A O 1
ATOM 1660 N N . GLU A 1 208 ? 17.469 13.375 5.812 1 89.19 208 GLU A N 1
ATOM 1661 C CA . GLU A 1 208 ? 18.828 13.125 6.27 1 89.19 208 GLU A CA 1
ATOM 1662 C C . GLU A 1 208 ? 18.984 13.453 7.75 1 89.19 208 GLU A C 1
ATOM 1664 O O . GLU A 1 208 ? 19.594 12.688 8.5 1 89.19 208 GLU A O 1
ATOM 1669 N N . GLN A 1 209 ? 18.484 14.586 8.156 1 90.25 209 GLN A N 1
ATOM 1670 C CA . GLN A 1 209 ? 18.531 15 9.555 1 90.25 209 GLN A CA 1
ATOM 1671 C C . GLN A 1 209 ? 17.812 13.992 10.445 1 90.25 209 GLN A C 1
ATOM 1673 O O . GLN A 1 209 ? 18.312 13.641 11.523 1 90.25 209 GLN A O 1
ATOM 1678 N N . VAL A 1 210 ? 16.656 13.508 9.992 1 90.31 210 VAL A N 1
ATOM 1679 C CA . VAL A 1 210 ? 15.883 12.547 10.773 1 90.31 210 VAL A CA 1
ATOM 1680 C C . VAL A 1 210 ? 16.688 11.266 10.961 1 90.31 210 VAL A C 1
ATOM 1682 O O . VAL A 1 210 ? 16.75 10.719 12.062 1 90.31 210 VAL A O 1
ATOM 1685 N N . GLU A 1 211 ? 17.188 10.797 9.867 1 87.12 211 GLU A N 1
ATOM 1686 C CA . GLU A 1 211 ? 17.984 9.578 9.945 1 87.12 211 GLU A CA 1
ATOM 1687 C C . GLU A 1 211 ? 19.156 9.75 10.906 1 87.12 211 GLU A C 1
ATOM 1689 O O . GLU A 1 211 ? 19.484 8.828 11.664 1 87.12 211 GLU A O 1
ATOM 1694 N N . ARG A 1 212 ? 19.797 10.898 10.836 1 85.56 212 ARG A N 1
ATOM 1695 C CA . ARG A 1 212 ? 20.938 11.188 11.695 1 85.56 212 ARG A CA 1
ATOM 1696 C C . ARG A 1 212 ? 20.516 11.203 13.164 1 85.56 212 ARG A C 1
ATOM 1698 O O . ARG A 1 212 ? 21.219 10.648 14.023 1 85.56 212 ARG A O 1
ATOM 1705 N N . TYR A 1 213 ? 19.406 11.828 13.445 1 84.19 213 TYR A N 1
ATOM 1706 C CA . TYR A 1 213 ? 18.984 12.039 14.828 1 84.19 213 TYR A CA 1
ATOM 1707 C C . TYR A 1 213 ? 18.344 10.789 15.398 1 84.19 213 TYR A C 1
ATOM 1709 O O . TYR A 1 213 ? 18.438 10.516 16.594 1 84.19 213 TYR A O 1
ATOM 1717 N N . THR A 1 214 ? 17.656 10.008 14.562 1 82.62 214 THR A N 1
ATOM 1718 C CA . THR A 1 214 ? 16.859 8.914 15.086 1 82.62 214 THR A CA 1
ATOM 1719 C C . THR A 1 214 ? 17.438 7.566 14.664 1 82.62 214 THR A C 1
ATOM 1721 O O . THR A 1 214 ? 17.078 6.523 15.219 1 82.62 214 THR A O 1
ATOM 1724 N N . GLY A 1 215 ? 18.281 7.57 13.656 1 79 215 GLY A N 1
ATOM 1725 C CA . GLY A 1 215 ? 18.844 6.336 13.148 1 79 215 GLY A CA 1
ATOM 1726 C C . GLY A 1 215 ? 17.984 5.664 12.094 1 79 215 GLY A C 1
ATOM 1727 O O . GLY A 1 215 ? 18.375 4.637 11.531 1 79 215 GLY A O 1
ATOM 1728 N N . LYS A 1 216 ? 16.844 6.25 11.859 1 82.44 216 LYS A N 1
ATOM 1729 C CA . LYS A 1 216 ? 15.938 5.676 10.867 1 82.44 216 LYS A CA 1
ATOM 1730 C C . LYS A 1 216 ? 15.352 6.758 9.961 1 82.44 216 LYS A C 1
ATOM 1732 O O . LYS A 1 216 ? 15.234 7.914 10.367 1 82.44 216 LYS A O 1
ATOM 1737 N N . LEU A 1 217 ? 15.008 6.305 8.828 1 85.56 217 LEU A N 1
ATOM 1738 C CA . LEU A 1 217 ? 14.305 7.215 7.926 1 85.56 217 LEU A CA 1
ATOM 1739 C C . LEU A 1 217 ? 12.836 7.352 8.328 1 85.56 217 LEU A C 1
ATOM 1741 O O . LEU A 1 217 ? 12.242 6.41 8.852 1 85.56 217 LEU A O 1
ATOM 1745 N N . PRO A 1 218 ? 12.328 8.523 8.078 1 91.12 218 PRO A N 1
ATOM 1746 C CA . PRO A 1 218 ? 10.891 8.672 8.328 1 91.12 218 PRO A CA 1
ATOM 1747 C C . PRO A 1 218 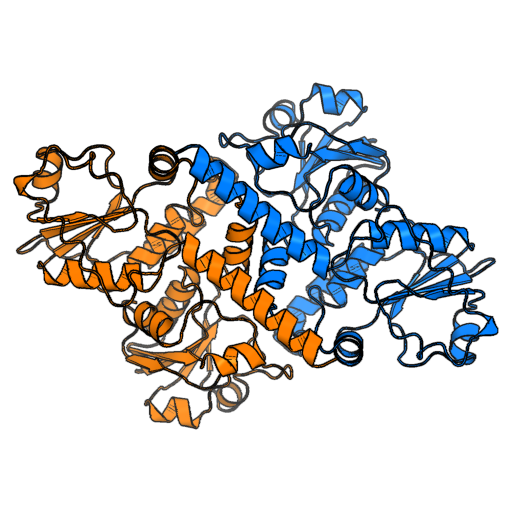? 10.039 7.855 7.359 1 91.12 218 PRO A C 1
ATOM 1749 O O . PRO A 1 218 ? 10.508 7.488 6.277 1 91.12 218 PRO A O 1
ATOM 1752 N N . ILE A 1 219 ? 8.852 7.57 7.73 1 91.19 219 ILE A N 1
ATOM 1753 C CA . ILE A 1 219 ? 7.93 6.801 6.906 1 91.19 219 ILE A CA 1
ATOM 1754 C C . ILE A 1 219 ? 7.492 7.637 5.703 1 91.19 219 ILE A C 1
ATOM 1756 O O . ILE A 1 219 ? 7.445 7.137 4.578 1 91.19 219 ILE A O 1
ATOM 1760 N N . MET A 1 220 ? 7.148 8.906 5.984 1 93.5 220 MET A N 1
ATOM 1761 C CA . MET A 1 220 ? 6.832 9.852 4.918 1 93.5 220 MET A CA 1
ATOM 1762 C C . MET A 1 220 ? 8.055 10.688 4.547 1 93.5 220 MET A C 1
ATOM 1764 O O . MET A 1 220 ? 8.758 11.188 5.422 1 93.5 220 MET A O 1
ATOM 1768 N N . ASN A 1 221 ? 8.336 10.773 3.297 1 91.56 221 ASN A N 1
ATOM 1769 C CA . ASN A 1 221 ? 9.516 11.539 2.916 1 91.56 221 ASN A CA 1
ATOM 1770 C C . ASN A 1 221 ? 9.32 13.031 3.156 1 91.56 221 ASN A C 1
ATOM 1772 O O . ASN A 1 221 ? 8.227 13.469 3.516 1 91.56 221 ASN A O 1
ATOM 1776 N N . GLU A 1 222 ? 10.383 13.812 3.049 1 94.25 222 GLU A N 1
ATOM 1777 C CA . GLU A 1 222 ? 10.367 15.219 3.434 1 94.25 222 GLU A CA 1
ATOM 1778 C C . GLU A 1 222 ? 9.359 16 2.594 1 94.25 222 GLU A C 1
ATOM 1780 O O . GLU A 1 222 ? 8.75 16.953 3.08 1 94.25 222 GLU A O 1
ATOM 1785 N N . ASN A 1 223 ? 9.164 15.641 1.289 1 94.5 223 ASN A N 1
ATOM 1786 C CA . ASN A 1 223 ? 8.18 16.328 0.453 1 94.5 223 ASN A CA 1
ATOM 1787 C C . ASN A 1 223 ? 6.754 16.062 0.937 1 94.5 223 ASN A C 1
ATOM 1789 O O . ASN A 1 223 ? 5.934 16.984 0.985 1 94.5 223 ASN A O 1
ATOM 1793 N N . GLU A 1 224 ? 6.5 14.828 1.239 1 95.5 224 GLU A N 1
ATOM 1794 C CA . GLU A 1 224 ? 5.176 14.438 1.713 1 95.5 224 GLU A CA 1
ATOM 1795 C C . GLU A 1 224 ? 4.84 15.117 3.037 1 95.5 224 GLU A C 1
ATOM 1797 O O . GLU A 1 224 ? 3.721 15.602 3.227 1 95.5 224 GLU A O 1
ATOM 1802 N N . ARG A 1 225 ? 5.797 15.156 3.902 1 96.5 225 ARG A N 1
ATOM 1803 C CA . ARG A 1 225 ? 5.60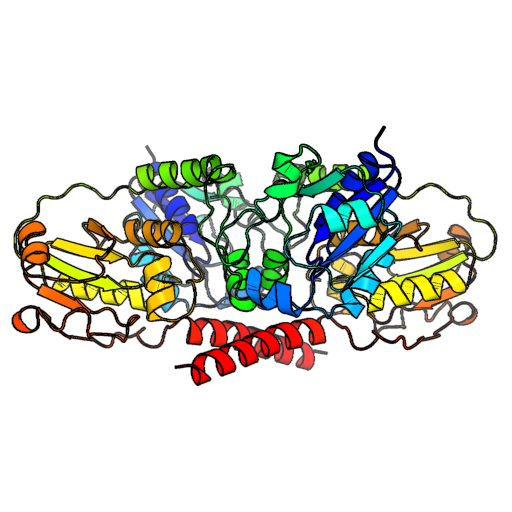2 15.82 5.188 1 96.5 225 ARG A CA 1
ATOM 1804 C C . ARG A 1 225 ? 5.43 17.328 5.008 1 96.5 225 ARG A C 1
ATOM 1806 O O . ARG A 1 225 ? 4.59 17.938 5.668 1 96.5 225 ARG A O 1
ATOM 1813 N N . PHE A 1 226 ? 6.199 17.891 4.117 1 97.56 226 PHE A N 1
ATOM 18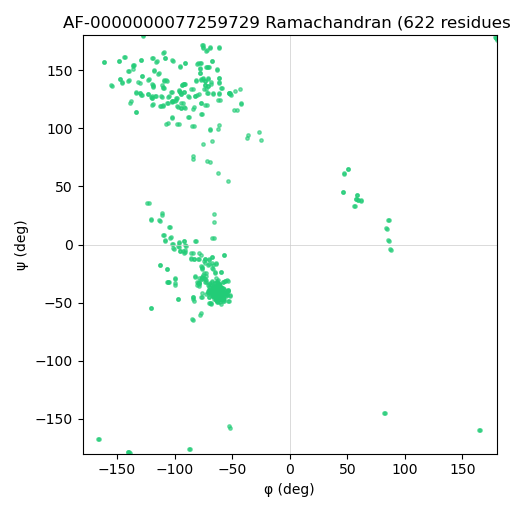14 C CA . PHE A 1 226 ? 6.09 19.312 3.812 1 97.56 226 PHE A CA 1
ATOM 1815 C C . PHE A 1 226 ? 4.684 19.656 3.33 1 97.56 226 PHE A C 1
ATOM 1817 O O . PHE A 1 226 ? 4.082 20.641 3.795 1 97.56 226 PHE A O 1
ATOM 1824 N N . LEU A 1 227 ? 4.172 18.859 2.467 1 97.69 227 LEU A N 1
ATOM 1825 C CA . LEU A 1 227 ? 2.867 19.109 1.861 1 97.69 227 LEU A CA 1
ATOM 1826 C C . LEU A 1 227 ? 1.764 19.062 2.912 1 97.69 227 LEU A C 1
ATOM 1828 O O . LEU A 1 227 ? 0.883 19.922 2.93 1 97.69 227 LEU A O 1
ATOM 1832 N N . VAL A 1 228 ? 1.782 18.125 3.742 1 97.81 228 VAL A N 1
ATOM 1833 C CA . VAL A 1 228 ? 0.725 17.984 4.738 1 97.81 228 VAL A CA 1
ATOM 1834 C C . VAL A 1 228 ? 0.781 19.156 5.711 1 97.81 228 VAL A C 1
ATOM 1836 O O . VAL A 1 228 ? -0.257 19.688 6.129 1 97.81 228 VAL A O 1
ATOM 1839 N N . LEU A 1 229 ? 1.962 19.609 6.055 1 98.06 229 LEU A N 1
ATOM 1840 C CA . LEU A 1 229 ? 2.102 20.766 6.926 1 98.06 229 LEU A CA 1
ATOM 1841 C C . LEU A 1 229 ? 1.502 22.016 6.277 1 98.06 229 LEU A C 1
ATOM 1843 O O . LEU A 1 229 ? 0.852 22.812 6.945 1 98.06 229 LEU A O 1
ATOM 1847 N N . CYS A 1 230 ? 1.687 22.125 5 1 98.44 230 CYS A N 1
ATOM 1848 C CA . CYS A 1 230 ? 1.188 23.281 4.27 1 98.44 230 CYS A CA 1
ATOM 1849 C C . CYS A 1 230 ? -0.337 23.297 4.238 1 98.44 230 CYS A C 1
ATOM 1851 O O . CYS A 1 230 ? -0.948 24.297 3.883 1 98.44 230 CYS A O 1
ATOM 1853 N N . SER A 1 231 ? -0.933 22.25 4.641 1 98.31 231 SER A N 1
ATOM 1854 C CA . SER A 1 231 ? -2.391 22.172 4.645 1 98.31 231 SER A CA 1
ATOM 1855 C C . SER A 1 231 ? -2.963 22.641 5.98 1 98.31 231 SER A C 1
ATOM 1857 O O . SER A 1 231 ? -4.18 22.781 6.125 1 98.31 231 SER A O 1
ATOM 1859 N N . ASN A 1 232 ? -2.148 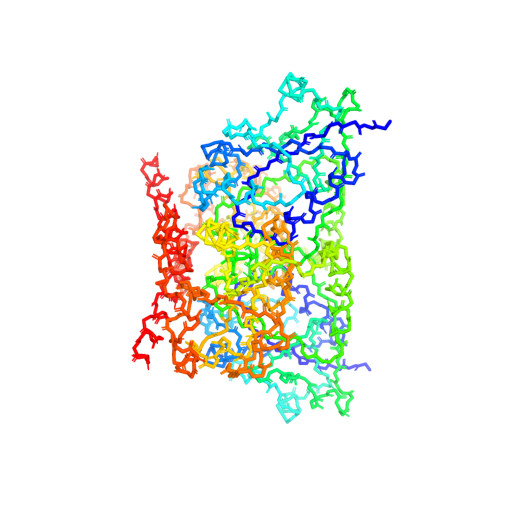22.906 6.941 1 98.44 232 ASN A N 1
ATOM 1860 C CA . ASN A 1 232 ? -2.586 23.281 8.281 1 98.44 232 ASN A CA 1
ATOM 1861 C C . ASN A 1 232 ? -2.885 24.781 8.383 1 98.44 232 ASN A C 1
ATOM 1863 O O . ASN A 1 232 ? -2.051 25.609 8.016 1 98.44 232 ASN A O 1
ATOM 1867 N N . LYS A 1 233 ? -3.988 25.156 8.977 1 97.81 233 LYS A N 1
ATOM 1868 C CA . LYS A 1 233 ? -4.465 26.531 8.969 1 97.81 233 LYS A CA 1
ATOM 1869 C C . LYS A 1 233 ? -3.68 27.406 9.945 1 97.81 233 LYS A C 1
ATOM 1871 O O . LYS A 1 233 ? -3.703 28.625 9.852 1 97.81 233 LYS A O 1
ATOM 1876 N N . ASN A 1 234 ? -3.008 26.766 10.898 1 96.81 234 ASN A N 1
ATOM 1877 C CA . ASN A 1 234 ? -2.301 27.516 11.93 1 96.81 234 ASN A CA 1
ATOM 1878 C C . ASN A 1 234 ? -0.895 27.906 11.477 1 96.81 234 ASN A C 1
ATOM 1880 O O . ASN A 1 234 ? -0.239 28.734 12.109 1 96.81 234 ASN A O 1
ATOM 1884 N N . ILE A 1 235 ? -0.413 27.344 10.391 1 97.75 235 ILE A N 1
ATOM 1885 C CA . ILE A 1 235 ? 0.962 27.547 9.945 1 97.75 235 ILE A CA 1
ATOM 1886 C C . ILE A 1 235 ? 1.026 28.734 8.984 1 97.75 235 ILE A C 1
ATOM 1888 O O . ILE A 1 235 ? 0.256 28.797 8.023 1 97.75 235 ILE A O 1
ATOM 1892 N N . ASP A 1 236 ? 1.958 29.641 9.219 1 97.75 236 ASP A N 1
ATOM 1893 C CA . ASP A 1 236 ? 2.135 30.797 8.336 1 97.75 236 ASP A CA 1
ATOM 1894 C C . ASP A 1 236 ? 3.295 30.562 7.367 1 97.75 236 ASP A C 1
ATOM 1896 O O . ASP A 1 236 ? 3.303 31.125 6.266 1 97.75 236 ASP A O 1
ATOM 1900 N N . GLU A 1 237 ? 4.238 29.797 7.828 1 97.25 237 GLU A N 1
ATOM 1901 C CA . GLU A 1 237 ? 5.434 29.562 7.027 1 97.25 237 GLU A CA 1
ATOM 1902 C C . GLU A 1 237 ? 6.09 28.234 7.398 1 97.25 237 GLU A C 1
ATOM 1904 O O . GLU A 1 237 ? 6.145 27.875 8.578 1 97.25 237 GLU A O 1
ATOM 1909 N N . VAL A 1 238 ? 6.516 27.469 6.359 1 97.5 238 VAL A N 1
ATOM 1910 C CA . VAL A 1 238 ? 7.266 26.25 6.582 1 97.5 238 VAL A CA 1
ATOM 1911 C C . VAL A 1 238 ? 8.664 26.375 5.992 1 97.5 238 VAL A C 1
ATOM 1913 O O . VAL A 1 238 ? 8.82 26.766 4.832 1 97.5 238 VAL A O 1
ATOM 1916 N N . ILE A 1 239 ? 9.672 26.109 6.754 1 95.69 239 ILE A N 1
ATOM 1917 C CA . ILE A 1 239 ? 11.047 26.094 6.273 1 95.69 239 ILE A CA 1
ATOM 1918 C C . ILE A 1 239 ? 11.727 24.797 6.684 1 95.69 239 ILE A C 1
ATOM 1920 O O . ILE A 1 239 ? 11.234 24.078 7.551 1 95.69 239 ILE A O 1
ATOM 1924 N N . PHE A 1 240 ? 12.758 24.438 6.023 1 94.94 240 PHE A N 1
ATOM 1925 C CA . PHE A 1 240 ? 13.57 23.312 6.48 1 94.94 240 PHE A CA 1
ATOM 1926 C C . PHE A 1 240 ? 14.516 23.75 7.598 1 94.94 240 PHE A C 1
ATOM 1928 O O . PHE A 1 240 ? 15.18 24.781 7.488 1 94.94 240 PHE A O 1
ATOM 1935 N N . SER A 1 241 ? 14.508 23.047 8.648 1 91.12 241 SER A N 1
ATOM 1936 C CA . SER A 1 241 ? 15.289 23.406 9.836 1 91.12 241 SER A CA 1
ATOM 1937 C C . SER A 1 241 ? 16.781 23.266 9.57 1 91.12 241 SER A C 1
ATOM 1939 O O . SER A 1 241 ? 17.219 22.328 8.906 1 91.12 241 SER A O 1
ATOM 1941 N N . PRO A 1 242 ? 17.516 24.188 10.062 1 87.88 242 PRO A N 1
ATOM 1942 C CA . PRO A 1 242 ? 18.969 24.016 10.008 1 87.88 242 PRO A CA 1
ATOM 1943 C C . PRO A 1 242 ? 19.469 22.969 10.992 1 87.88 242 PRO A C 1
ATOM 1945 O O . PRO A 1 242 ? 18.703 22.469 11.828 1 87.88 242 PRO A O 1
ATOM 1948 N N . TYR A 1 243 ? 20.719 22.562 10.812 1 83.69 243 TYR A N 1
ATOM 1949 C CA . TYR A 1 243 ? 21.328 21.609 11.734 1 83.69 243 TYR A CA 1
ATOM 1950 C C . TYR A 1 243 ? 21.562 22.234 13.102 1 83.69 243 TYR A C 1
ATOM 1952 O O . TYR A 1 243 ? 21.391 21.578 14.133 1 83.69 243 TYR A O 1
ATOM 1960 N N . ASN A 1 244 ? 21.938 23.516 13.055 1 80.06 244 ASN A N 1
ATOM 1961 C CA . ASN A 1 244 ? 22.188 24.25 14.289 1 80.06 244 ASN A CA 1
ATOM 1962 C C . ASN A 1 244 ? 21.484 25.609 14.297 1 80.06 244 ASN A C 1
ATOM 1964 O O . ASN A 1 244 ? 21.375 26.25 13.258 1 80.06 244 ASN A O 1
ATOM 1968 N N . PHE A 1 245 ? 20.953 25.875 15.516 1 83.69 245 PHE A N 1
ATOM 1969 C CA . PHE A 1 245 ? 20.281 27.156 15.688 1 83.69 245 PHE A CA 1
ATOM 1970 C C . PHE A 1 245 ? 21.188 28.156 16.375 1 83.69 245 PHE A C 1
ATOM 1972 O O . PHE A 1 245 ? 21.844 27.844 17.359 1 83.69 245 PHE A O 1
ATOM 1979 N N . ASP A 1 246 ? 21.391 29.281 15.719 1 84.5 246 ASP A N 1
ATOM 1980 C CA . ASP A 1 246 ? 22.156 30.359 16.344 1 84.5 246 ASP A CA 1
ATOM 1981 C C . ASP A 1 246 ? 21.391 31.672 16.297 1 84.5 246 ASP A C 1
ATOM 1983 O O . ASP A 1 246 ? 20.234 31.719 15.859 1 84.5 246 ASP A O 1
ATOM 1987 N N . GLU A 1 247 ? 22 32.688 16.844 1 86.44 247 GLU A N 1
ATOM 1988 C CA . GLU A 1 247 ? 21.359 33.969 16.938 1 86.44 247 GLU A CA 1
ATOM 1989 C C . GLU A 1 247 ? 21.062 34.531 15.547 1 86.44 247 GLU A C 1
ATOM 1991 O O . GLU A 1 247 ? 20.078 35.25 15.352 1 86.44 247 GLU A O 1
ATOM 1996 N N . ASP A 1 248 ? 21.875 34.188 14.648 1 88.12 248 ASP A N 1
ATOM 1997 C CA . ASP A 1 248 ? 21.672 34.688 13.281 1 88.12 248 ASP A CA 1
ATOM 1998 C C . ASP A 1 248 ? 20.391 34.125 12.688 1 88.12 248 ASP A C 1
ATOM 2000 O O . ASP A 1 248 ? 19.672 34.812 11.961 1 88.12 248 ASP A O 1
ATOM 2004 N N . PHE A 1 249 ? 20.156 32.875 13.023 1 90.5 249 PHE A N 1
ATOM 2005 C CA . PHE A 1 249 ? 18.922 32.25 12.555 1 90.5 249 PHE A CA 1
ATOM 2006 C C . PHE A 1 249 ? 17.703 32.938 13.141 1 90.5 249 PHE A C 1
ATOM 2008 O O . PHE A 1 249 ? 16.734 33.219 12.43 1 90.5 249 PHE A O 1
ATOM 2015 N N . LEU A 1 250 ? 17.719 33.312 14.391 1 89 250 LEU A N 1
ATOM 2016 C CA . LEU A 1 250 ? 16.609 33.969 15.062 1 89 250 LEU A CA 1
ATOM 2017 C C . LEU A 1 250 ? 16.359 35.375 14.469 1 89 250 LEU A C 1
ATOM 2019 O O . LEU A 1 250 ? 15.211 35.75 14.227 1 89 250 LEU A O 1
ATOM 2023 N N . LYS A 1 251 ? 17.484 36.031 14.25 1 90.12 251 LYS A N 1
ATOM 2024 C CA . LYS A 1 251 ? 17.375 37.375 13.711 1 90.12 251 LYS A CA 1
ATOM 2025 C C . LYS A 1 251 ? 16.844 37.375 12.281 1 90.12 251 LYS A C 1
ATOM 2027 O O . LYS A 1 251 ? 15.961 38.156 11.93 1 90.12 251 LYS A O 1
ATOM 2032 N N . LYS A 1 252 ? 17.297 36.438 11.555 1 91.62 252 LYS A N 1
ATOM 2033 C CA . LYS A 1 252 ? 16.922 36.344 10.148 1 91.62 252 LYS A CA 1
ATOM 2034 C C . LYS A 1 252 ? 15.422 36.094 10 1 91.62 252 LYS A C 1
ATOM 2036 O O . LYS A 1 252 ? 14.789 36.656 9.094 1 91.62 252 LYS A O 1
ATOM 2041 N N . HIS A 1 253 ? 14.859 35.344 10.898 1 92.94 253 HIS A N 1
ATOM 2042 C CA . HIS A 1 253 ? 13.461 34.969 10.773 1 92.94 253 HIS A CA 1
ATOM 2043 C C . HIS A 1 253 ? 12.602 35.688 11.797 1 92.94 253 HIS A C 1
ATOM 2045 O O . HIS A 1 253 ? 11.406 35.406 11.938 1 92.94 253 HIS A O 1
ATOM 2051 N N . GLN A 1 254 ? 13.281 36.625 12.602 1 91.69 254 GLN A N 1
ATOM 2052 C CA . GLN A 1 254 ? 12.594 37.469 13.586 1 91.69 254 GLN A CA 1
ATOM 2053 C C . GLN A 1 254 ? 11.859 36.594 14.617 1 91.69 254 GLN A C 1
ATOM 2055 O O . GLN A 1 254 ? 10.695 36.875 14.938 1 91.69 254 GLN A O 1
ATOM 2060 N N . ILE A 1 255 ? 12.461 35.562 15.078 1 91.88 255 ILE A N 1
ATOM 2061 C CA . ILE A 1 255 ? 11.828 34.625 15.992 1 91.88 255 ILE A CA 1
ATOM 2062 C C . ILE A 1 255 ? 11.898 35.156 17.422 1 91.88 255 ILE A C 1
ATOM 2064 O O . ILE A 1 255 ? 12.969 35.5 17.906 1 91.88 255 ILE A O 1
ATOM 2068 N N . SER A 1 256 ? 10.781 35.188 18.031 1 89.06 256 SER A N 1
ATOM 2069 C CA . SER A 1 256 ? 10.695 35.688 19.406 1 89.06 256 SER A CA 1
ATOM 2070 C C . SER A 1 256 ? 10.656 34.531 20.406 1 89.06 256 SER A C 1
ATOM 2072 O O . SER A 1 256 ? 11.125 34.656 21.531 1 89.06 256 SER A O 1
ATOM 2074 N N . LYS A 1 257 ? 10.031 33.438 19.969 1 88.56 257 LYS A N 1
ATOM 2075 C CA . LYS A 1 257 ? 9.836 32.281 20.844 1 88.56 257 LYS A CA 1
ATOM 2076 C C . LYS A 1 257 ? 10.047 30.984 20.094 1 88.56 257 LYS A C 1
ATOM 2078 O O . LYS A 1 257 ? 9.633 30.859 18.938 1 88.56 257 LYS A O 1
ATOM 2083 N N . ILE A 1 258 ? 10.68 30.031 20.766 1 87.19 258 ILE A N 1
ATOM 2084 C CA . ILE A 1 258 ? 10.93 28.719 20.188 1 87.19 258 ILE A CA 1
ATOM 2085 C C . ILE A 1 258 ? 10.242 27.641 21.031 1 87.19 258 ILE A C 1
ATOM 2087 O O . ILE A 1 258 ? 10.383 27.609 22.266 1 87.19 258 ILE A O 1
ATOM 2091 N N . LEU A 1 259 ? 9.461 26.875 20.281 1 82.88 259 LEU A N 1
ATOM 2092 C CA . LEU A 1 259 ? 8.844 25.703 20.906 1 82.88 259 LEU A CA 1
ATOM 2093 C C . LEU A 1 259 ? 9.438 24.422 20.359 1 82.88 259 LEU A C 1
ATOM 2095 O O . LEU A 1 259 ? 9.789 24.344 19.188 1 82.88 259 LEU A O 1
ATOM 2099 N N . SER A 1 260 ? 9.711 23.5 21.156 1 72.31 260 SER A N 1
ATOM 2100 C CA . SER A 1 260 ? 10.211 22.219 20.672 1 72.31 260 SER A CA 1
ATOM 2101 C C . SER A 1 260 ? 9.07 21.219 20.469 1 72.31 260 SER A C 1
ATOM 2103 O O . SER A 1 260 ? 8.125 21.188 21.266 1 72.31 260 SER A O 1
ATOM 2105 N N . SER A 1 261 ? 9.219 20.547 19.344 1 71.12 261 SER A N 1
ATOM 2106 C CA . SER A 1 261 ? 8.195 19.531 19.062 1 71.12 261 SER A CA 1
ATOM 2107 C C . SER A 1 261 ? 8.414 18.281 19.891 1 71.12 261 SER A C 1
ATOM 2109 O O . SER A 1 261 ? 9.539 17.984 20.297 1 71.12 261 SER A O 1
ATOM 2111 N N . TYR A 1 262 ? 7.336 17.531 20.094 1 67.94 262 TYR A N 1
ATOM 2112 C CA . TYR A 1 262 ? 7.383 16.328 20.922 1 67.94 262 TYR A CA 1
ATOM 2113 C C . TYR A 1 262 ? 7.996 15.172 20.141 1 67.94 262 TYR A C 1
ATOM 2115 O O . TYR A 1 262 ? 8.336 14.133 20.734 1 67.94 262 TYR A O 1
ATOM 2123 N N . ASP A 1 263 ? 8.234 15.391 18.844 1 76.56 263 ASP A N 1
ATOM 2124 C CA . ASP A 1 263 ? 8.656 14.203 18.109 1 76.56 263 ASP A CA 1
ATOM 2125 C C . ASP A 1 263 ? 10.18 14.094 18.094 1 76.56 263 ASP A C 1
ATOM 2127 O O . ASP A 1 263 ? 10.727 13.102 17.594 1 76.56 263 ASP A O 1
ATOM 2131 N N . LEU A 1 264 ? 10.859 15.164 18.609 1 73.25 264 LEU A N 1
ATOM 2132 C CA . LEU A 1 264 ? 12.312 15.07 18.719 1 73.25 264 LEU A CA 1
ATOM 2133 C C . LEU A 1 264 ? 12.75 15.188 20.172 1 73.25 264 LEU A C 1
ATOM 2135 O O . LEU A 1 264 ? 12.516 16.219 20.828 1 73.25 264 LEU A O 1
ATOM 2139 N N . GLU A 1 265 ? 13.359 14.227 20.578 1 67.81 265 GLU A N 1
ATOM 2140 C CA . GLU A 1 265 ? 13.766 14.188 21.969 1 67.81 265 GLU A CA 1
ATOM 2141 C C . GLU A 1 265 ? 15.062 14.969 22.188 1 67.81 265 GLU A C 1
ATOM 2143 O O . GLU A 1 265 ? 15.266 15.555 23.25 1 67.81 265 GLU A O 1
ATOM 2148 N N . ASP A 1 266 ? 15.82 15.039 21.188 1 69.69 266 ASP A N 1
ATOM 2149 C CA . ASP A 1 266 ? 17.109 15.695 21.328 1 69.69 266 ASP A CA 1
ATOM 2150 C C . ASP A 1 266 ? 16.969 17.219 21.344 1 69.69 266 ASP A C 1
ATOM 2152 O O . ASP A 1 266 ? 16.688 17.828 20.297 1 69.69 266 ASP A O 1
ATOM 2156 N N . LYS A 1 267 ? 17.25 17.781 22.484 1 69.38 267 LYS A N 1
ATOM 2157 C CA . LYS A 1 267 ? 17.094 19.234 22.641 1 69.38 267 LYS A CA 1
ATOM 2158 C C . LYS A 1 267 ? 18.438 19.953 22.594 1 69.38 267 LYS A C 1
ATOM 2160 O O . LYS A 1 267 ? 18.5 21.172 22.75 1 69.38 267 LYS A O 1
ATOM 2165 N N . THR A 1 268 ? 19.438 19.188 22.297 1 74.12 268 THR A N 1
ATOM 2166 C CA . THR A 1 268 ? 20.766 19.766 22.297 1 74.12 268 THR A CA 1
ATOM 2167 C C . THR A 1 268 ? 20.906 20.781 21.156 1 74.12 268 THR A C 1
ATOM 2169 O O . THR A 1 268 ? 21.766 21.672 21.203 1 74.12 268 THR A O 1
ATOM 2172 N N . ARG A 1 269 ? 20 20.672 20.297 1 77.69 269 ARG A N 1
ATOM 2173 C CA . ARG A 1 269 ? 20.062 21.531 19.109 1 77.69 269 ARG A CA 1
ATOM 2174 C C . ARG A 1 269 ? 19.75 22.984 19.484 1 77.69 269 ARG A C 1
ATOM 2176 O O . ARG A 1 269 ? 20.094 23.906 18.734 1 77.69 269 ARG A O 1
ATOM 2183 N N . PHE A 1 270 ? 19.125 23.141 20.688 1 75.62 270 PHE A N 1
ATOM 2184 C CA . PHE A 1 270 ? 18.719 24.484 21.094 1 75.62 270 PHE A CA 1
ATOM 2185 C C . PHE A 1 270 ? 19.594 24.984 22.25 1 75.62 270 PHE A C 1
ATOM 2187 O O . PHE A 1 270 ? 19.25 25.984 22.891 1 75.62 270 PHE A O 1
ATOM 2194 N N . GLU A 1 271 ? 20.594 24.297 22.578 1 75.12 271 GLU A N 1
ATOM 2195 C CA . GLU A 1 271 ? 21.422 24.594 23.734 1 75.12 271 GLU A CA 1
ATOM 2196 C C . GLU A 1 271 ? 21.938 26.031 23.688 1 75.12 271 GLU A C 1
ATOM 2198 O O . GLU A 1 271 ? 22.062 26.688 24.734 1 75.12 271 GLU A O 1
ATOM 2203 N N . ASN A 1 272 ? 22.141 26.562 22.531 1 73.31 272 ASN A N 1
ATOM 2204 C CA . ASN A 1 272 ? 22.719 27.891 22.391 1 73.31 272 ASN A CA 1
ATOM 2205 C C . ASN A 1 272 ? 21.641 28.969 22.484 1 73.31 272 ASN A C 1
ATOM 2207 O O . ASN A 1 272 ? 21.953 30.172 22.5 1 73.31 272 ASN A O 1
ATOM 2211 N N . LEU A 1 273 ? 20.359 28.578 22.516 1 75.12 273 LEU A N 1
ATOM 2212 C CA . LEU A 1 273 ? 19.281 29.547 22.484 1 75.12 273 LEU A CA 1
ATOM 2213 C C . LEU A 1 273 ? 18.375 29.406 23.703 1 75.12 273 LEU A C 1
ATOM 2215 O O . LEU A 1 273 ? 17.188 29.703 23.641 1 75.12 273 LEU A O 1
ATOM 2219 N N . LYS A 1 274 ? 18.891 29.109 24.766 1 64.75 274 LYS A N 1
ATOM 2220 C CA . LYS A 1 274 ? 18.125 28.734 25.953 1 64.75 274 LYS A CA 1
ATOM 2221 C C . LYS A 1 274 ? 17.156 29.828 26.359 1 64.75 274 LYS A C 1
ATOM 2223 O O . LYS A 1 274 ? 16.047 29.547 26.828 1 64.75 274 LYS A O 1
ATOM 2228 N N . GLU A 1 275 ? 17.469 31.047 26.156 1 63.12 275 GLU A N 1
ATOM 2229 C CA . GLU A 1 275 ? 16.641 32.156 26.641 1 63.12 275 GLU A CA 1
ATOM 2230 C C . GLU A 1 275 ? 15.359 32.281 25.812 1 63.12 275 GLU A C 1
ATOM 2232 O O . GLU A 1 275 ? 14.336 32.75 26.297 1 63.12 275 GLU A O 1
ATOM 2237 N N . ASN A 1 276 ? 15.289 31.906 24.625 1 65.75 276 ASN A N 1
ATOM 2238 C CA . ASN A 1 276 ? 14.172 32.062 23.703 1 65.75 276 ASN A CA 1
ATOM 2239 C C . ASN A 1 276 ? 13.352 30.781 23.578 1 65.75 276 ASN A C 1
ATOM 2241 O O . ASN A 1 276 ? 12.281 30.781 22.969 1 65.75 276 ASN A O 1
ATOM 2245 N N . VAL A 1 277 ? 13.82 29.797 24.234 1 62.69 277 VAL A N 1
ATOM 2246 C CA . VAL A 1 277 ? 13.227 28.484 24.062 1 62.69 277 VAL A CA 1
ATOM 2247 C C . VAL A 1 277 ? 12.211 28.219 25.156 1 62.69 277 VAL A C 1
ATOM 2249 O O . VAL A 1 277 ? 12.508 28.391 26.344 1 62.69 277 VAL A O 1
ATOM 2252 N N . ILE A 1 278 ? 11.016 28.328 24.797 1 61.16 278 ILE A N 1
ATOM 2253 C CA . ILE A 1 278 ? 9.992 27.859 25.719 1 61.16 278 ILE A CA 1
ATOM 2254 C C . ILE A 1 278 ? 9.781 26.359 25.531 1 61.16 278 ILE A C 1
ATOM 2256 O O . ILE A 1 278 ? 9.547 25.891 24.406 1 61.16 278 ILE A O 1
ATOM 2260 N N . GLN A 1 279 ? 10.336 25.578 26.422 1 55.22 279 GLN A N 1
ATOM 2261 C CA . GLN A 1 279 ? 10.117 24.141 26.422 1 55.22 279 GLN A CA 1
ATOM 2262 C C . GLN A 1 279 ? 8.664 23.797 26.734 1 55.22 279 GLN A C 1
ATOM 2264 O O . GLN A 1 279 ? 8.328 23.469 27.875 1 55.22 279 GLN A O 1
ATOM 2269 N N . ASP A 1 280 ? 7.719 24.672 26.594 1 52.53 280 ASP A N 1
ATOM 2270 C CA . ASP A 1 280 ? 6.434 24.266 27.156 1 52.53 280 ASP A CA 1
ATOM 2271 C C . ASP A 1 280 ? 5.84 23.094 26.375 1 52.53 280 ASP A C 1
ATOM 2273 O O . ASP A 1 280 ? 5.496 23.234 25.203 1 52.53 280 ASP A O 1
ATOM 2277 N N . TYR A 1 281 ? 6.219 21.891 26.844 1 53.03 281 TYR A N 1
ATOM 2278 C CA . TYR A 1 281 ? 5.699 20.578 26.484 1 53.03 281 TYR A CA 1
ATOM 2279 C C . TYR A 1 281 ? 4.184 20.531 26.641 1 53.03 281 TYR A C 1
ATOM 2281 O O . TYR A 1 281 ? 3.678 20.25 27.734 1 53.03 281 TYR A O 1
ATOM 2289 N N . ASN A 1 282 ? 3.422 21.375 26.062 1 56.78 282 ASN A N 1
ATOM 2290 C CA . ASN A 1 282 ? 2.008 21.281 26.406 1 56.78 282 ASN A CA 1
ATOM 2291 C C . ASN A 1 282 ? 1.419 19.938 26 1 56.78 282 ASN A C 1
ATOM 2293 O O . ASN A 1 282 ? 1.415 19.594 24.812 1 56.78 282 ASN A O 1
ATOM 2297 N N . VAL A 1 283 ? 1.362 19.125 27.031 1 66.88 283 VAL A N 1
ATOM 2298 C CA . VAL A 1 283 ? 0.57 17.891 26.938 1 66.88 283 VAL A CA 1
ATOM 2299 C C . VAL A 1 283 ? -0.811 18.219 26.375 1 66.88 283 VAL A C 1
ATOM 2301 O O . VAL A 1 283 ? -1.443 19.188 26.766 1 66.88 283 VAL A O 1
ATOM 2304 N N . ASN A 1 284 ? -1.116 17.75 25.312 1 77.12 284 ASN A N 1
ATOM 2305 C CA . ASN A 1 284 ? -2.449 17.875 24.734 1 77.12 284 ASN A CA 1
ATOM 2306 C C . ASN A 1 284 ? -3.188 16.531 24.734 1 77.12 284 ASN A C 1
ATOM 2308 O O . ASN A 1 284 ? -2.609 15.5 25.078 1 77.12 284 ASN A O 1
ATOM 2312 N N . PRO A 1 285 ? -4.508 16.562 24.531 1 83 285 PRO A N 1
ATOM 2313 C CA . PRO A 1 285 ? -5.312 15.336 24.625 1 83 285 PRO A CA 1
ATOM 2314 C C . PRO A 1 285 ? -4.84 14.234 23.688 1 83 285 PRO A C 1
ATOM 2316 O O . PRO A 1 285 ? -5.23 13.078 23.844 1 83 285 PRO A O 1
ATOM 2319 N N . PHE A 1 286 ? -3.887 14.547 22.766 1 88.12 286 PHE A N 1
ATOM 2320 C CA . PHE A 1 286 ? -3.473 13.57 21.766 1 88.12 286 PHE A CA 1
ATOM 2321 C C . PHE A 1 286 ? -1.98 13.281 21.875 1 88.12 286 PHE A C 1
ATOM 2323 O O . PHE A 1 286 ? -1.359 12.812 20.922 1 88.12 286 PHE A O 1
ATOM 2330 N N . SER A 1 287 ? -1.418 13.539 23.016 1 80.62 287 SER A N 1
ATOM 2331 C CA . SER A 1 287 ? 0.024 13.438 23.203 1 80.62 287 SER A CA 1
ATOM 2332 C C . SER A 1 287 ? 0.485 11.984 23.172 1 80.62 287 SER A C 1
ATOM 2334 O O . SER A 1 287 ? 1.677 11.711 23.016 1 80.62 287 SER A O 1
ATOM 2336 N N . ASP A 1 288 ? -0.449 11.062 23.25 1 81.81 288 ASP A N 1
ATOM 2337 C CA . ASP A 1 288 ? -0.089 9.648 23.234 1 81.81 288 ASP A CA 1
ATOM 2338 C C . ASP A 1 288 ? 0.187 9.164 21.812 1 81.81 288 ASP A C 1
ATOM 2340 O O . ASP A 1 288 ? 0.758 8.094 21.625 1 81.81 288 ASP A O 1
ATOM 2344 N N . LEU A 1 289 ? -0.157 9.945 20.891 1 85.75 289 LEU A N 1
ATOM 2345 C CA . LEU A 1 289 ? 0.035 9.531 19.516 1 85.75 289 LEU A CA 1
ATOM 2346 C C . LEU A 1 289 ? 1.499 9.664 19.109 1 85.75 289 LEU A C 1
ATOM 2348 O O . LEU A 1 289 ? 2.141 10.68 19.391 1 85.75 289 LEU A O 1
ATOM 2352 N N . SER A 1 290 ? 2.057 8.656 18.719 1 84.69 290 SER A N 1
ATOM 2353 C CA . SER A 1 290 ? 3.393 8.539 18.141 1 84.69 290 SER A CA 1
ATOM 2354 C C . SER A 1 290 ? 3.428 7.48 17.031 1 84.69 290 SER A C 1
ATOM 2356 O O . SER A 1 290 ? 2.5 6.68 16.906 1 84.69 290 SER A O 1
ATOM 2358 N N . THR A 1 291 ? 4.402 7.559 16.234 1 82 291 THR A N 1
ATOM 2359 C CA . THR A 1 291 ? 4.547 6.547 15.195 1 82 291 THR A CA 1
ATOM 2360 C C . THR A 1 291 ? 4.492 5.145 15.789 1 82 291 THR A C 1
ATOM 2362 O O . THR A 1 291 ? 3.814 4.262 15.258 1 82 291 THR A O 1
ATOM 2365 N N . GLY A 1 292 ? 5.211 5.027 16.906 1 82.94 292 GLY A N 1
ATOM 2366 C CA . GLY A 1 292 ? 5.207 3.738 17.578 1 82.94 292 GLY A CA 1
ATOM 2367 C C . GLY A 1 292 ? 3.83 3.312 18.047 1 82.94 292 GLY A C 1
ATOM 2368 O O . GLY A 1 292 ? 3.424 2.166 17.844 1 82.94 292 GLY A O 1
ATOM 2369 N N . ASN A 1 293 ? 3.117 4.199 18.609 1 88.88 293 ASN A N 1
ATOM 2370 C CA . ASN A 1 293 ? 1.785 3.881 19.109 1 88.88 293 ASN A CA 1
ATOM 2371 C C . ASN A 1 293 ? 0.8 3.635 17.969 1 88.88 293 ASN A C 1
ATOM 2373 O O . ASN A 1 293 ? -0.113 2.818 18.094 1 88.88 293 ASN A O 1
ATOM 2377 N N . ILE A 1 294 ? 0.957 4.324 16.906 1 91.19 294 ILE A N 1
ATOM 2378 C CA . ILE A 1 294 ? 0.107 4.133 15.734 1 91.19 294 ILE A CA 1
ATOM 2379 C C . ILE A 1 294 ? 0.282 2.717 15.195 1 91.19 294 ILE A C 1
ATOM 2381 O O . ILE A 1 294 ? -0.7 2.033 14.898 1 91.19 294 ILE A O 1
ATOM 2385 N N . ILE A 1 295 ? 1.462 2.301 15.109 1 88.88 295 ILE A N 1
ATOM 2386 C CA . ILE A 1 295 ? 1.748 0.955 14.625 1 88.88 295 ILE A CA 1
ATOM 2387 C C . ILE A 1 295 ? 1.146 -0.076 15.578 1 88.88 295 ILE A C 1
ATOM 2389 O O . ILE A 1 295 ? 0.54 -1.057 15.141 1 88.88 295 ILE A O 1
ATOM 2393 N N . LYS A 1 296 ? 1.385 0.154 16.844 1 90.12 296 LYS A N 1
ATOM 2394 C CA . LYS A 1 296 ? 0.81 -0.743 17.844 1 90.12 296 LYS A CA 1
ATOM 2395 C C . LYS A 1 296 ? -0.704 -0.849 17.688 1 90.12 296 LYS A C 1
ATOM 2397 O O . LYS A 1 296 ? -1.271 -1.937 17.797 1 90.12 296 LYS A O 1
ATOM 2402 N N . ARG A 1 297 ? -1.286 0.225 17.422 1 92.5 297 ARG A N 1
ATOM 2403 C CA . ARG A 1 297 ? -2.732 0.257 17.219 1 92.5 297 ARG A CA 1
ATOM 2404 C C . ARG A 1 297 ? -3.137 -0.56 16 1 92.5 297 ARG A C 1
ATOM 2406 O O . ARG A 1 297 ? -4.129 -1.289 16.031 1 92.5 297 ARG A O 1
ATOM 2413 N N . ILE A 1 298 ? -2.426 -0.406 14.945 1 92.44 298 ILE A N 1
ATOM 2414 C CA . ILE A 1 298 ? -2.699 -1.142 13.711 1 92.44 298 ILE A CA 1
ATOM 2415 C C . ILE A 1 298 ? -2.625 -2.643 13.984 1 92.44 298 ILE A C 1
ATOM 2417 O O . ILE A 1 298 ? -3.516 -3.396 13.578 1 92.44 298 ILE A O 1
ATOM 2421 N N . ILE A 1 299 ? -1.594 -3.043 14.711 1 90.5 299 ILE A N 1
ATOM 2422 C CA . ILE A 1 299 ? -1.371 -4.453 15.023 1 90.5 299 ILE A CA 1
ATOM 2423 C C . ILE A 1 299 ? -2.48 -4.957 15.938 1 90.5 299 ILE A C 1
ATOM 2425 O O . ILE A 1 299 ? -3.051 -6.027 15.711 1 90.5 299 ILE A O 1
ATOM 2429 N N . LEU A 1 300 ? -2.795 -4.164 16.922 1 90.88 300 LEU A N 1
ATOM 2430 C CA . LEU A 1 300 ? -3.83 -4.551 17.875 1 90.88 300 LEU A CA 1
ATOM 2431 C C . LEU A 1 300 ? -5.188 -4.652 17.188 1 90.88 300 LEU A C 1
ATOM 2433 O O . LEU A 1 300 ? -5.965 -5.566 17.484 1 90.88 300 LEU A O 1
ATOM 2437 N N . ASN A 1 301 ? -5.488 -3.672 16.391 1 90.62 301 ASN A N 1
ATOM 2438 C CA . ASN A 1 301 ? -6.742 -3.701 15.633 1 90.62 301 ASN A CA 1
ATOM 2439 C C . ASN A 1 301 ? -6.867 -4.977 14.805 1 90.62 301 ASN A C 1
ATOM 2441 O O . ASN A 1 301 ? -7.93 -5.602 14.781 1 90.62 301 ASN A O 1
ATOM 2445 N N . TYR A 1 302 ? -5.844 -5.359 14.211 1 87.81 302 TYR A N 1
ATOM 2446 C CA . TYR A 1 302 ? -5.852 -6.582 13.414 1 87.81 302 TYR A CA 1
ATOM 2447 C C . TYR A 1 302 ? -6.062 -7.805 14.297 1 87.81 302 TYR A C 1
ATOM 2449 O O . TYR A 1 302 ? -6.855 -8.688 13.961 1 87.81 302 TYR A O 1
ATOM 2457 N N . GLN A 1 303 ? -5.324 -7.836 15.352 1 87.12 303 GLN A N 1
ATOM 2458 C CA . GLN A 1 303 ? -5.414 -8.977 16.25 1 87.12 303 GLN A CA 1
ATOM 2459 C C . GLN A 1 303 ? -6.82 -9.117 16.828 1 87.12 303 GLN A C 1
ATOM 2461 O O . GLN A 1 303 ? -7.344 -10.227 16.953 1 87.12 303 GLN A O 1
ATOM 2466 N N . GLU A 1 304 ? -7.402 -8.031 17.203 1 87.19 304 GLU A N 1
ATOM 2467 C CA . GLU A 1 304 ? -8.766 -8.047 17.734 1 87.19 304 GLU A CA 1
ATOM 2468 C C . GLU A 1 304 ? -9.758 -8.492 16.656 1 87.19 304 GLU A C 1
ATOM 2470 O O . GLU A 1 304 ? -10.711 -9.227 16.969 1 87.19 304 GLU A O 1
ATOM 2475 N N . TYR A 1 305 ? -9.547 -8.07 15.531 1 84.44 305 TYR A N 1
ATOM 2476 C CA . TYR A 1 305 ? -10.391 -8.477 14.406 1 84.44 305 TYR A CA 1
ATOM 2477 C C . TYR A 1 305 ? -10.32 -9.984 14.195 1 84.44 305 TYR A C 1
ATOM 2479 O O . TYR A 1 305 ? -11.352 -10.641 14.039 1 84.44 305 TYR A O 1
ATOM 2487 N N . GLU A 1 306 ? -9.125 -10.5 14.195 1 82.25 306 GLU A N 1
ATOM 2488 C CA . GLU A 1 306 ? -8.922 -11.93 13.992 1 82.25 306 GLU A CA 1
ATOM 2489 C C . GLU A 1 306 ? -9.586 -12.742 15.102 1 82.25 306 GLU A C 1
ATOM 2491 O O . GLU A 1 306 ? -10.156 -13.805 14.844 1 82.25 306 GLU A O 1
ATOM 2496 N N . LYS A 1 307 ? -9.461 -12.227 16.281 1 82.94 307 LYS A N 1
ATOM 2497 C CA . LYS A 1 307 ? -10.07 -12.898 17.422 1 82.94 307 LYS A CA 1
ATOM 2498 C C . LYS A 1 307 ? -11.586 -12.945 17.281 1 82.94 307 LYS A C 1
ATOM 2500 O O . LYS A 1 307 ? -12.211 -13.969 17.562 1 82.94 307 LYS A O 1
ATOM 2505 N N . ARG A 1 308 ? -12.18 -11.891 16.859 1 80.5 308 ARG A N 1
ATOM 2506 C CA . ARG A 1 308 ? -13.625 -11.812 16.688 1 80.5 308 ARG A CA 1
ATOM 2507 C C . ARG A 1 308 ? -14.094 -12.773 15.594 1 80.5 308 ARG A C 1
ATOM 2509 O O . ARG A 1 308 ? -15.156 -13.391 15.711 1 80.5 308 ARG A O 1
ATOM 2516 N N . GLN A 1 309 ? -13.336 -12.922 14.539 1 76.56 309 GLN A N 1
ATOM 2517 C CA . GLN A 1 309 ? -13.688 -13.812 13.438 1 76.56 309 GLN A CA 1
ATOM 2518 C C . GLN A 1 309 ? -13.586 -15.273 13.852 1 76.56 309 GLN A C 1
ATOM 2520 O O . GLN A 1 309 ? -14.391 -16.109 13.422 1 76.56 309 GLN A O 1
ATOM 2525 N N . SER A 1 310 ? -12.531 -15.539 14.609 1 76.19 310 SER A N 1
ATOM 2526 C CA . SER A 1 310 ? -12.336 -16.906 15.086 1 76.19 310 SER A CA 1
ATOM 2527 C C . SER A 1 310 ? -13.453 -17.328 16.031 1 76.19 310 SER A C 1
ATOM 2529 O O . SER A 1 310 ? -13.812 -18.5 16.094 1 76.19 310 SER A O 1
ATOM 2531 N N . ASN A 1 311 ? -13.914 -16.344 16.75 1 70.5 311 ASN A N 1
ATOM 2532 C CA . ASN A 1 311 ? -14.969 -16.656 17.703 1 70.5 311 ASN A CA 1
ATOM 2533 C C . ASN A 1 311 ? -16.312 -16.844 17.016 1 70.5 311 ASN A C 1
ATOM 2535 O O . ASN A 1 311 ? -17.234 -17.438 17.578 1 70.5 311 ASN A O 1
ATOM 2539 N N . LYS A 1 312 ? -16.453 -16.328 15.859 1 61.12 312 LYS A N 1
ATOM 2540 C CA . LYS A 1 312 ? -17.688 -16.516 15.109 1 61.12 312 LYS A CA 1
ATOM 2541 C C . LYS A 1 312 ? -17.734 -17.891 14.461 1 61.12 312 LYS A C 1
ATOM 2543 O O . LYS A 1 312 ? -18.812 -18.406 14.156 1 61.12 312 LYS A O 1
ATOM 2548 N N . GLN A 1 313 ? -16.625 -18.516 14.023 1 52.06 313 GLN A N 1
ATOM 2549 C CA . GLN A 1 313 ? -16.609 -19.859 13.461 1 52.06 313 GLN A CA 1
ATOM 2550 C C . GLN A 1 313 ? -16.766 -20.906 14.555 1 52.06 313 GLN A C 1
ATOM 2552 O O . GLN A 1 313 ? -17.453 -21.906 14.359 1 52.06 313 GLN A O 1
ATOM 2557 N N . MET B 1 1 ? 19.156 -11.102 -31.469 1 48.56 1 MET B N 1
ATOM 2558 C CA . MET B 1 1 ? 18.062 -11.344 -30.547 1 48.56 1 MET B CA 1
ATOM 2559 C C . MET B 1 1 ? 18.578 -11.875 -29.219 1 48.56 1 MET B C 1
ATOM 2561 O O . MET B 1 1 ? 19.438 -12.766 -29.188 1 48.56 1 MET B O 1
ATOM 2565 N N . ALA B 1 2 ? 18.562 -11.07 -28.188 1 60.75 2 ALA B N 1
ATOM 2566 C CA . ALA B 1 2 ? 19.188 -11.516 -26.953 1 60.75 2 ALA B CA 1
ATOM 2567 C C . ALA B 1 2 ? 18.656 -12.883 -26.531 1 60.75 2 ALA B C 1
ATOM 2569 O O . ALA B 1 2 ? 17.469 -13.18 -26.703 1 60.75 2 ALA B O 1
ATOM 2570 N N . LYS B 1 3 ? 19.562 -13.797 -26.234 1 80.31 3 LYS B N 1
ATOM 2571 C CA . LYS B 1 3 ? 19.203 -15.18 -25.922 1 80.31 3 LYS B CA 1
ATOM 2572 C C . LYS B 1 3 ? 18.797 -15.328 -24.469 1 80.31 3 LYS B C 1
ATOM 2574 O O . LYS B 1 3 ? 17.719 -15.852 -24.172 1 80.31 3 LYS B O 1
ATOM 2579 N N . ARG B 1 4 ? 19.625 -14.773 -23.578 1 94.88 4 ARG B N 1
ATOM 2580 C CA . ARG B 1 4 ? 19.438 -14.984 -22.156 1 94.88 4 ARG B CA 1
ATOM 2581 C C . ARG B 1 4 ? 19.422 -13.656 -21.406 1 94.88 4 ARG B C 1
ATOM 2583 O O . ARG B 1 4 ? 20.266 -12.789 -21.656 1 94.88 4 ARG B O 1
ATOM 2590 N N . VAL B 1 5 ? 18.422 -13.414 -20.578 1 97 5 VAL B N 1
ATOM 2591 C CA . VAL B 1 5 ? 18.297 -12.156 -19.844 1 97 5 VAL B CA 1
ATOM 2592 C C . VAL B 1 5 ? 18.359 -12.43 -18.344 1 97 5 VAL B C 1
ATOM 2594 O O . VAL B 1 5 ? 17.938 -13.492 -17.875 1 97 5 VAL B O 1
ATOM 2597 N N . TRP B 1 6 ? 18.906 -11.406 -17.609 1 97.56 6 TRP B N 1
ATOM 2598 C CA . TRP B 1 6 ? 19 -11.438 -16.156 1 97.56 6 TRP B CA 1
ATOM 2599 C C . TRP B 1 6 ? 17.953 -10.531 -15.508 1 97.56 6 TRP B C 1
ATOM 2601 O O . TRP B 1 6 ? 17.812 -9.375 -15.898 1 97.56 6 TRP B O 1
ATOM 2611 N N . MET B 1 7 ? 17.203 -11.055 -14.602 1 97.06 7 MET B N 1
ATOM 2612 C CA . MET B 1 7 ? 16.297 -10.242 -13.789 1 97.06 7 MET B CA 1
ATOM 2613 C C . MET B 1 7 ? 16.406 -10.617 -12.312 1 97.06 7 MET B C 1
ATOM 2615 O O . MET B 1 7 ? 16.078 -11.734 -11.93 1 97.06 7 MET B O 1
ATOM 2619 N N . ASP B 1 8 ? 16.891 -9.68 -11.578 1 97 8 ASP B N 1
ATOM 2620 C CA . ASP B 1 8 ? 16.938 -9.938 -10.141 1 97 8 ASP B CA 1
ATOM 2621 C C . ASP B 1 8 ? 15.906 -9.094 -9.398 1 97 8 ASP B C 1
ATOM 2623 O O . ASP B 1 8 ? 15.375 -8.125 -9.945 1 97 8 ASP B O 1
ATOM 2627 N N . GLY B 1 9 ? 15.562 -9.5 -8.195 1 95.62 9 GLY B N 1
ATOM 2628 C CA . GLY B 1 9 ? 14.617 -8.789 -7.352 1 95.62 9 GLY B CA 1
ATOM 2629 C C . GLY B 1 9 ? 14.383 -9.469 -6.016 1 95.62 9 GLY B C 1
ATOM 2630 O O . GLY B 1 9 ? 14.945 -10.539 -5.75 1 95.62 9 GLY B O 1
ATOM 2631 N N . CYS B 1 10 ? 13.617 -8.812 -5.254 1 95.25 10 CYS B N 1
ATOM 2632 C CA . CYS B 1 10 ? 13.25 -9.375 -3.959 1 95.25 10 CYS B CA 1
ATOM 2633 C C . CYS B 1 10 ? 12.195 -10.469 -4.117 1 95.25 10 CYS B C 1
ATOM 2635 O O . CYS B 1 10 ? 12.312 -11.539 -3.527 1 95.25 10 CYS B O 1
ATOM 2637 N N . PHE B 1 11 ? 11.203 -10.156 -4.945 1 97.06 11 PHE B N 1
ATOM 2638 C CA . PHE B 1 11 ? 10.102 -11.062 -5.254 1 97.06 11 PHE B CA 1
ATOM 2639 C C . PHE B 1 11 ? 9.391 -11.5 -3.979 1 97.06 11 PHE B C 1
ATOM 2641 O O . PHE B 1 11 ? 9.031 -12.672 -3.838 1 97.06 11 PHE B O 1
ATOM 2648 N N . ASP B 1 12 ? 9.367 -10.555 -3.023 1 95.94 12 ASP B N 1
ATOM 2649 C CA . ASP B 1 12 ? 8.648 -10.797 -1.777 1 95.94 12 ASP B CA 1
ATOM 2650 C C . ASP B 1 12 ? 7.141 -10.633 -1.971 1 95.94 12 ASP B C 1
ATOM 2652 O O . ASP B 1 12 ? 6.699 -9.773 -2.729 1 95.94 12 ASP B O 1
ATOM 2656 N N . LEU B 1 13 ? 6.383 -11.555 -1.272 1 95.75 13 LEU B N 1
ATOM 2657 C CA . LEU B 1 13 ? 4.938 -11.539 -1.467 1 95.75 13 LEU B CA 1
ATOM 2658 C C . LEU B 1 13 ? 4.59 -11.484 -2.951 1 95.75 13 LEU B C 1
ATOM 2660 O O . LEU B 1 13 ? 3.908 -10.555 -3.398 1 95.75 13 LEU B O 1
ATOM 2664 N N . PHE B 1 14 ? 5.031 -12.492 -3.629 1 97.25 14 PHE B N 1
ATOM 2665 C CA . PHE B 1 14 ? 4.926 -12.625 -5.078 1 97.25 14 PHE B CA 1
ATOM 2666 C C . PHE B 1 14 ? 3.494 -12.391 -5.539 1 97.25 14 PHE B C 1
ATOM 2668 O O . PHE B 1 14 ? 2.553 -12.93 -4.953 1 97.25 14 PHE B O 1
ATOM 2675 N N . HIS B 1 15 ? 3.277 -11.539 -6.504 1 96.44 15 HIS B N 1
ATOM 2676 C CA . HIS B 1 15 ? 1.977 -11.203 -7.07 1 96.44 15 HIS B CA 1
ATOM 2677 C C . HIS B 1 15 ? 2.049 -11.086 -8.586 1 96.44 15 HIS B C 1
ATOM 2679 O O . HIS B 1 15 ? 3.119 -11.25 -9.18 1 96.44 15 HIS B O 1
ATOM 2685 N N . TYR B 1 16 ? 0.91 -10.766 -9.195 1 97 16 TYR B N 1
ATOM 2686 C CA . TYR B 1 16 ? 0.822 -10.773 -10.648 1 97 16 TYR B CA 1
ATOM 2687 C C . TYR B 1 16 ? 1.701 -9.688 -11.258 1 97 16 TYR B C 1
ATOM 2689 O O . TYR B 1 16 ? 2.082 -9.766 -12.422 1 97 16 TYR B O 1
ATOM 2697 N N . GLY B 1 17 ? 2.068 -8.648 -10.5 1 95.94 17 GLY B N 1
ATOM 2698 C CA . GLY B 1 17 ? 3.033 -7.664 -10.969 1 95.94 17 GLY B CA 1
ATOM 2699 C C . GLY B 1 17 ? 4.414 -8.242 -11.195 1 95.94 17 GLY B C 1
ATOM 2700 O O . GLY B 1 17 ? 5.07 -7.93 -12.195 1 95.94 17 GLY B O 1
ATOM 2701 N N . HIS B 1 18 ? 4.879 -9.031 -10.234 1 96.88 18 HIS B N 1
ATOM 2702 C CA . HIS B 1 18 ? 6.148 -9.734 -10.398 1 96.88 18 HIS B CA 1
ATOM 2703 C C . HIS B 1 18 ? 6.105 -10.672 -11.602 1 96.88 18 HIS B C 1
ATOM 2705 O O . HIS B 1 18 ? 7.043 -10.695 -12.406 1 96.88 18 HIS B O 1
ATOM 2711 N N . ALA B 1 19 ? 4.992 -11.391 -11.688 1 97.69 19 ALA B N 1
ATOM 2712 C CA . ALA B 1 19 ? 4.832 -12.32 -12.812 1 97.69 19 ALA B CA 1
ATOM 2713 C C . ALA B 1 19 ? 4.875 -11.578 -14.148 1 97.69 19 ALA B C 1
ATOM 2715 O O . ALA B 1 19 ? 5.504 -12.039 -15.102 1 97.69 19 ALA B O 1
ATOM 2716 N N . ASN B 1 20 ? 4.188 -10.477 -14.188 1 97.38 20 ASN B N 1
ATOM 2717 C CA . ASN B 1 20 ? 4.164 -9.688 -15.414 1 97.38 20 ASN B CA 1
ATOM 2718 C C . ASN B 1 20 ? 5.559 -9.18 -15.781 1 97.38 20 ASN B C 1
ATOM 2720 O O . ASN B 1 20 ? 5.91 -9.133 -16.969 1 97.38 20 ASN B O 1
ATOM 2724 N N . ALA B 1 21 ? 6.344 -8.773 -14.781 1 96.12 21 ALA B N 1
ATOM 2725 C CA . ALA B 1 21 ? 7.719 -8.352 -15.031 1 96.12 21 ALA B CA 1
ATOM 2726 C C . ALA B 1 21 ? 8.539 -9.492 -15.625 1 96.12 21 ALA B C 1
ATOM 2728 O O . ALA B 1 21 ? 9.281 -9.297 -16.594 1 96.12 21 ALA B O 1
ATOM 2729 N N . LEU B 1 22 ? 8.383 -10.625 -15.086 1 97.19 22 LEU B N 1
ATOM 2730 C CA . LEU B 1 22 ? 9.102 -11.805 -15.57 1 97.19 22 LEU B CA 1
ATOM 2731 C C . LEU B 1 22 ? 8.648 -12.172 -16.984 1 97.19 22 LEU B C 1
ATOM 2733 O O . LEU B 1 22 ? 9.461 -12.57 -17.812 1 97.19 22 LEU B O 1
ATOM 2737 N N . ARG B 1 23 ? 7.336 -12.062 -17.234 1 97.25 23 ARG B N 1
ATOM 2738 C CA . ARG B 1 23 ? 6.797 -12.297 -18.562 1 97.25 23 ARG B CA 1
ATOM 2739 C C . ARG B 1 23 ? 7.422 -11.352 -19.594 1 97.25 23 ARG B C 1
ATOM 2741 O O . ARG B 1 23 ? 7.832 -11.781 -20.672 1 97.25 23 ARG B O 1
ATOM 2748 N N . GLN B 1 24 ? 7.473 -10.117 -19.219 1 96.31 24 GLN B N 1
ATOM 2749 C CA . GLN B 1 24 ? 8.047 -9.117 -20.109 1 96.31 24 GLN B CA 1
ATOM 2750 C C . GLN B 1 24 ? 9.531 -9.375 -20.344 1 96.31 24 GLN B C 1
ATOM 2752 O O . GLN B 1 24 ? 10.023 -9.203 -21.469 1 96.31 24 GLN B O 1
ATOM 2757 N N . ALA B 1 25 ? 10.219 -9.758 -19.297 1 96.12 25 ALA B N 1
ATOM 2758 C CA . ALA B 1 25 ? 11.625 -10.125 -19.438 1 96.12 25 ALA B CA 1
ATOM 2759 C C . ALA B 1 25 ? 11.781 -11.281 -20.422 1 96.12 25 ALA B C 1
ATOM 2761 O O . ALA B 1 25 ? 12.688 -11.273 -21.266 1 96.12 25 ALA B O 1
ATOM 2762 N N . ASN B 1 26 ? 10.938 -12.242 -20.312 1 96.06 26 ASN B N 1
ATOM 2763 C CA . ASN B 1 26 ? 10.953 -13.398 -21.203 1 96.06 26 ASN B CA 1
ATOM 2764 C C . ASN B 1 26 ? 10.711 -12.992 -22.656 1 96.06 26 ASN B C 1
ATOM 2766 O O . ASN B 1 26 ? 11.25 -13.609 -23.562 1 96.06 26 ASN B O 1
ATOM 2770 N N . GLU B 1 27 ? 9.898 -11.984 -22.859 1 94.19 27 GLU B N 1
ATOM 2771 C CA . GLU B 1 27 ? 9.633 -11.477 -24.203 1 94.19 27 GLU B CA 1
ATOM 2772 C C . GLU B 1 27 ? 10.883 -10.82 -24.797 1 94.19 27 GLU B C 1
ATOM 2774 O O . GLU B 1 27 ? 11.055 -10.805 -26.016 1 94.19 27 GLU B O 1
ATOM 2779 N N . LEU B 1 28 ? 11.617 -10.266 -23.875 1 92.75 28 LEU B N 1
ATOM 2780 C CA . LEU B 1 28 ? 12.836 -9.594 -24.312 1 92.75 28 LEU B CA 1
ATOM 2781 C C . LEU B 1 28 ? 13.938 -10.602 -24.625 1 92.75 28 LEU B C 1
ATOM 2783 O O . LEU B 1 28 ? 14.812 -10.344 -25.438 1 92.75 28 LEU B O 1
ATOM 2787 N N . GLY B 1 29 ? 13.789 -11.664 -23.891 1 86.69 29 GLY B N 1
ATOM 2788 C CA . GLY B 1 29 ? 14.758 -12.734 -24.078 1 86.69 29 GLY B CA 1
ATOM 2789 C C . GLY B 1 29 ? 14.117 -14.109 -24.141 1 86.69 29 GLY B C 1
ATOM 2790 O O . GLY B 1 29 ? 12.945 -14.273 -23.781 1 86.69 29 GLY B O 1
ATOM 2791 N N . ASN B 1 30 ? 14.586 -15.156 -24.75 1 86.31 30 ASN B N 1
ATOM 2792 C CA . ASN B 1 30 ? 14.055 -16.516 -24.828 1 86.31 30 ASN B CA 1
ATOM 2793 C C . ASN B 1 30 ? 14.266 -17.266 -23.516 1 86.31 30 ASN B C 1
ATOM 2795 O O . ASN B 1 30 ? 13.484 -18.172 -23.172 1 86.31 30 ASN B O 1
ATOM 2799 N N . GLU B 1 31 ? 15.266 -16.844 -22.75 1 95.62 31 GLU B N 1
ATOM 2800 C CA . GLU B 1 31 ? 15.547 -17.484 -21.469 1 95.62 31 GLU B CA 1
ATOM 2801 C C . GLU B 1 31 ? 15.766 -16.438 -20.375 1 95.62 31 GLU B C 1
ATOM 2803 O O . GLU B 1 31 ? 16.547 -15.508 -20.547 1 95.62 31 GLU B O 1
ATOM 2808 N N . VAL B 1 32 ? 15.07 -16.641 -19.266 1 97.69 32 VAL B N 1
ATOM 2809 C CA . VAL B 1 32 ? 15.18 -15.695 -18.156 1 97.69 32 VAL B CA 1
ATOM 2810 C C . VAL B 1 32 ? 15.883 -16.375 -16.969 1 97.69 32 VAL B C 1
ATOM 2812 O O . VAL B 1 32 ? 15.43 -17.406 -16.484 1 97.69 32 VAL B O 1
ATOM 2815 N N . VAL B 1 33 ? 17 -15.828 -16.594 1 98.19 33 VAL B N 1
ATOM 2816 C CA . VAL B 1 33 ? 17.672 -16.172 -15.344 1 98.19 33 VAL B CA 1
ATOM 2817 C C . VAL B 1 33 ? 17.25 -15.195 -14.25 1 98.19 33 VAL B C 1
ATOM 2819 O O . VAL B 1 33 ? 17.531 -14 -14.344 1 98.19 33 VAL B O 1
ATOM 2822 N N . CYS B 1 34 ? 16.625 -15.695 -13.234 1 98.31 34 CYS B N 1
ATOM 2823 C CA . CYS B 1 34 ? 16.094 -14.836 -12.188 1 98.31 34 CYS B CA 1
ATOM 2824 C C . CYS B 1 34 ? 16.938 -14.93 -10.922 1 98.31 34 CYS B C 1
ATOM 2826 O O . CYS B 1 34 ? 17.156 -16.016 -10.398 1 98.31 34 CYS B O 1
ATOM 2828 N N . GLY B 1 35 ? 17.469 -13.82 -10.477 1 98.12 35 GLY B N 1
ATOM 2829 C CA . GLY B 1 35 ? 18.188 -13.75 -9.219 1 98.12 35 GLY B CA 1
ATOM 2830 C C . GLY B 1 35 ? 17.328 -13.32 -8.055 1 98.12 35 GLY B C 1
ATOM 2831 O O . GLY B 1 35 ? 16.641 -12.297 -8.133 1 98.12 35 GLY B O 1
ATOM 2832 N N . ILE B 1 36 ? 17.375 -14.055 -6.988 1 98.12 36 ILE B N 1
ATOM 2833 C CA . ILE B 1 36 ? 16.672 -13.695 -5.762 1 98.12 36 ILE B CA 1
ATOM 2834 C C . ILE B 1 36 ? 17.641 -13.008 -4.797 1 98.12 36 ILE B C 1
ATOM 2836 O O . ILE B 1 36 ? 18.609 -13.609 -4.352 1 98.12 36 ILE B O 1
ATOM 2840 N N . ASN B 1 37 ? 17.328 -11.789 -4.48 1 97.62 37 ASN B N 1
ATOM 2841 C CA . ASN B 1 37 ? 18.203 -11.031 -3.586 1 97.62 37 ASN B CA 1
ATOM 2842 C C . ASN B 1 37 ? 18.312 -11.695 -2.217 1 97.62 37 ASN B C 1
ATOM 2844 O O . ASN B 1 37 ? 17.328 -12.219 -1.697 1 97.62 37 ASN B O 1
ATOM 2848 N N . ASP B 1 38 ? 19.484 -11.609 -1.674 1 97.38 38 ASP B N 1
ATOM 2849 C CA . ASP B 1 38 ? 19.734 -12.148 -0.342 1 97.38 38 ASP B CA 1
ATOM 2850 C C . ASP B 1 38 ? 18.875 -11.461 0.707 1 97.38 38 ASP B C 1
ATOM 2852 O O . ASP B 1 38 ? 18.703 -10.234 0.68 1 97.38 38 ASP B O 1
ATOM 2856 N N . PHE B 1 39 ? 18.359 -12.297 1.625 1 95.81 39 PHE B N 1
ATOM 2857 C CA . PHE B 1 39 ? 17.484 -11.812 2.68 1 95.81 39 PHE B CA 1
ATOM 2858 C C . PHE B 1 39 ? 18.125 -10.656 3.434 1 95.81 39 PHE B C 1
ATOM 2860 O O . PHE B 1 39 ? 17.5 -9.609 3.617 1 95.81 39 PHE B O 1
ATOM 2867 N N . ASN B 1 40 ? 19.344 -10.805 3.828 1 94.31 40 ASN B N 1
ATOM 2868 C CA . ASN B 1 40 ? 20.047 -9.797 4.617 1 94.31 40 ASN B CA 1
ATOM 2869 C C . ASN B 1 40 ? 20.312 -8.539 3.801 1 94.31 40 ASN B C 1
ATOM 2871 O O . ASN B 1 40 ? 20.312 -7.43 4.344 1 94.31 40 ASN B O 1
ATOM 2875 N N . ASP B 1 41 ? 20.562 -8.719 2.537 1 94.56 41 ASP B N 1
ATOM 2876 C CA . ASP B 1 41 ? 20.781 -7.562 1.67 1 94.56 41 ASP B CA 1
ATOM 2877 C C . ASP B 1 41 ? 19.5 -6.734 1.519 1 94.56 41 ASP B C 1
ATOM 2879 O O . ASP B 1 41 ? 19.562 -5.504 1.451 1 94.56 41 ASP B O 1
ATOM 2883 N N . ILE B 1 42 ? 18.375 -7.441 1.398 1 93.38 42 ILE B N 1
ATOM 2884 C CA . ILE B 1 42 ? 17.109 -6.734 1.332 1 93.38 42 ILE B CA 1
ATOM 2885 C C . ILE B 1 42 ? 16.891 -5.945 2.619 1 93.38 42 ILE B C 1
ATOM 2887 O O . ILE B 1 42 ? 16.5 -4.777 2.58 1 93.38 42 ILE B O 1
ATOM 2891 N N . LEU B 1 43 ? 17.109 -6.562 3.729 1 89.69 43 LEU B N 1
ATOM 2892 C CA . LEU B 1 43 ? 16.969 -5.949 5.043 1 89.69 43 LEU B CA 1
ATOM 2893 C C . LEU B 1 43 ? 17.781 -4.66 5.141 1 89.69 43 LEU B C 1
ATOM 2895 O O . LEU B 1 43 ? 17.297 -3.658 5.68 1 89.69 43 LEU B O 1
ATOM 2899 N N . LYS B 1 44 ? 18.922 -4.688 4.578 1 87.94 44 LYS B N 1
ATOM 2900 C CA . LYS B 1 44 ? 19.844 -3.566 4.668 1 87.94 44 LYS B CA 1
ATOM 2901 C C . LYS B 1 44 ? 19.469 -2.453 3.699 1 87.94 44 LYS B C 1
ATOM 2903 O O . LYS B 1 44 ? 19.656 -1.271 3.996 1 87.94 44 LYS B O 1
ATOM 2908 N N . ASN B 1 45 ? 18.922 -2.85 2.564 1 88.44 45 ASN B N 1
ATOM 2909 C CA . ASN B 1 45 ? 18.812 -1.875 1.484 1 88.44 45 ASN B CA 1
ATOM 2910 C C . ASN B 1 45 ? 17.375 -1.411 1.293 1 88.44 45 ASN B C 1
ATOM 2912 O O . ASN B 1 45 ? 17.125 -0.286 0.851 1 88.44 45 ASN B O 1
ATOM 2916 N N . LYS B 1 46 ? 16.438 -2.232 1.528 1 86.38 46 LYS B N 1
ATOM 2917 C CA . LYS B 1 46 ? 15.062 -1.927 1.135 1 86.38 46 LYS B CA 1
ATOM 2918 C C . LYS B 1 46 ? 14.133 -1.911 2.346 1 86.38 46 LYS B C 1
ATOM 2920 O O . LYS B 1 46 ? 13.375 -0.961 2.539 1 86.38 46 LYS B O 1
ATOM 2925 N N . GLY B 1 47 ? 14.109 -2.951 3.102 1 88.62 47 GLY B N 1
ATOM 2926 C CA . GLY B 1 47 ? 13.203 -3.098 4.227 1 88.62 47 GLY B CA 1
ATOM 2927 C C . GLY B 1 47 ? 13.109 -4.523 4.734 1 88.62 47 GLY B C 1
ATOM 2928 O O . GLY B 1 47 ? 14.016 -5.332 4.512 1 88.62 47 GLY B O 1
ATOM 2929 N N . LEU B 1 48 ? 12.008 -4.809 5.461 1 90.62 48 LEU B N 1
ATOM 2930 C CA . LEU B 1 48 ? 11.844 -6.109 6.102 1 90.62 48 LEU B CA 1
ATOM 2931 C C . LEU B 1 48 ? 11.188 -7.105 5.152 1 90.62 48 LEU B C 1
ATOM 2933 O O . LEU B 1 48 ? 10 -6.996 4.852 1 90.62 48 LEU B O 1
ATOM 2937 N N . PRO B 1 49 ? 11.93 -8.07 4.688 1 93.25 49 PRO B N 1
ATOM 2938 C CA . PRO B 1 49 ? 11.289 -9.102 3.861 1 93.25 49 PRO B CA 1
ATOM 2939 C C . PRO B 1 49 ? 10.367 -10.016 4.668 1 93.25 49 PRO B C 1
ATOM 2941 O O . PRO B 1 49 ? 10.594 -10.219 5.863 1 93.25 49 PRO B O 1
ATOM 2944 N N . VAL B 1 50 ? 9.406 -10.547 4.004 1 94.06 50 VAL B N 1
ATOM 2945 C CA . VAL B 1 50 ? 8.43 -11.406 4.664 1 94.06 50 VAL B CA 1
ATOM 2946 C C . VAL B 1 50 ? 8.812 -12.867 4.469 1 94.06 50 VAL B C 1
ATOM 2948 O O . VAL B 1 50 ? 8.836 -13.648 5.43 1 94.06 50 VAL B O 1
ATOM 2951 N N . PHE B 1 51 ? 9.156 -13.32 3.275 1 96.25 51 PHE B N 1
ATOM 2952 C CA . PHE B 1 51 ? 9.461 -14.711 2.961 1 96.25 51 PHE B CA 1
ATOM 2953 C C . PHE B 1 51 ? 10.961 -14.969 3.027 1 96.25 51 PHE B C 1
ATOM 2955 O O . PHE B 1 51 ? 11.758 -14.047 2.826 1 96.25 51 PHE B O 1
ATOM 2962 N N . THR B 1 52 ? 11.312 -16.172 3.299 1 95.38 52 THR B N 1
ATOM 2963 C CA . THR B 1 52 ? 12.711 -16.562 3.297 1 95.38 52 THR B CA 1
ATOM 2964 C C . THR B 1 52 ? 13.234 -16.703 1.87 1 95.38 52 THR B C 1
ATOM 2966 O O . THR B 1 52 ? 12.453 -16.688 0.915 1 95.38 52 THR B O 1
ATOM 2969 N N . ASP B 1 53 ? 14.562 -16.859 1.762 1 97.19 53 ASP B N 1
ATOM 2970 C CA . ASP B 1 53 ? 15.172 -17.047 0.453 1 97.19 53 ASP B CA 1
ATOM 2971 C C . ASP B 1 53 ? 14.625 -18.297 -0.23 1 97.19 53 ASP B C 1
ATOM 2973 O O . ASP B 1 53 ? 14.328 -18.281 -1.427 1 97.19 53 ASP B O 1
ATOM 2977 N N . GLU B 1 54 ? 14.438 -19.344 0.548 1 96.62 54 GLU B N 1
ATOM 2978 C CA . GLU B 1 54 ? 13.969 -20.625 0.005 1 96.62 54 GLU B CA 1
ATOM 2979 C C . GLU B 1 54 ? 12.516 -20.531 -0.455 1 96.62 54 GLU B C 1
ATOM 2981 O O . GLU B 1 54 ? 12.148 -21.078 -1.492 1 96.62 54 GLU B O 1
ATOM 2986 N N . GLU B 1 55 ? 11.766 -19.875 0.337 1 96.88 55 GLU B N 1
ATOM 2987 C CA . GLU B 1 55 ? 10.367 -19.688 -0.022 1 96.88 55 GLU B CA 1
ATOM 2988 C C . GLU B 1 55 ? 10.227 -18.875 -1.309 1 96.88 55 GLU B C 1
ATOM 2990 O O . GLU B 1 55 ? 9.461 -19.25 -2.201 1 96.88 55 GLU B O 1
ATOM 2995 N N . ARG B 1 56 ? 10.984 -17.797 -1.396 1 97.81 56 ARG B N 1
ATOM 2996 C CA . ARG B 1 56 ? 10.945 -16.953 -2.594 1 97.81 56 ARG B CA 1
ATOM 2997 C C . ARG B 1 56 ? 11.484 -17.719 -3.805 1 97.81 56 ARG B C 1
ATOM 2999 O O . ARG B 1 56 ? 10.953 -17.578 -4.91 1 97.81 56 ARG B O 1
ATOM 3006 N N . LYS B 1 57 ? 12.492 -18.516 -3.584 1 97.88 57 LYS B N 1
ATOM 3007 C CA . LYS B 1 57 ? 13.023 -19.359 -4.652 1 97.88 57 LYS B CA 1
ATOM 3008 C C . LYS B 1 57 ? 11.961 -20.312 -5.191 1 97.88 57 LYS B C 1
ATOM 3010 O O . LYS B 1 57 ? 11.797 -20.453 -6.406 1 97.88 57 LYS B O 1
ATOM 3015 N N . GLU B 1 58 ? 11.242 -20.922 -4.258 1 97.12 58 GLU B N 1
ATOM 3016 C CA . GLU B 1 58 ? 10.203 -21.875 -4.652 1 97.12 58 GLU B CA 1
ATOM 3017 C C . GLU B 1 58 ? 9.141 -21.203 -5.508 1 97.12 58 GLU B C 1
ATOM 3019 O O . GLU B 1 58 ? 8.711 -21.75 -6.527 1 97.12 58 GLU B O 1
ATOM 3024 N N . ILE B 1 59 ? 8.773 -20.062 -5.16 1 98 59 ILE B N 1
ATOM 3025 C CA . ILE B 1 59 ? 7.715 -19.328 -5.848 1 98 59 ILE B CA 1
ATOM 3026 C C . ILE B 1 59 ? 8.18 -18.938 -7.242 1 98 59 ILE B C 1
ATOM 3028 O O . ILE B 1 59 ? 7.508 -19.219 -8.234 1 98 59 ILE B O 1
ATOM 3032 N N . VAL B 1 60 ? 9.344 -18.328 -7.332 1 98.5 60 VAL B N 1
ATOM 3033 C CA . VAL B 1 60 ? 9.859 -17.812 -8.602 1 98.5 60 VAL B CA 1
ATOM 3034 C C . VAL B 1 60 ? 10.164 -18.984 -9.539 1 98.5 60 VAL B C 1
ATOM 3036 O O . VAL B 1 60 ? 9.938 -18.891 -10.75 1 98.5 60 VAL B O 1
ATOM 3039 N N . SER B 1 61 ? 10.641 -20.109 -8.961 1 98.06 61 SER B N 1
ATOM 3040 C CA . SER B 1 61 ? 10.953 -21.281 -9.758 1 98.06 61 SER B CA 1
ATOM 3041 C C . SER B 1 61 ? 9.695 -21.875 -10.398 1 98.06 61 SER B C 1
ATOM 3043 O O . SER B 1 61 ? 9.773 -22.562 -11.414 1 98.06 61 SER B O 1
ATOM 3045 N N . SER B 1 62 ? 8.57 -21.594 -9.789 1 98 62 SER B N 1
ATOM 3046 C CA . SER B 1 62 ? 7.32 -22.141 -10.297 1 98 62 SER B CA 1
ATOM 3047 C C . SER B 1 62 ? 6.77 -21.281 -11.438 1 98 62 SER B C 1
ATOM 3049 O O . SER B 1 62 ? 5.84 -21.688 -12.133 1 98 62 SER B O 1
ATOM 3051 N N . CYS B 1 63 ? 7.301 -20.109 -11.633 1 98.38 63 CYS B N 1
ATOM 3052 C CA . CYS B 1 63 ? 6.832 -19.203 -12.688 1 98.38 63 CYS B CA 1
ATOM 3053 C C . CYS B 1 63 ? 7.23 -19.734 -14.062 1 98.38 63 CYS B C 1
ATOM 3055 O O . CYS B 1 63 ? 8.406 -19.984 -14.32 1 98.38 63 CYS B O 1
ATOM 3057 N N . ARG B 1 64 ? 6.363 -19.828 -15 1 97.5 64 ARG B N 1
ATOM 3058 C CA . ARG B 1 64 ? 6.594 -20.5 -16.281 1 97.5 64 ARG B CA 1
ATOM 3059 C C . ARG B 1 64 ? 7.508 -19.672 -17.172 1 97.5 64 ARG B C 1
ATOM 3061 O O . ARG B 1 64 ? 8.008 -20.156 -18.188 1 97.5 64 ARG B O 1
ATOM 3068 N N . TRP B 1 65 ? 7.762 -18.453 -16.859 1 97.75 65 TRP B N 1
ATOM 3069 C CA . TRP B 1 65 ? 8.609 -17.609 -17.688 1 97.75 65 TRP B CA 1
ATOM 3070 C C . TRP B 1 65 ? 10.039 -17.594 -17.156 1 97.75 65 TRP B C 1
ATOM 3072 O O . TRP B 1 65 ? 10.922 -16.969 -17.766 1 97.75 65 TRP B O 1
ATOM 3082 N N . VAL B 1 66 ? 10.297 -18.281 -16.078 1 98.19 66 VAL B N 1
ATOM 3083 C CA . VAL B 1 66 ? 11.625 -18.328 -15.484 1 98.19 66 VAL B CA 1
ATOM 3084 C C . VAL B 1 66 ? 12.305 -19.656 -15.828 1 98.19 66 VAL B C 1
ATOM 3086 O O . VAL B 1 66 ? 11.719 -20.719 -15.641 1 98.19 66 VAL B O 1
ATOM 3089 N N . HIS B 1 67 ? 13.523 -19.656 -16.297 1 97.5 67 HIS B N 1
ATOM 3090 C CA . HIS B 1 67 ? 14.227 -20.844 -16.766 1 97.5 67 HIS B CA 1
ATOM 3091 C C . HIS B 1 67 ? 15.273 -21.281 -15.758 1 97.5 67 HIS B C 1
ATOM 3093 O O . HIS B 1 67 ? 15.586 -22.484 -15.664 1 97.5 67 HIS B O 1
ATOM 3099 N N . GLU B 1 68 ? 15.82 -20.344 -15.086 1 97.69 68 GLU B N 1
ATOM 3100 C CA . GLU B 1 68 ? 16.828 -20.625 -14.062 1 97.69 68 GLU B CA 1
ATOM 3101 C C . GLU B 1 68 ? 16.719 -19.641 -12.906 1 97.69 68 GLU B C 1
ATOM 3103 O O . GLU B 1 68 ? 16.469 -18.453 -13.117 1 97.69 68 GLU B O 1
ATOM 3108 N N . VAL B 1 69 ? 16.859 -20.125 -11.641 1 98.31 69 VAL B N 1
ATOM 3109 C CA . VAL B 1 69 ? 16.781 -19.281 -10.461 1 98.31 69 VAL B CA 1
ATOM 3110 C C . VAL B 1 69 ? 18.094 -19.344 -9.688 1 98.31 69 VAL B C 1
ATOM 3112 O O . VAL B 1 69 ? 18.625 -20.422 -9.445 1 98.31 69 VAL B O 1
ATOM 3115 N N . VAL B 1 70 ? 18.656 -18.219 -9.398 1 97.62 70 VAL B N 1
ATOM 3116 C CA . VAL B 1 70 ? 19.859 -18.094 -8.57 1 97.62 70 VAL B CA 1
ATOM 3117 C C . VAL B 1 70 ? 19.5 -17.422 -7.25 1 97.62 70 VAL B C 1
ATOM 3119 O O . VAL B 1 70 ? 18.922 -16.328 -7.238 1 97.62 70 VAL B O 1
ATOM 3122 N N . ILE B 1 71 ? 19.828 -17.969 -6.129 1 97.06 71 ILE B N 1
ATOM 3123 C CA . ILE B 1 71 ? 19.391 -17.453 -4.832 1 97.06 71 ILE B CA 1
ATOM 3124 C C . ILE B 1 71 ? 20.531 -16.688 -4.18 1 97.06 71 ILE B C 1
ATOM 3126 O O . ILE B 1 71 ? 21.703 -16.859 -4.539 1 97.06 71 ILE B O 1
ATOM 3130 N N . LYS B 1 72 ? 20.25 -15.812 -3.248 1 96.88 72 LYS B N 1
ATOM 3131 C CA . LYS B 1 72 ? 21.156 -15.062 -2.389 1 96.88 72 LYS B CA 1
ATOM 3132 C C . LYS B 1 72 ? 22.109 -14.203 -3.217 1 96.88 72 LYS B C 1
ATOM 3134 O O . LYS B 1 72 ? 23.312 -14.18 -2.957 1 96.88 72 LYS B O 1
ATOM 3139 N N . VAL B 1 73 ? 21.594 -13.648 -4.258 1 97.38 73 VAL B N 1
ATOM 3140 C CA . VAL B 1 73 ? 22.391 -12.734 -5.055 1 97.38 73 VAL B CA 1
ATOM 3141 C C . VAL B 1 73 ? 22.422 -11.359 -4.395 1 97.38 73 VAL B C 1
ATOM 3143 O O . VAL B 1 73 ? 21.547 -11.023 -3.604 1 97.38 73 VAL B O 1
ATOM 3146 N N . PRO B 1 74 ? 23.422 -10.609 -4.68 1 96.12 74 PRO B N 1
ATOM 3147 C CA . PRO B 1 74 ? 23.516 -9.273 -4.094 1 96.12 74 PRO B CA 1
ATOM 3148 C C . PRO B 1 74 ? 22.375 -8.359 -4.535 1 96.12 74 PRO B C 1
ATOM 3150 O O . PRO B 1 74 ? 21.812 -8.539 -5.617 1 96.12 74 PRO B O 1
ATOM 3153 N N . TYR B 1 75 ? 22.031 -7.418 -3.66 1 94.75 75 TYR B N 1
ATOM 3154 C CA . TYR B 1 75 ? 20.984 -6.438 -3.961 1 94.75 75 TYR B CA 1
ATOM 3155 C C . TYR B 1 75 ? 21.359 -5.621 -5.195 1 94.75 75 TYR B C 1
ATOM 3157 O O . TYR B 1 75 ? 20.484 -5.234 -5.973 1 94.75 75 TYR B O 1
ATOM 3165 N N . THR B 1 76 ? 22.625 -5.32 -5.328 1 93.81 76 THR B N 1
ATOM 3166 C CA . THR B 1 76 ? 23.172 -4.656 -6.504 1 93.81 76 THR B CA 1
ATOM 3167 C C . THR B 1 76 ? 23.891 -5.656 -7.402 1 93.81 76 THR B C 1
ATOM 3169 O O . THR B 1 76 ? 24.969 -6.156 -7.055 1 93.81 76 THR B O 1
ATOM 3172 N N . PRO B 1 77 ? 23.281 -5.883 -8.508 1 94.5 77 PRO B N 1
ATOM 3173 C CA . PRO B 1 77 ? 23.938 -6.855 -9.383 1 94.5 77 PRO B CA 1
ATOM 3174 C C . PRO B 1 77 ? 25.188 -6.289 -10.062 1 94.5 77 PRO B C 1
ATOM 3176 O O . PRO B 1 77 ? 25.172 -5.145 -10.516 1 94.5 77 PRO B O 1
ATOM 3179 N N . SER B 1 78 ? 26.266 -7.098 -10.109 1 94.06 78 SER B N 1
ATOM 3180 C CA . SER B 1 78 ? 27.469 -6.711 -10.828 1 94.06 78 SER B CA 1
ATOM 3181 C C . SER B 1 78 ? 27.438 -7.191 -12.273 1 94.06 78 SER B C 1
ATOM 3183 O O . SER B 1 78 ? 26.703 -8.133 -12.602 1 94.06 78 SER B O 1
ATOM 3185 N N . VAL B 1 79 ? 28.188 -6.5 -13.086 1 95.44 79 VAL B N 1
ATOM 3186 C CA . VAL B 1 79 ? 28.328 -6.91 -14.477 1 95.44 79 VAL B CA 1
ATOM 3187 C C . VAL B 1 79 ? 28.906 -8.32 -14.547 1 95.44 79 VAL B C 1
ATOM 3189 O O . VAL B 1 79 ? 28.484 -9.133 -15.375 1 95.44 79 VAL B O 1
ATOM 3192 N N . GLU B 1 80 ? 29.766 -8.602 -13.688 1 95.62 80 GLU B N 1
ATOM 3193 C CA . GLU B 1 80 ? 30.391 -9.914 -13.633 1 95.62 80 GLU B CA 1
ATOM 3194 C C . GLU B 1 80 ? 29.359 -11 -13.344 1 95.62 80 GLU B C 1
ATOM 3196 O O . GLU B 1 80 ? 29.406 -12.086 -13.938 1 95.62 80 GLU B O 1
ATOM 3201 N N . LEU B 1 81 ? 28.469 -10.695 -12.445 1 95.88 81 LEU B N 1
ATOM 3202 C CA . LEU B 1 81 ? 27.422 -11.648 -12.094 1 95.88 81 LEU B CA 1
ATOM 3203 C C . LEU B 1 81 ? 26.516 -11.93 -13.289 1 95.88 81 LEU B C 1
ATOM 3205 O O . LEU B 1 81 ? 26.188 -13.086 -13.562 1 95.88 81 LEU B O 1
ATOM 3209 N N . ILE B 1 82 ? 26.141 -10.969 -14 1 95.69 82 ILE B N 1
ATOM 3210 C CA . ILE B 1 82 ? 25.281 -11.07 -15.164 1 95.69 82 ILE B CA 1
ATOM 3211 C C . ILE B 1 82 ? 25.953 -11.898 -16.25 1 95.69 82 ILE B C 1
ATOM 3213 O O . ILE B 1 82 ? 25.344 -12.789 -16.844 1 95.69 82 ILE B O 1
ATOM 3217 N N . LYS B 1 83 ? 27.25 -11.672 -16.438 1 94.25 83 LYS B N 1
ATOM 3218 C CA . LYS B 1 83 ? 28.016 -12.383 -17.453 1 94.25 83 LYS B CA 1
ATOM 3219 C C . LYS B 1 83 ? 28.281 -13.828 -17.047 1 94.25 83 LYS B C 1
ATOM 3221 O O . LYS B 1 83 ? 28.328 -14.719 -17.891 1 94.25 83 LYS B O 1
ATOM 3226 N N . LYS B 1 84 ? 28.406 -13.984 -15.766 1 96 84 LYS B N 1
ATOM 3227 C CA . LYS B 1 84 ? 28.625 -15.328 -15.234 1 96 84 LYS B CA 1
ATOM 3228 C C . LYS B 1 84 ? 27.531 -16.281 -15.672 1 96 84 LYS B C 1
ATOM 3230 O O . LYS B 1 84 ? 27.781 -17.469 -15.898 1 96 84 LYS B O 1
ATOM 3235 N N . TYR B 1 85 ? 26.375 -15.766 -15.844 1 96.06 85 TYR B N 1
ATOM 3236 C CA . TYR B 1 85 ? 25.25 -16.625 -16.203 1 96.06 85 TYR B CA 1
ATOM 3237 C C . TYR B 1 85 ? 24.906 -16.453 -17.688 1 96.06 85 TYR B C 1
ATOM 3239 O O . TYR B 1 85 ? 23.797 -16.797 -18.109 1 96.06 85 TYR B O 1
ATOM 3247 N N . ASN B 1 86 ? 25.797 -15.859 -18.438 1 95 86 ASN B N 1
ATOM 3248 C CA . ASN B 1 86 ? 25.719 -15.734 -19.891 1 95 86 ASN B CA 1
ATOM 3249 C C . ASN B 1 86 ? 24.484 -14.938 -20.312 1 95 86 ASN B C 1
ATOM 3251 O O . ASN B 1 86 ? 23.812 -15.305 -21.281 1 95 86 ASN B O 1
ATOM 3255 N N . CYS B 1 87 ? 24.125 -13.883 -19.547 1 96.12 87 CYS B N 1
ATOM 3256 C CA . CYS B 1 87 ? 23 -13.039 -19.891 1 96.12 87 CYS B CA 1
ATOM 3257 C C . CYS B 1 87 ? 23.438 -11.836 -20.703 1 96.12 87 CYS B C 1
ATOM 3259 O O . CYS B 1 87 ? 24.469 -11.227 -20.422 1 96.12 87 CYS B O 1
ATOM 3261 N N . ASP B 1 88 ? 22.688 -11.562 -21.672 1 94.5 88 ASP B N 1
ATOM 3262 C CA . ASP B 1 88 ? 22.984 -10.453 -22.562 1 94.5 88 ASP B CA 1
ATOM 3263 C C . ASP B 1 88 ? 22.594 -9.117 -21.953 1 94.5 88 ASP B C 1
ATOM 3265 O O . ASP B 1 88 ? 23.266 -8.102 -22.156 1 94.5 88 ASP B O 1
ATOM 3269 N N . TYR B 1 89 ? 21.516 -9.203 -21.234 1 94.5 89 TYR B N 1
ATOM 3270 C CA . TYR B 1 89 ? 20.969 -7.973 -20.656 1 94.5 89 TYR B CA 1
ATOM 3271 C C . TYR B 1 89 ? 20.469 -8.203 -19.234 1 94.5 89 TYR B C 1
ATOM 3273 O O . TYR B 1 89 ? 20.078 -9.312 -18.875 1 94.5 89 TYR B O 1
ATOM 3281 N N . ALA B 1 90 ? 20.578 -7.117 -18.484 1 95.88 90 ALA B N 1
ATOM 3282 C CA . ALA B 1 90 ? 19.844 -7.023 -17.219 1 95.88 90 ALA B CA 1
ATOM 3283 C C . ALA B 1 90 ? 18.531 -6.273 -17.391 1 95.88 90 ALA B C 1
ATOM 3285 O O . ALA B 1 90 ? 18.484 -5.23 -18.047 1 95.88 90 ALA B O 1
ATOM 3286 N N . VAL B 1 91 ? 17.516 -6.898 -16.844 1 95.12 91 VAL B N 1
ATOM 3287 C CA . VAL B 1 91 ? 16.188 -6.32 -17.016 1 95.12 91 VAL B CA 1
ATOM 3288 C C . VAL B 1 91 ? 15.594 -5.953 -15.664 1 95.12 91 VAL B C 1
ATOM 3290 O O . VAL B 1 91 ? 15.742 -6.695 -14.688 1 95.12 91 VAL B O 1
ATOM 3293 N N . HIS B 1 92 ? 14.992 -4.793 -15.555 1 92.44 92 HIS B N 1
ATOM 3294 C CA . HIS B 1 92 ? 14.297 -4.355 -14.352 1 92.44 92 HIS B CA 1
ATOM 3295 C C . HIS B 1 92 ? 13.117 -3.449 -14.695 1 92.44 92 HIS B C 1
ATOM 3297 O O . HIS B 1 92 ? 13.047 -2.906 -15.797 1 92.44 92 HIS B O 1
ATOM 3303 N N . GLY B 1 93 ? 12.219 -3.389 -13.797 1 86.44 93 GLY B N 1
ATOM 3304 C CA . GLY B 1 93 ? 11.102 -2.479 -13.969 1 86.44 93 GLY B CA 1
ATOM 3305 C C . GLY B 1 93 ? 11.523 -1.023 -14.062 1 86.44 93 GLY B C 1
ATOM 3306 O O . GLY B 1 93 ? 12.664 -0.683 -13.75 1 86.44 93 GLY B O 1
ATOM 3307 N N . ASP B 1 94 ? 10.57 -0.204 -14.43 1 80.81 94 ASP B N 1
ATOM 3308 C CA . ASP B 1 94 ? 10.867 1.203 -14.68 1 80.81 94 ASP B CA 1
ATOM 3309 C C . ASP B 1 94 ? 10.891 2 -13.383 1 80.81 94 ASP B C 1
ATOM 3311 O O . ASP B 1 94 ? 11.117 3.209 -13.391 1 80.81 94 ASP B O 1
ATOM 3315 N N . ASP B 1 95 ? 10.727 1.347 -12.32 1 74.25 95 ASP B N 1
ATOM 3316 C CA . ASP B 1 95 ? 10.875 2.027 -11.039 1 74.25 95 ASP B CA 1
ATOM 3317 C C . ASP B 1 95 ? 12.352 2.131 -10.641 1 74.25 95 ASP B C 1
ATOM 3319 O O . ASP B 1 95 ? 13.133 1.216 -10.906 1 74.25 95 ASP B O 1
ATOM 3323 N N . PRO B 1 96 ? 12.664 3.248 -10.078 1 72.69 96 PRO B N 1
ATOM 3324 C CA . PRO B 1 96 ? 14.055 3.365 -9.625 1 72.69 96 PRO B CA 1
ATOM 3325 C C . PRO B 1 96 ? 14.414 2.328 -8.562 1 72.69 96 PRO B C 1
ATOM 3327 O O . PRO B 1 96 ? 13.609 2.049 -7.668 1 72.69 96 PRO B O 1
ATOM 3330 N N . ALA B 1 97 ? 15.438 1.712 -8.773 1 80.75 97 ALA B N 1
ATOM 3331 C CA . ALA B 1 97 ? 15.992 0.771 -7.805 1 80.75 97 ALA B CA 1
ATOM 3332 C C . ALA B 1 97 ? 17.25 1.342 -7.137 1 80.75 97 ALA B C 1
ATOM 3334 O O . ALA B 1 97 ? 18.312 1.4 -7.754 1 80.75 97 ALA B O 1
ATOM 3335 N N . LEU B 1 98 ? 17.078 1.777 -5.926 1 82.75 98 LEU B N 1
ATOM 3336 C CA . LEU B 1 98 ? 18.172 2.418 -5.215 1 82.75 98 LEU B CA 1
ATOM 3337 C C . LEU B 1 98 ? 18.625 1.573 -4.027 1 82.75 98 LEU B C 1
ATOM 3339 O O . LEU B 1 98 ? 17.797 0.892 -3.402 1 82.75 98 LEU B O 1
ATOM 3343 N N . ASP B 1 99 ? 19.859 1.693 -3.814 1 85.44 99 ASP B N 1
ATOM 3344 C CA . ASP B 1 99 ? 20.344 1.042 -2.602 1 85.44 99 ASP B CA 1
ATOM 3345 C C . ASP B 1 99 ? 20.234 1.969 -1.395 1 85.44 99 ASP B C 1
ATOM 3347 O O . ASP B 1 99 ? 19.625 3.037 -1.483 1 85.44 99 ASP B O 1
ATOM 3351 N N . LYS B 1 100 ? 20.719 1.543 -0.197 1 81.81 100 LYS B N 1
ATOM 3352 C CA . LYS B 1 100 ? 20.578 2.273 1.06 1 81.81 100 LYS B CA 1
ATOM 3353 C C . LYS B 1 100 ? 21.219 3.658 0.964 1 81.81 100 LYS B C 1
ATOM 3355 O O . LYS B 1 100 ? 20.828 4.574 1.692 1 81.81 100 LYS B O 1
ATOM 3360 N N . ASN B 1 101 ? 22.188 3.791 0.022 1 79.69 101 ASN B N 1
ATOM 3361 C CA . ASN B 1 101 ? 22.891 5.055 -0.126 1 79.69 101 ASN B CA 1
ATOM 3362 C C . ASN B 1 101 ? 22.281 5.922 -1.22 1 79.69 101 ASN B C 1
ATOM 3364 O O . ASN B 1 101 ? 22.828 6.965 -1.576 1 79.69 101 ASN B O 1
ATOM 3368 N N . GLY B 1 102 ? 21.234 5.402 -1.797 1 78.81 102 GLY B N 1
ATOM 3369 C CA . GLY B 1 102 ? 20.562 6.168 -2.836 1 78.81 102 GLY B CA 1
ATOM 3370 C C . GLY B 1 102 ? 21.188 6 -4.203 1 78.81 102 GLY B C 1
ATOM 3371 O O . GLY B 1 102 ? 20.984 6.82 -5.098 1 78.81 102 GLY B O 1
ATOM 3372 N N . VAL B 1 103 ? 21.984 5.066 -4.293 1 83.31 103 VAL B N 1
ATOM 3373 C CA . VAL B 1 103 ? 22.672 4.816 -5.551 1 83.31 103 VAL B CA 1
ATOM 3374 C C . VAL B 1 103 ? 21.859 3.836 -6.398 1 83.31 103 VAL B C 1
ATOM 3376 O O . VAL B 1 103 ? 21.328 2.852 -5.883 1 83.31 103 VAL B O 1
ATOM 3379 N N . ASP B 1 104 ? 21.812 4.164 -7.684 1 88.5 104 ASP B N 1
ATOM 3380 C CA . ASP B 1 104 ? 21.156 3.271 -8.625 1 88.5 104 ASP B CA 1
ATOM 3381 C C . ASP B 1 104 ? 21.828 1.903 -8.664 1 88.5 104 ASP B C 1
ATOM 3383 O O . ASP B 1 104 ? 23 1.796 -9.031 1 88.5 104 ASP B O 1
ATOM 3387 N N . VAL B 1 105 ? 21.047 0.913 -8.422 1 91.44 105 VAL B N 1
ATOM 3388 C CA . VAL B 1 105 ? 21.609 -0.427 -8.289 1 91.44 105 VAL B CA 1
ATOM 3389 C C . VAL B 1 105 ? 22 -0.963 -9.664 1 91.44 105 VAL B C 1
ATOM 3391 O O . VAL B 1 105 ? 22.797 -1.899 -9.758 1 91.44 105 VAL B O 1
ATOM 3394 N N . TYR B 1 106 ? 21.547 -0.357 -10.75 1 93.06 106 TYR B N 1
ATOM 3395 C CA . TYR B 1 106 ? 21.875 -0.835 -12.086 1 93.06 106 TYR B CA 1
ATOM 3396 C C . TYR B 1 106 ? 22.75 0.164 -12.82 1 93.06 106 TYR B C 1
ATOM 3398 O O . TYR B 1 106 ? 22.828 0.149 -14.055 1 93.06 106 TYR B O 1
ATOM 3406 N N . ALA B 1 107 ? 23.406 1.023 -12.109 1 90.94 107 ALA B N 1
ATOM 3407 C CA . ALA B 1 107 ? 24.266 2.049 -12.703 1 90.94 107 ALA B CA 1
ATOM 3408 C C . ALA B 1 107 ? 25.312 1.425 -13.602 1 90.94 107 ALA B C 1
ATOM 3410 O O . ALA B 1 107 ? 25.547 1.889 -14.727 1 90.94 107 ALA B O 1
ATOM 3411 N N . ASN B 1 108 ? 25.953 0.347 -13.172 1 93.12 108 ASN B N 1
ATOM 3412 C CA . ASN B 1 108 ? 27.031 -0.284 -13.93 1 93.12 108 ASN B CA 1
ATOM 3413 C C . ASN B 1 108 ? 26.516 -0.956 -15.195 1 93.12 108 ASN B C 1
ATOM 3415 O O . ASN B 1 108 ? 27.031 -0.71 -16.281 1 93.12 108 ASN B O 1
ATOM 3419 N N . PRO B 1 109 ? 25.484 -1.771 -15.094 1 94.25 109 PRO B N 1
ATOM 3420 C CA . PRO B 1 109 ? 24.922 -2.342 -16.312 1 94.25 109 PRO B CA 1
ATOM 3421 C C . PRO B 1 109 ? 24.469 -1.273 -17.312 1 94.25 109 PRO B C 1
ATOM 3423 O O . PRO B 1 109 ? 24.594 -1.459 -18.516 1 94.25 109 PRO B O 1
ATOM 3426 N N . LYS B 1 110 ? 23.891 -0.185 -16.828 1 93.06 110 LYS B N 1
ATOM 3427 C CA . LYS B 1 110 ? 23.469 0.92 -17.688 1 93.06 110 LYS B CA 1
ATOM 3428 C C . LYS B 1 110 ? 24.656 1.564 -18.391 1 93.06 110 LYS B C 1
ATOM 3430 O O . LYS B 1 110 ? 24.594 1.888 -19.578 1 93.06 110 LYS B O 1
ATOM 3435 N N . ALA B 1 111 ? 25.734 1.723 -17.672 1 93.94 111 ALA B N 1
ATOM 3436 C CA . ALA B 1 111 ? 26.938 2.387 -18.188 1 93.94 111 ALA B CA 1
ATOM 3437 C C . ALA B 1 111 ? 27.531 1.615 -19.359 1 93.94 111 ALA B C 1
ATOM 3439 O O . ALA B 1 111 ? 28.078 2.213 -20.297 1 93.94 111 ALA B O 1
ATOM 3440 N N . ILE B 1 112 ? 27.391 0.343 -19.359 1 94.5 112 ILE B N 1
ATOM 3441 C CA . ILE B 1 112 ? 28 -0.456 -20.406 1 94.5 112 ILE B CA 1
ATOM 3442 C C . ILE B 1 112 ? 26.938 -0.862 -21.438 1 94.5 112 ILE B C 1
ATOM 3444 O O . ILE B 1 112 ? 27.203 -1.684 -22.312 1 94.5 112 ILE B O 1
ATOM 3448 N N . GLY B 1 113 ? 25.672 -0.433 -21.234 1 93.31 113 GLY B N 1
ATOM 3449 C CA . GLY B 1 113 ? 24.641 -0.551 -22.25 1 93.31 113 GLY B CA 1
ATOM 3450 C C . GLY B 1 113 ? 23.938 -1.896 -22.25 1 93.31 113 GLY B C 1
ATOM 3451 O O . GLY B 1 113 ? 23.422 -2.346 -23.266 1 93.31 113 GLY B O 1
ATOM 3452 N N . ILE B 1 114 ? 23.984 -2.631 -21.156 1 94.12 114 ILE B N 1
ATOM 3453 C CA . ILE B 1 114 ? 23.359 -3.949 -21.141 1 94.12 114 ILE B CA 1
ATOM 3454 C C . ILE B 1 114 ? 22.125 -3.936 -20.234 1 94.12 114 ILE B C 1
ATOM 3456 O O . ILE B 1 114 ? 21.75 -4.969 -19.672 1 94.12 114 ILE B O 1
ATOM 3460 N N . PHE B 1 115 ? 21.547 -2.814 -20.062 1 94.25 115 PHE B N 1
ATOM 3461 C CA . PHE B 1 115 ? 20.359 -2.67 -19.219 1 94.25 115 PHE B CA 1
ATOM 3462 C C . PHE B 1 115 ? 19.125 -2.398 -20.062 1 94.25 115 PHE B C 1
ATOM 3464 O O . PHE B 1 115 ? 19.172 -1.596 -20.984 1 94.25 115 PHE B O 1
ATOM 3471 N N . LYS B 1 116 ? 18.047 -3.082 -19.766 1 94.06 116 LYS B N 1
ATOM 3472 C CA . LYS B 1 116 ? 16.75 -2.846 -20.391 1 94.06 116 LYS B CA 1
ATOM 3473 C C . LYS B 1 116 ? 15.664 -2.664 -19.344 1 94.06 116 LYS B C 1
ATOM 3475 O O . LYS B 1 116 ? 15.664 -3.342 -18.328 1 94.06 116 LYS B O 1
ATOM 3480 N N . GLU B 1 117 ? 14.75 -1.838 -19.641 1 91.88 117 GLU B N 1
ATOM 3481 C CA . GLU B 1 117 ? 13.648 -1.552 -18.734 1 91.88 117 GLU B CA 1
ATOM 3482 C C . GLU B 1 117 ? 12.328 -2.125 -19.25 1 91.88 117 GLU B C 1
ATOM 3484 O O . GLU B 1 117 ? 12.07 -2.102 -20.453 1 91.88 117 GLU B O 1
ATOM 3489 N N . VAL B 1 118 ? 11.555 -2.635 -18.359 1 91.25 118 VAL B N 1
ATOM 3490 C CA . VAL B 1 118 ? 10.203 -3.072 -18.688 1 91.25 118 VAL B CA 1
ATOM 3491 C C . VAL B 1 118 ? 9.188 -2.266 -17.875 1 91.25 118 VAL B C 1
ATOM 3493 O O . VAL B 1 118 ? 9.539 -1.667 -16.859 1 91.25 118 VAL B O 1
ATOM 3496 N N . GLY B 1 119 ? 8.008 -2.271 -18.344 1 87.62 119 GLY B N 1
ATOM 3497 C CA . GLY B 1 119 ? 6.988 -1.488 -17.672 1 87.62 119 GLY B CA 1
ATOM 3498 C C . GLY B 1 119 ? 6.539 -2.104 -16.359 1 87.62 119 GLY B C 1
ATOM 3499 O O . GLY B 1 119 ? 6.406 -3.324 -16.25 1 87.62 119 GLY B O 1
ATOM 3500 N N . ARG B 1 120 ? 6.316 -1.285 -15.375 1 82.75 120 ARG B N 1
ATOM 3501 C CA . ARG B 1 120 ? 5.754 -1.743 -14.109 1 82.75 120 ARG B CA 1
ATOM 3502 C C . ARG B 1 120 ? 4.25 -1.956 -14.227 1 82.75 120 ARG B C 1
ATOM 3504 O O . ARG B 1 120 ? 3.588 -1.322 -15.055 1 82.75 120 ARG B O 1
ATOM 3511 N N . THR B 1 121 ? 3.801 -2.838 -13.43 1 85.62 121 THR B N 1
ATOM 3512 C CA . THR B 1 121 ? 2.367 -3.102 -13.383 1 85.62 121 THR B CA 1
ATOM 3513 C C . THR B 1 121 ? 1.681 -2.178 -12.383 1 85.62 121 THR B C 1
ATOM 3515 O O . THR B 1 121 ? 2.096 -2.09 -11.227 1 85.62 121 THR B O 1
ATOM 3518 N N . ASP B 1 122 ? 0.705 -1.558 -12.852 1 77.62 122 ASP B N 1
ATOM 3519 C CA . ASP B 1 122 ? -0.036 -0.617 -12.016 1 77.62 122 ASP B CA 1
ATOM 3520 C C . ASP B 1 122 ? -0.879 -1.351 -10.977 1 77.62 122 ASP B C 1
ATOM 3522 O O . ASP B 1 122 ? -1.22 -2.521 -11.164 1 77.62 122 ASP B O 1
ATOM 3526 N N . LYS B 1 123 ? -1.18 -0.756 -9.828 1 74.25 123 LYS B N 1
ATOM 3527 C CA . LYS B 1 123 ? -2.256 -1.095 -8.898 1 74.25 123 LYS B CA 1
ATOM 3528 C C . LYS B 1 123 ? -1.82 -2.186 -7.926 1 74.25 123 LYS B C 1
ATOM 3530 O O . LYS B 1 123 ? -2.656 -2.809 -7.266 1 74.25 123 LYS B O 1
ATOM 3535 N N . ILE B 1 124 ? -0.499 -2.598 -8.031 1 88 124 ILE B N 1
ATOM 3536 C CA . ILE B 1 124 ? -0.139 -3.646 -7.086 1 88 124 ILE B CA 1
ATOM 3537 C C . ILE B 1 124 ? 1.324 -3.49 -6.676 1 88 124 ILE B C 1
ATOM 3539 O O . ILE B 1 124 ? 2.164 -3.092 -7.488 1 88 124 ILE B O 1
ATOM 3543 N N . SER B 1 125 ? 1.654 -3.732 -5.453 1 89.94 125 SER B N 1
ATOM 3544 C CA . SER B 1 125 ? 2.99 -3.768 -4.867 1 89.94 125 SER B CA 1
ATOM 3545 C C . SER B 1 125 ? 2.99 -4.516 -3.537 1 89.94 125 SER B C 1
ATOM 3547 O O . SER B 1 125 ? 1.936 -4.727 -2.938 1 89.94 125 SER B O 1
ATOM 3549 N N . THR B 1 126 ? 4.109 -4.977 -3.193 1 91.69 126 THR B N 1
ATOM 3550 C CA . THR B 1 126 ? 4.25 -5.617 -1.89 1 91.69 126 THR B CA 1
ATOM 3551 C C . THR B 1 126 ? 3.748 -4.695 -0.78 1 91.69 126 THR B C 1
ATOM 3553 O O . THR B 1 126 ? 3.051 -5.141 0.134 1 91.69 126 THR B O 1
ATOM 3556 N N . THR B 1 127 ? 4.062 -3.455 -0.924 1 90 127 THR B N 1
ATOM 3557 C CA . THR B 1 127 ? 3.627 -2.447 0.035 1 90 127 THR B CA 1
ATOM 3558 C C . THR B 1 127 ? 2.104 -2.391 0.103 1 90 127 THR B C 1
ATOM 3560 O O . THR B 1 127 ? 1.523 -2.402 1.191 1 90 127 THR B O 1
ATOM 3563 N N . GLU B 1 128 ? 1.53 -2.391 -1.011 1 91.31 128 GLU B N 1
ATOM 3564 C CA . GLU B 1 128 ? 0.073 -2.359 -1.089 1 91.31 128 GLU B CA 1
ATOM 3565 C C . GLU B 1 128 ? -0.542 -3.602 -0.452 1 91.31 128 GLU B C 1
ATOM 3567 O O . GLU B 1 128 ? -1.539 -3.508 0.267 1 91.31 128 GLU B O 1
ATOM 3572 N N . ILE B 1 129 ? -0.001 -4.707 -0.702 1 94.06 129 ILE B N 1
ATOM 3573 C CA . ILE B 1 129 ? -0.518 -5.973 -0.196 1 94.06 129 ILE B CA 1
ATOM 3574 C C . ILE B 1 129 ? -0.484 -5.973 1.331 1 94.06 129 ILE B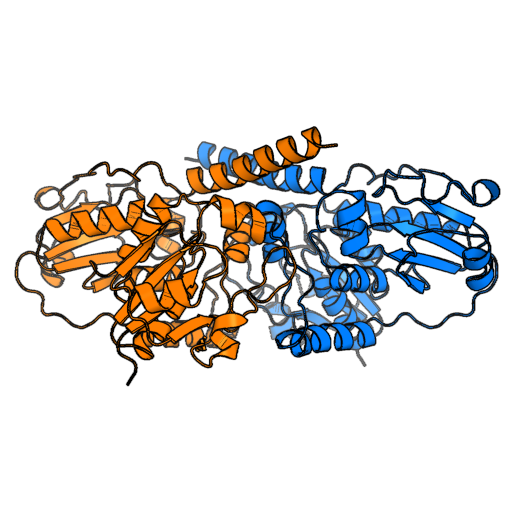 C 1
ATOM 3576 O O . ILE B 1 129 ? -1.463 -6.344 1.98 1 94.06 129 ILE B O 1
ATOM 3580 N N . VAL B 1 130 ? 0.599 -5.566 1.862 1 93.44 130 VAL B N 1
ATOM 3581 C CA . VAL B 1 130 ? 0.75 -5.543 3.312 1 93.44 130 VAL B CA 1
ATOM 3582 C C . VAL B 1 130 ? -0.249 -4.559 3.92 1 93.44 130 VAL B C 1
ATOM 3584 O O . VAL B 1 130 ? -0.844 -4.836 4.965 1 93.44 130 VAL B O 1
ATOM 3587 N N . GLY B 1 131 ? -0.397 -3.451 3.26 1 92.75 131 GLY B N 1
ATOM 3588 C CA . GLY B 1 131 ? -1.41 -2.508 3.705 1 92.75 131 GLY B CA 1
ATOM 3589 C C . GLY B 1 131 ? -2.805 -3.102 3.736 1 92.75 131 GLY B C 1
ATOM 3590 O O . GLY B 1 131 ? -3.531 -2.945 4.719 1 92.75 131 GLY B O 1
ATOM 3591 N N . ARG B 1 132 ? -3.176 -3.785 2.67 1 91.12 132 ARG B N 1
ATOM 3592 C CA . ARG B 1 132 ? -4.473 -4.445 2.594 1 91.12 132 ARG B CA 1
ATOM 3593 C C . ARG B 1 132 ? -4.648 -5.445 3.734 1 91.12 132 ARG B C 1
ATOM 3595 O O . ARG B 1 132 ? -5.719 -5.523 4.34 1 91.12 132 ARG B O 1
ATOM 3602 N N . LEU B 1 133 ? -3.584 -6.137 3.986 1 91.44 133 LEU B N 1
ATOM 3603 C CA . LEU B 1 133 ? -3.598 -7.18 5.008 1 91.44 133 LEU B CA 1
ATOM 3604 C C . LEU B 1 133 ? -3.869 -6.586 6.387 1 91.44 133 LEU B C 1
ATOM 3606 O O . LEU B 1 133 ? -4.766 -7.047 7.098 1 91.44 133 LEU B O 1
ATOM 3610 N N . MET B 1 134 ? -3.156 -5.555 6.691 1 91.19 134 MET B N 1
ATOM 3611 C CA . MET B 1 134 ? -3.195 -5.004 8.039 1 91.19 134 MET B CA 1
ATOM 3612 C C . MET B 1 134 ? -4.492 -4.234 8.281 1 91.19 134 MET B C 1
ATOM 3614 O O . MET B 1 134 ? -5 -4.195 9.398 1 91.19 134 MET B O 1
ATOM 3618 N N . LEU B 1 135 ? -5 -3.719 7.215 1 90.56 135 LEU B N 1
ATOM 3619 C CA . LEU B 1 135 ? -6.207 -2.91 7.344 1 90.56 135 LEU B CA 1
ATOM 3620 C C . LEU B 1 135 ? -7.453 -3.75 7.078 1 90.56 135 LEU B C 1
ATOM 3622 O O . LEU B 1 135 ? -8.578 -3.285 7.285 1 90.56 135 LEU B O 1
ATOM 3626 N N . GLN B 1 136 ? -7.234 -4.996 6.676 1 86.12 136 GLN B N 1
ATOM 3627 C CA . GLN B 1 136 ? -8.352 -5.859 6.297 1 86.12 136 GLN B CA 1
ATOM 3628 C C . GLN B 1 136 ? -9.328 -5.129 5.383 1 86.12 136 GLN B C 1
ATOM 3630 O O . GLN B 1 136 ? -10.531 -5.117 5.637 1 86.12 136 GLN B O 1
ATOM 3635 N N . GLU B 1 137 ? -8.719 -4.473 4.438 1 81.56 137 GLU B N 1
ATOM 3636 C CA . GLU B 1 137 ? -9.492 -3.65 3.514 1 81.56 137 GLU B CA 1
ATOM 3637 C C . GLU B 1 137 ? -10.398 -4.512 2.637 1 81.56 137 GLU B C 1
ATOM 3639 O O . GLU B 1 137 ? -9.969 -5.543 2.113 1 81.56 137 GLU B O 1
ATOM 3644 N N . ARG B 1 138 ? -11.641 -4.121 2.613 1 71.56 138 ARG B N 1
ATOM 3645 C CA . ARG B 1 138 ? -12.602 -4.832 1.773 1 71.56 138 ARG B CA 1
ATOM 3646 C C . ARG B 1 138 ? -12.555 -4.324 0.337 1 71.56 138 ARG B C 1
ATOM 3648 O O . ARG B 1 138 ? -12.945 -3.186 0.062 1 71.56 138 ARG B O 1
ATOM 3655 N N . LYS B 1 139 ? -11.539 -4.688 -0.34 1 60.47 139 LYS B N 1
ATOM 3656 C CA . LYS B 1 139 ? -11.547 -4.23 -1.727 1 60.47 139 LYS B CA 1
ATOM 3657 C C . LYS B 1 139 ? -12.633 -4.934 -2.533 1 60.47 139 LYS B C 1
ATOM 3659 O O . LYS B 1 139 ? -12.578 -6.148 -2.734 1 60.47 139 LYS B O 1
ATOM 3664 N N . GLY B 1 140 ? -13.93 -4.543 -2.221 1 50.88 140 GLY B N 1
ATOM 3665 C CA . GLY B 1 140 ? -15.062 -5.152 -2.902 1 50.88 140 GLY B CA 1
ATOM 3666 C C . GLY B 1 140 ? -14.852 -5.297 -4.398 1 50.88 140 GLY B C 1
ATOM 3667 O O . GLY B 1 140 ? -13.984 -4.633 -4.973 1 50.88 140 GLY B O 1
ATOM 3668 N N . THR B 1 141 ? -15.164 -6.453 -4.938 1 46.72 141 THR B N 1
ATOM 3669 C CA . THR B 1 141 ? -15.305 -6.66 -6.375 1 46.72 141 THR B CA 1
ATOM 3670 C C . THR B 1 141 ? -15.945 -5.445 -7.039 1 46.72 141 THR B C 1
ATOM 3672 O O . THR B 1 141 ? -17 -4.984 -6.617 1 46.72 141 THR B O 1
ATOM 3675 N N . ILE B 1 142 ? -15.078 -4.398 -7.562 1 45.25 142 ILE B N 1
ATOM 3676 C CA . ILE B 1 142 ? -15.375 -3.225 -8.375 1 45.25 142 ILE B CA 1
ATOM 3677 C C . ILE B 1 142 ? -16.656 -3.463 -9.172 1 45.25 142 ILE B C 1
ATOM 3679 O O . ILE B 1 142 ? -16.719 -4.375 -10 1 45.25 142 ILE B O 1
ATOM 3683 N N . ILE B 1 143 ? -17.75 -3.15 -8.711 1 42.16 143 ILE B N 1
ATOM 3684 C CA . ILE B 1 143 ? -18.906 -3.117 -9.602 1 42.16 143 ILE B CA 1
ATOM 3685 C C . ILE B 1 143 ? -18.578 -2.268 -10.828 1 42.16 143 ILE B C 1
ATOM 3687 O O . ILE B 1 143 ? -17.641 -1.466 -10.812 1 42.16 143 ILE B O 1
ATOM 3691 N N . LYS B 1 144 ? -19.719 -1.619 -11.711 1 39.25 144 LYS B N 1
ATOM 3692 C CA . LYS B 1 144 ? -20.094 -1.416 -13.109 1 39.25 144 LYS B CA 1
ATOM 3693 C C . LYS B 1 144 ? -19.281 -0.281 -13.727 1 39.25 144 LYS B C 1
ATOM 3695 O O . LYS B 1 144 ? -18.859 -0.375 -14.883 1 39.25 144 LYS B O 1
ATOM 3700 N N . LYS B 1 145 ? -19.297 0.946 -13.242 1 40.31 145 LYS B N 1
ATOM 3701 C CA . LYS B 1 145 ? -18.859 1.972 -14.188 1 40.31 145 LYS B CA 1
ATOM 3702 C C . LYS B 1 145 ? -17.328 2.105 -14.188 1 40.31 145 LYS B C 1
ATOM 3704 O O . LYS B 1 145 ? -16.703 2.121 -15.25 1 40.31 145 LYS B O 1
ATOM 3709 N N . ASP B 1 146 ? -16.516 2.504 -13.156 1 47.59 146 ASP B N 1
ATOM 3710 C CA . ASP B 1 146 ? -15.078 2.648 -13.008 1 47.59 146 ASP B CA 1
ATOM 3711 C C . ASP B 1 146 ? -14.383 1.29 -13.047 1 47.59 146 ASP B C 1
ATOM 3713 O O . ASP B 1 146 ? -13.156 1.211 -12.961 1 47.59 146 ASP B O 1
ATOM 3717 N N . TYR B 1 147 ? -15.328 0.303 -13.344 1 54.34 147 TYR B N 1
ATOM 3718 C CA . TYR B 1 147 ? -15.312 -1.133 -13.602 1 54.34 147 TYR B CA 1
ATOM 3719 C C . TYR B 1 147 ? -14.805 -1.434 -15 1 54.34 147 TYR B C 1
ATOM 3721 O O . TYR B 1 147 ? -14.078 -2.408 -15.211 1 54.34 147 TYR B O 1
ATOM 3729 N N . LYS B 1 148 ? -15.203 -0.304 -15.648 1 62.44 148 LYS B N 1
ATOM 3730 C CA . LYS B 1 148 ? -14.805 -0.608 -17.016 1 62.44 148 LYS B CA 1
ATOM 3731 C C . LYS B 1 148 ? -13.289 -0.546 -17.172 1 62.44 148 LYS B C 1
ATOM 3733 O O . LYS B 1 148 ? -12.688 -1.44 -17.781 1 62.44 148 LYS B O 1
ATOM 3738 N N . LYS B 1 149 ? -12.742 0.552 -16.5 1 70.69 149 LYS B N 1
ATOM 3739 C CA . LYS B 1 149 ? -11.305 0.706 -16.656 1 70.69 149 LYS B CA 1
ATOM 3740 C C . LYS B 1 149 ? -10.547 -0.398 -15.922 1 70.69 149 LYS B C 1
ATOM 3742 O O . LYS B 1 149 ? -9.555 -0.923 -16.438 1 70.69 149 LYS B O 1
ATOM 3747 N N . ASN B 1 150 ? -11.039 -0.647 -14.805 1 76.06 150 ASN B N 1
ATOM 3748 C CA . ASN B 1 150 ? -10.406 -1.72 -14.047 1 76.06 150 ASN B CA 1
ATOM 3749 C C . ASN B 1 150 ? -10.586 -3.072 -14.727 1 76.06 150 ASN B C 1
ATOM 3751 O O . ASN B 1 150 ? -9.656 -3.881 -14.773 1 76.06 150 ASN B O 1
ATOM 3755 N N . GLN B 1 151 ? -11.75 -3.184 -15.258 1 81.75 151 GLN B N 1
ATOM 3756 C CA . GLN B 1 151 ? -12.023 -4.438 -15.953 1 81.75 151 GLN B CA 1
ATOM 3757 C C . GLN B 1 151 ? -11.156 -4.57 -17.203 1 81.75 151 GLN B C 1
ATOM 3759 O O . GLN B 1 151 ? -10.633 -5.648 -17.484 1 81.75 151 GLN B O 1
ATOM 3764 N N . GLU B 1 152 ? -11.016 -3.461 -17.859 1 86.19 152 GLU B N 1
ATOM 3765 C CA . GLU B 1 152 ? -10.18 -3.471 -19.062 1 86.19 152 GLU B CA 1
ATOM 3766 C C . GLU B 1 152 ? -8.727 -3.791 -18.703 1 86.19 152 GLU B C 1
ATOM 3768 O O . GLU B 1 152 ? -8.047 -4.512 -19.438 1 86.19 152 GLU B O 1
ATOM 3773 N N . PHE B 1 153 ? -8.352 -3.281 -17.625 1 89 153 PHE B N 1
ATOM 3774 C CA . PHE B 1 153 ? -6.996 -3.531 -17.141 1 89 153 PHE B CA 1
ATOM 3775 C C . PHE B 1 153 ? -6.766 -5.02 -16.938 1 89 153 PHE B C 1
ATOM 3777 O O . PHE B 1 153 ? -5.801 -5.586 -17.453 1 89 153 PHE B O 1
ATOM 3784 N N . TYR B 1 154 ? -7.621 -5.645 -16.25 1 91.44 154 TYR B N 1
ATOM 3785 C CA . TYR B 1 154 ? -7.465 -7.059 -15.945 1 91.44 154 TYR B CA 1
ATOM 3786 C C . TYR B 1 154 ? -7.648 -7.914 -17.203 1 91.44 154 TYR B C 1
ATOM 3788 O O . TYR B 1 154 ? -6.938 -8.906 -17.391 1 91.44 154 TYR B O 1
ATOM 3796 N N . ASP B 1 155 ? -8.586 -7.539 -18 1 93.38 155 ASP B N 1
ATOM 3797 C CA . ASP B 1 155 ? -8.82 -8.289 -19.234 1 93.38 155 ASP B CA 1
ATOM 3798 C C . ASP B 1 155 ? -7.578 -8.289 -20.125 1 93.38 155 ASP B C 1
ATOM 3800 O O . ASP B 1 155 ? -7.23 -9.32 -20.703 1 93.38 155 ASP B O 1
ATOM 3804 N N . ASN B 1 156 ? -6.961 -7.184 -20.172 1 94.25 156 ASN B N 1
ATOM 3805 C CA . ASN B 1 156 ? -5.734 -7.078 -20.953 1 94.25 156 ASN B CA 1
ATOM 3806 C C . ASN B 1 156 ? -4.629 -7.965 -20.391 1 94.25 156 ASN B C 1
ATOM 3808 O O . ASN B 1 156 ? -3.92 -8.633 -21.156 1 94.25 156 ASN B O 1
ATOM 3812 N N . LEU B 1 157 ? -4.488 -7.996 -19.172 1 95.12 157 LEU B N 1
ATOM 3813 C CA . LEU B 1 157 ? -3.461 -8.812 -18.531 1 95.12 157 LEU B CA 1
ATOM 3814 C C . LEU B 1 157 ? -3.791 -10.297 -18.672 1 95.12 157 LEU B C 1
ATOM 3816 O O . LEU B 1 157 ? -2.895 -11.125 -18.875 1 95.12 157 LEU B O 1
ATOM 3820 N N . LYS B 1 158 ? -5.074 -10.578 -18.531 1 96.12 158 LYS B N 1
ATOM 3821 C CA . LYS B 1 158 ? -5.492 -11.969 -18.688 1 96.12 158 LYS B CA 1
ATOM 3822 C C . LYS B 1 158 ? -5.156 -12.492 -20.078 1 96.12 158 LYS B C 1
ATOM 3824 O O . LYS B 1 158 ? -4.789 -13.656 -20.234 1 96.12 158 LYS B O 1
ATOM 3829 N N . GLU B 1 159 ? -5.285 -11.641 -21.047 1 96.69 159 GLU B N 1
ATOM 3830 C CA . GLU B 1 159 ? -4.91 -12.023 -22.406 1 96.69 159 GLU B CA 1
ATOM 3831 C C . GLU B 1 159 ? -3.416 -12.305 -22.5 1 96.69 159 GLU B C 1
ATOM 3833 O O . GLU B 1 159 ? -3.006 -13.273 -23.141 1 96.69 159 GLU B O 1
ATOM 3838 N N . LYS B 1 160 ? -2.631 -11.531 -21.828 1 96.44 160 LYS B N 1
ATOM 3839 C CA . LYS B 1 160 ? -1.18 -11.703 -21.875 1 96.44 160 LYS B CA 1
ATOM 3840 C C . LYS B 1 160 ? -0.745 -12.93 -21.078 1 96.44 160 LYS B C 1
ATOM 3842 O O . LYS B 1 160 ? 0.261 -13.562 -21.406 1 96.44 160 LYS B O 1
ATOM 3847 N N . PHE B 1 161 ? -1.533 -13.234 -20.047 1 97.69 161 PHE B N 1
ATOM 3848 C CA . PHE B 1 161 ? -1.196 -14.336 -19.156 1 97.69 161 PHE B CA 1
ATOM 3849 C C . PHE B 1 161 ? -1.842 -15.633 -19.625 1 97.69 161 PHE B C 1
ATOM 3851 O O . PHE B 1 161 ? -1.735 -16.656 -18.953 1 97.69 161 PHE B O 1
ATOM 3858 N N . LYS B 1 162 ? -2.518 -15.586 -20.75 1 96.56 162 LYS B N 1
ATOM 3859 C CA . LYS B 1 162 ? -3.268 -16.75 -21.219 1 96.56 162 LYS B CA 1
ATOM 3860 C C . LYS B 1 162 ? -2.385 -18 -21.266 1 96.56 162 LYS B C 1
ATOM 3862 O O . LYS B 1 162 ? -1.267 -17.953 -21.781 1 96.56 162 LYS B O 1
ATOM 3867 N N . LEU B 1 163 ? -2.893 -19.047 -20.688 1 96.81 163 LEU B N 1
ATOM 3868 C CA . LEU B 1 163 ? -2.166 -20.312 -20.672 1 96.81 163 LEU B CA 1
ATOM 3869 C C . LEU B 1 163 ? -2.127 -20.938 -22.062 1 96.81 163 LEU B C 1
ATOM 3871 O O . LEU B 1 163 ? -3.088 -20.828 -22.828 1 96.81 163 LEU B O 1
ATOM 3875 N N . PRO B 1 164 ? -0.984 -21.562 -22.391 1 92.81 164 PRO B N 1
ATOM 3876 C CA . PRO B 1 164 ? -0.949 -22.281 -23.672 1 92.81 164 PRO B CA 1
ATOM 3877 C C . PRO B 1 164 ? -2.01 -23.391 -23.75 1 92.81 164 PRO B C 1
ATOM 3879 O O . PRO B 1 164 ? -2.242 -24.094 -22.766 1 92.81 164 PRO B O 1
ATOM 3882 N N . VAL B 1 165 ? -2.654 -23.438 -24.828 1 89.75 165 VAL B N 1
ATOM 3883 C CA . VAL B 1 165 ? -3.711 -24.422 -25.016 1 89.75 165 VAL B CA 1
ATOM 3884 C C . VAL B 1 165 ? -3.096 -25.797 -25.219 1 89.75 165 VAL B C 1
ATOM 3886 O O . VAL B 1 165 ? -2.273 -26 -26.109 1 89.75 165 VAL B O 1
ATOM 3889 N N . LYS B 1 166 ? -3.428 -26.734 -24.344 1 90.94 166 LYS B N 1
ATOM 3890 C CA . LYS B 1 166 ? -2.994 -28.125 -24.438 1 90.94 166 LYS B CA 1
ATOM 3891 C C . LYS B 1 166 ? -4.191 -29.062 -24.484 1 90.94 166 LYS B C 1
ATOM 3893 O O . LYS B 1 166 ? -5.215 -28.812 -23.844 1 90.94 166 LYS B O 1
ATOM 3898 N N . GLN B 1 167 ? -4.062 -30.031 -25.234 1 90 167 GLN B N 1
ATOM 3899 C CA . GLN B 1 167 ? -5.105 -31.062 -25.266 1 90 167 GLN B CA 1
ATOM 3900 C C . GLN B 1 167 ? -5.098 -31.891 -23.984 1 90 167 GLN B C 1
ATOM 3902 O O . GLN B 1 167 ? -4.031 -32.219 -23.453 1 90 167 GLN B O 1
ATOM 3907 N N . LYS B 1 168 ? -6.27 -32.062 -23.578 1 90.31 168 LYS B N 1
ATOM 3908 C CA . LYS B 1 168 ? -6.406 -32.938 -22.406 1 90.31 168 LYS B CA 1
ATOM 3909 C C . LYS B 1 168 ? -6.086 -34.375 -22.734 1 90.31 168 LYS B C 1
ATOM 3911 O O . LYS B 1 168 ? -6.832 -35.031 -23.469 1 90.31 168 LYS B O 1
ATOM 3916 N N . VAL B 1 169 ? -4.926 -34.75 -22.438 1 86.75 169 VAL B N 1
ATOM 3917 C CA . VAL B 1 169 ? -4.52 -36.125 -22.719 1 86.75 169 VAL B CA 1
ATOM 3918 C C . VAL B 1 169 ? -4.145 -36.844 -21.406 1 86.75 169 VAL B C 1
ATOM 3920 O O . VAL B 1 169 ? -3.576 -36.219 -20.5 1 86.75 169 VAL B O 1
ATOM 3923 N N . GLY B 1 170 ? -4.555 -38.031 -21.25 1 90.5 170 GLY B N 1
ATOM 3924 C CA . GLY B 1 170 ? -4.16 -38.812 -20.094 1 90.5 170 GLY B CA 1
ATOM 3925 C C . GLY B 1 170 ? -5 -38.531 -18.859 1 90.5 170 GLY B C 1
ATOM 3926 O O . GLY B 1 170 ? -6.211 -38.344 -18.953 1 90.5 170 GLY B O 1
ATOM 3927 N N . LYS B 1 171 ? -4.293 -38.594 -17.719 1 93.31 171 LYS B N 1
ATOM 3928 C CA . LYS B 1 171 ? -4.98 -38.406 -16.453 1 93.31 171 LYS B CA 1
ATOM 3929 C C . LYS B 1 171 ? -5.133 -36.906 -16.125 1 93.31 171 LYS B C 1
ATOM 3931 O O . LYS B 1 171 ? -4.137 -36.188 -15.977 1 93.31 171 LYS B O 1
ATOM 3936 N N . VAL B 1 172 ? -6.375 -36.5 -16.031 1 94.75 172 VAL B N 1
ATOM 3937 C CA . VAL B 1 172 ? -6.68 -35.125 -15.711 1 94.75 172 VAL B CA 1
ATOM 3938 C C . VAL B 1 172 ? -6.902 -34.969 -14.203 1 94.75 172 VAL B C 1
ATOM 3940 O O . VAL B 1 172 ? -7.746 -35.656 -13.625 1 94.75 172 VAL B O 1
ATOM 3943 N N . VAL B 1 173 ? -6.113 -34.125 -13.609 1 93.12 173 VAL B N 1
ATOM 3944 C CA . VAL B 1 173 ? -6.18 -33.906 -12.172 1 93.12 173 VAL B CA 1
ATOM 3945 C C . VAL B 1 173 ? -6.809 -32.531 -11.906 1 93.12 173 VAL B C 1
ATOM 3947 O O . VAL B 1 173 ? -6.566 -31.562 -12.648 1 93.12 173 VAL B O 1
ATOM 3950 N N . PHE B 1 174 ? -7.625 -32.5 -10.859 1 92.94 174 PHE B N 1
ATOM 3951 C CA . PHE B 1 174 ? -8.289 -31.25 -10.469 1 92.94 174 PHE B CA 1
ATOM 3952 C C . PHE B 1 174 ? -7.949 -30.891 -9.023 1 92.94 174 PHE B C 1
ATOM 3954 O O . PHE B 1 174 ? -7.961 -31.75 -8.141 1 92.94 174 PHE B O 1
ATOM 3961 N N . ILE B 1 175 ? -7.523 -29.641 -8.836 1 91 175 ILE B N 1
ATOM 3962 C CA . ILE B 1 175 ? -7.312 -29.125 -7.492 1 91 175 ILE B CA 1
ATOM 3963 C C . ILE B 1 175 ? -8.008 -27.781 -7.344 1 91 175 ILE B C 1
ATOM 3965 O O . ILE B 1 175 ? -7.922 -26.922 -8.234 1 91 175 ILE B O 1
ATOM 3969 N N . ASP B 1 176 ? -8.773 -27.578 -6.32 1 89.75 176 ASP B N 1
ATOM 3970 C CA . ASP B 1 176 ? -9.469 -26.297 -6.121 1 89.75 176 ASP B CA 1
ATOM 3971 C C . ASP B 1 176 ? -8.969 -25.594 -4.859 1 89.75 176 ASP B C 1
ATOM 3973 O O . ASP B 1 176 ? -8.375 -26.219 -3.986 1 89.75 176 ASP B O 1
ATOM 3977 N N . GLY B 1 177 ? -9.164 -24.266 -4.828 1 90.69 177 GLY B N 1
ATOM 3978 C CA . GLY B 1 177 ? -8.734 -23.516 -3.658 1 90.69 177 GLY B CA 1
ATOM 3979 C C . GLY B 1 177 ? -8.992 -22.031 -3.777 1 90.69 177 GLY B C 1
ATOM 3980 O O . GLY B 1 177 ? -9.562 -21.562 -4.77 1 90.69 177 GLY B O 1
ATOM 3981 N N . ILE B 1 178 ? -8.648 -21.344 -2.719 1 92.94 178 ILE B N 1
ATOM 3982 C CA . ILE B 1 178 ? -8.734 -19.891 -2.666 1 92.94 178 ILE B CA 1
ATOM 3983 C C . ILE B 1 178 ? -7.484 -19.266 -3.293 1 92.94 178 ILE B C 1
ATOM 3985 O O . ILE B 1 178 ? -7.582 -18.359 -4.117 1 92.94 178 ILE B O 1
ATOM 3989 N N . PHE B 1 179 ? -6.301 -19.812 -2.922 1 94.12 179 PHE B N 1
ATOM 3990 C CA . PHE B 1 179 ? -4.988 -19.422 -3.412 1 94.12 179 PHE B CA 1
ATOM 3991 C C . PHE B 1 179 ? -4.738 -17.938 -3.145 1 94.12 179 PHE B C 1
ATOM 3993 O O . PHE B 1 179 ? -4.227 -17.219 -4.012 1 94.12 179 PHE B O 1
ATOM 4000 N N . ASP B 1 180 ? -5.191 -17.484 -1.967 1 93.31 180 ASP B N 1
ATOM 4001 C CA . ASP B 1 180 ? -4.953 -16.094 -1.553 1 93.31 180 ASP B CA 1
ATOM 4002 C C . ASP B 1 180 ? -3.504 -15.906 -1.111 1 93.31 180 ASP B C 1
ATOM 4004 O O . ASP B 1 180 ? -2.908 -16.797 -0.501 1 93.31 180 ASP B O 1
ATOM 4008 N N . LEU B 1 181 ? -2.969 -14.758 -1.431 1 93.69 181 LEU B N 1
ATOM 4009 C CA . LEU B 1 181 ? -1.588 -14.453 -1.066 1 93.69 181 LEU B CA 1
ATOM 4010 C C . LEU B 1 181 ? -0.657 -15.586 -1.489 1 93.69 181 LEU B C 1
ATOM 4012 O O . LEU B 1 181 ? -0.015 -16.219 -0.646 1 93.69 181 LEU B O 1
ATOM 4016 N N . TYR B 1 182 ? -0.577 -15.758 -2.809 1 94.81 182 TYR B N 1
ATOM 4017 C CA . TYR B 1 182 ? 0.195 -16.812 -3.465 1 94.81 182 TYR B CA 1
ATOM 4018 C C . TYR B 1 182 ? 1.556 -16.984 -2.801 1 94.81 182 TYR B C 1
ATOM 4020 O O . TYR B 1 182 ? 2.297 -16.016 -2.629 1 94.81 182 TYR B O 1
ATOM 4028 N N . HIS B 1 183 ? 1.834 -18.203 -2.301 1 94.62 183 HIS B N 1
ATOM 4029 C CA . HIS B 1 183 ? 3.078 -18.469 -1.585 1 94.62 183 HIS B CA 1
ATOM 4030 C C . HIS B 1 183 ? 3.639 -19.844 -1.937 1 94.62 183 HIS B C 1
ATOM 4032 O O . HIS B 1 183 ? 3.057 -20.562 -2.746 1 94.62 183 HIS B O 1
ATOM 4038 N N . ALA B 1 184 ? 4.75 -20.156 -1.305 1 95.44 184 ALA B N 1
ATOM 4039 C CA . ALA B 1 184 ? 5.492 -21.359 -1.645 1 95.44 184 ALA B CA 1
ATOM 4040 C C . ALA B 1 184 ? 4.656 -22.609 -1.379 1 95.44 184 ALA B C 1
ATOM 4042 O O . ALA B 1 184 ? 4.766 -23.609 -2.1 1 95.44 184 ALA B O 1
ATOM 4043 N N . GLY B 1 185 ? 3.848 -22.547 -0.367 1 91.75 185 GLY B N 1
ATOM 4044 C CA . GLY B 1 185 ? 2.955 -23.656 -0.099 1 91.75 185 GLY B CA 1
ATOM 4045 C C . GLY B 1 185 ? 2.021 -23.969 -1.254 1 91.75 185 GLY B C 1
ATOM 4046 O O . GLY B 1 185 ? 1.812 -25.141 -1.596 1 91.75 185 GLY B O 1
ATOM 4047 N N . HIS B 1 186 ? 1.435 -22.984 -1.818 1 93 186 HIS B N 1
ATOM 4048 C CA . HIS B 1 186 ? 0.583 -23.156 -2.99 1 93 186 HIS B CA 1
ATOM 4049 C C . HIS B 1 186 ? 1.364 -23.75 -4.156 1 93 186 HIS B C 1
ATOM 4051 O O . HIS B 1 186 ? 0.888 -24.672 -4.824 1 93 186 HIS B O 1
ATOM 4057 N N . CYS B 1 187 ? 2.564 -23.188 -4.41 1 94.81 187 CYS B N 1
ATOM 4058 C CA . CYS B 1 187 ? 3.396 -23.656 -5.52 1 94.81 187 CYS B CA 1
ATOM 4059 C C . CYS B 1 187 ? 3.693 -25.141 -5.398 1 94.81 187 CYS B C 1
ATOM 4061 O O . CYS B 1 187 ? 3.543 -25.891 -6.363 1 94.81 187 CYS B O 1
ATOM 4063 N N . LYS B 1 188 ? 4.105 -25.484 -4.215 1 92.88 188 LYS B N 1
ATOM 4064 C CA . LYS B 1 188 ? 4.449 -26.891 -4 1 92.88 188 LYS B CA 1
ATOM 4065 C C . LYS B 1 188 ? 3.221 -27.781 -4.121 1 92.88 188 LYS B C 1
ATOM 4067 O O . LYS B 1 188 ? 3.303 -28.891 -4.656 1 92.88 188 LYS B O 1
ATOM 4072 N N . ALA B 1 189 ? 2.102 -27.344 -3.621 1 90.5 189 ALA B N 1
ATOM 4073 C CA . ALA B 1 189 ? 0.856 -28.109 -3.742 1 90.5 189 ALA B CA 1
ATOM 4074 C C . ALA B 1 189 ? 0.485 -28.312 -5.207 1 90.5 189 ALA B C 1
ATOM 4076 O O . ALA B 1 189 ? 0.069 -29.422 -5.594 1 90.5 189 ALA B O 1
ATOM 4077 N N . LEU B 1 190 ? 0.658 -27.344 -5.984 1 93.69 190 LEU B N 1
ATOM 4078 C CA . LEU B 1 190 ? 0.328 -27.438 -7.402 1 93.69 190 LEU B CA 1
ATOM 4079 C C . LEU B 1 190 ? 1.307 -28.344 -8.133 1 93.69 190 LEU B C 1
ATOM 4081 O O . LEU B 1 190 ? 0.911 -29.109 -9.023 1 93.69 190 LEU B O 1
ATOM 4085 N N . GLU B 1 191 ? 2.561 -28.219 -7.789 1 94.19 191 GLU B N 1
ATOM 4086 C CA . GLU B 1 191 ? 3.561 -29.125 -8.359 1 94.19 191 GLU B CA 1
ATOM 4087 C C . GLU B 1 191 ? 3.227 -30.578 -8.047 1 94.19 191 GLU B C 1
ATOM 4089 O O . GLU B 1 191 ? 3.287 -31.438 -8.93 1 94.19 191 GLU B O 1
ATOM 4094 N N . ASN B 1 192 ? 2.9 -30.797 -6.805 1 90.88 192 ASN B N 1
ATOM 4095 C CA . ASN B 1 192 ? 2.539 -32.156 -6.379 1 90.88 192 ASN B CA 1
ATOM 4096 C C . ASN B 1 192 ? 1.284 -32.625 -7.094 1 90.88 192 ASN B C 1
ATOM 4098 O O . ASN B 1 192 ? 1.193 -33.812 -7.457 1 90.88 192 ASN B O 1
ATOM 4102 N N . ALA B 1 193 ? 0.343 -31.797 -7.242 1 91.62 193 ALA B N 1
ATOM 4103 C CA . ALA B 1 193 ? -0.874 -32.156 -7.965 1 91.62 193 ALA B CA 1
ATOM 4104 C C . ALA B 1 193 ? -0.558 -32.562 -9.398 1 91.62 193 ALA B C 1
ATOM 4106 O O . ALA B 1 193 ? -1.079 -33.562 -9.898 1 91.62 193 ALA B O 1
ATOM 4107 N N . LYS B 1 194 ? 0.281 -31.828 -10.039 1 93.44 194 LYS B N 1
ATOM 4108 C CA . LYS B 1 194 ? 0.658 -32.125 -11.422 1 93.44 194 LYS B CA 1
ATOM 4109 C C . LYS B 1 194 ? 1.324 -33.469 -11.547 1 93.44 194 LYS B C 1
ATOM 4111 O O . LYS B 1 194 ? 1.121 -34.188 -12.539 1 93.44 194 LYS B O 1
ATOM 4116 N N . LYS B 1 195 ? 2.09 -33.875 -10.578 1 91.69 195 LYS B N 1
ATOM 4117 C CA . LYS B 1 195 ? 2.791 -35.156 -10.586 1 91.69 195 LYS B CA 1
ATOM 4118 C C . LYS B 1 195 ? 1.807 -36.312 -10.578 1 91.69 195 LYS B C 1
ATOM 4120 O O . LYS B 1 195 ? 2.17 -37.438 -10.93 1 91.69 195 LYS B O 1
ATOM 4125 N N . ASN B 1 196 ? 0.595 -36.062 -10.25 1 89.88 196 ASN B N 1
ATOM 4126 C CA . ASN B 1 196 ? -0.406 -37.125 -10.133 1 89.88 196 ASN B CA 1
ATOM 4127 C C . ASN B 1 196 ? -1.143 -37.344 -11.453 1 89.88 196 ASN B C 1
ATOM 4129 O O . ASN B 1 196 ? -2.027 -38.188 -11.547 1 89.88 196 ASN B O 1
ATOM 4133 N N . GLY B 1 197 ? -0.781 -36.562 -12.469 1 92.44 197 GLY B N 1
ATOM 4134 C CA . GLY B 1 197 ? -1.429 -36.719 -13.766 1 92.44 197 GLY B CA 1
ATOM 4135 C C . GLY B 1 197 ? -0.695 -36 -14.891 1 92.44 197 GLY B C 1
ATOM 4136 O O . GLY B 1 197 ? 0.468 -35.625 -14.734 1 92.44 197 GLY B O 1
ATOM 4137 N N . ASP B 1 198 ? -1.416 -35.906 -16.062 1 94.94 198 ASP B N 1
ATOM 4138 C CA . ASP B 1 198 ? -0.798 -35.375 -17.266 1 94.94 198 ASP B CA 1
ATOM 4139 C C . ASP B 1 198 ? -1.325 -33.969 -17.562 1 94.94 198 ASP B C 1
ATOM 4141 O O . ASP B 1 198 ? -0.707 -33.219 -18.328 1 94.94 198 ASP B O 1
ATOM 4145 N N . TYR B 1 199 ? -2.469 -33.719 -17 1 96.62 199 TYR B N 1
ATOM 4146 C CA . TYR B 1 199 ? -3.154 -32.438 -17.203 1 96.62 199 TYR B CA 1
ATOM 4147 C C . TYR B 1 199 ? -3.742 -31.922 -15.898 1 96.62 199 TYR B C 1
ATOM 4149 O O . TYR B 1 199 ? -4.523 -32.594 -15.242 1 96.62 199 TYR B O 1
ATOM 4157 N N . LEU B 1 200 ? -3.354 -30.688 -15.492 1 96.12 200 LEU B N 1
ATOM 4158 C CA . LEU B 1 200 ? -3.814 -30.156 -14.219 1 96.12 200 LEU B CA 1
ATOM 4159 C C . LEU B 1 200 ? -4.789 -29.016 -14.43 1 96.12 200 LEU B C 1
ATOM 4161 O O . LEU B 1 200 ? -4.434 -27.984 -15.016 1 96.12 200 LEU B O 1
ATOM 4165 N N . ILE B 1 201 ? -6.012 -29.156 -13.945 1 96 201 ILE B N 1
ATOM 4166 C CA . ILE B 1 201 ? -7.016 -28.109 -13.891 1 96 201 ILE B CA 1
ATOM 4167 C C . ILE B 1 201 ? -7.098 -27.531 -12.477 1 96 201 ILE B C 1
ATOM 4169 O O . ILE B 1 201 ? -7.258 -28.281 -11.508 1 96 201 ILE B O 1
ATOM 4173 N N . VAL B 1 202 ? -6.91 -26.25 -12.359 1 95.88 202 VAL B N 1
ATOM 4174 C CA . VAL B 1 202 ? -7.043 -25.578 -11.07 1 95.88 202 VAL B CA 1
ATOM 4175 C C . VAL B 1 202 ? -8.383 -24.844 -11 1 95.88 202 VAL B C 1
ATOM 4177 O O . VAL B 1 202 ? -8.719 -24.062 -11.891 1 95.88 202 VAL B O 1
ATOM 4180 N N . GLY B 1 203 ? -9.148 -25.188 -10.016 1 94.88 203 GLY B N 1
ATOM 4181 C CA . GLY B 1 203 ? -10.383 -24.469 -9.727 1 94.88 203 GLY B CA 1
ATOM 4182 C C . GLY B 1 203 ? -10.203 -23.328 -8.742 1 94.88 203 GLY B C 1
ATOM 4183 O O . GLY B 1 203 ? -9.844 -23.562 -7.582 1 94.88 203 GLY B O 1
ATOM 4184 N N . LEU B 1 204 ? -10.461 -22.125 -9.18 1 95.81 204 LEU B N 1
ATOM 4185 C CA . LEU B 1 204 ? -10.344 -20.922 -8.344 1 95.81 204 LEU B CA 1
ATOM 4186 C C . LEU B 1 204 ? -11.711 -20.516 -7.793 1 95.81 204 LEU B C 1
ATOM 4188 O O . LEU B 1 204 ? -12.672 -20.375 -8.555 1 95.81 204 LEU B O 1
ATOM 4192 N N . LEU B 1 205 ? -11.75 -20.375 -6.504 1 93.25 205 LEU B N 1
ATOM 4193 C CA . LEU B 1 205 ? -12.969 -19.859 -5.906 1 93.25 205 LEU B CA 1
ATOM 4194 C C . LEU B 1 205 ? -13.102 -18.359 -6.16 1 93.25 205 LEU B C 1
ATOM 4196 O O . LEU B 1 205 ? -12.133 -17.609 -6.008 1 93.25 205 LEU B O 1
ATOM 4200 N N . ASN B 1 206 ? -14.258 -17.953 -6.555 1 93.38 206 ASN B N 1
ATOM 4201 C CA . ASN B 1 206 ? -14.453 -16.516 -6.723 1 93.38 206 ASN B CA 1
ATOM 4202 C C . ASN B 1 206 ? -14.609 -15.812 -5.379 1 93.38 206 ASN B C 1
ATOM 4204 O O . ASN B 1 206 ? -14.672 -16.453 -4.332 1 93.38 206 ASN B O 1
ATOM 4208 N N . ASP B 1 207 ? -14.617 -14.5 -5.387 1 90.94 207 ASP B N 1
ATOM 4209 C CA . ASP B 1 207 ? -14.625 -13.719 -4.156 1 90.94 207 ASP B CA 1
ATOM 4210 C C . ASP B 1 207 ? -15.875 -14.008 -3.332 1 90.94 207 ASP B C 1
ATOM 4212 O O . ASP B 1 207 ? -15.805 -14.117 -2.105 1 90.94 207 ASP B O 1
ATOM 4216 N N . GLU B 1 208 ? -16.984 -14.141 -3.965 1 89.12 208 GLU B N 1
ATOM 4217 C CA . GLU B 1 208 ? -18.234 -14.414 -3.287 1 89.12 208 GLU B CA 1
ATOM 4218 C C . GLU B 1 208 ? -18.203 -15.766 -2.572 1 89.12 208 GLU B C 1
ATOM 4220 O O . GLU B 1 208 ? -18.656 -15.875 -1.428 1 89.12 208 GLU B O 1
ATOM 4225 N N . GLN B 1 209 ? -17.734 -16.766 -3.246 1 90.25 209 GLN B N 1
ATOM 4226 C CA . GLN B 1 209 ? -17.609 -18.094 -2.66 1 90.25 209 GLN B CA 1
ATOM 4227 C C . GLN B 1 209 ? -16.703 -18.078 -1.428 1 90.25 209 GLN B C 1
ATOM 4229 O O . GLN B 1 209 ? -17.031 -18.688 -0.409 1 90.25 209 GLN B O 1
ATOM 4234 N N . VAL B 1 210 ? -15.602 -17.344 -1.511 1 90.38 210 VAL B N 1
ATOM 4235 C CA . VAL B 1 210 ? -14.656 -17.266 -0.4 1 90.38 210 VAL B CA 1
ATOM 4236 C C . VAL B 1 210 ? -15.336 -16.625 0.808 1 90.38 210 VAL B C 1
ATOM 4238 O O . VAL B 1 210 ? -15.211 -17.109 1.933 1 90.38 210 VAL B O 1
ATOM 4241 N N . GLU B 1 211 ? -15.961 -15.523 0.53 1 87.12 211 GLU B N 1
ATOM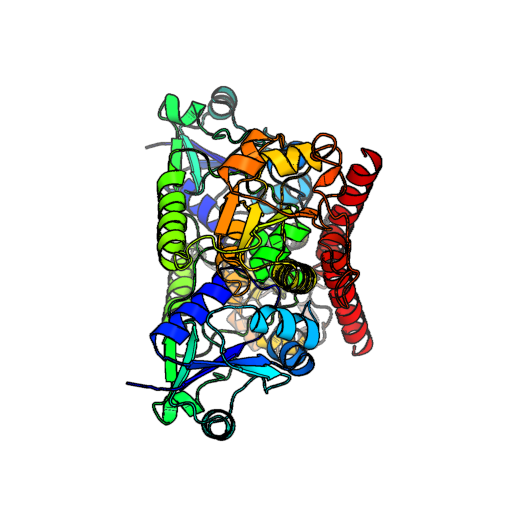 4242 C CA . GLU B 1 211 ? -16.656 -14.836 1.616 1 87.12 211 GLU B CA 1
ATOM 4243 C C . GLU B 1 211 ? -17.688 -15.75 2.27 1 87.12 211 GLU B C 1
ATOM 4245 O O . GLU B 1 211 ? -17.844 -15.75 3.492 1 87.12 211 GLU B O 1
ATOM 4250 N N . ARG B 1 212 ? -18.406 -16.484 1.443 1 85.62 212 ARG B N 1
ATOM 4251 C CA . ARG B 1 212 ? -19.422 -17.391 1.941 1 85.62 212 ARG B CA 1
ATOM 4252 C C . ARG B 1 212 ? -18.812 -18.484 2.807 1 85.62 212 ARG B C 1
ATOM 4254 O O . ARG B 1 212 ? -19.344 -18.828 3.867 1 85.62 212 ARG B O 1
ATOM 4261 N N . TYR B 1 213 ? -17.719 -19.031 2.352 1 84.38 213 TYR B N 1
ATOM 4262 C CA . TYR B 1 213 ? -17.125 -20.188 3.012 1 84.38 213 TYR B CA 1
ATOM 4263 C C . TYR B 1 213 ? -16.312 -19.766 4.23 1 84.38 213 TYR B C 1
ATOM 4265 O O . TYR B 1 213 ? -16.219 -20.5 5.215 1 84.38 213 TYR B O 1
ATOM 4273 N N . THR B 1 214 ? -15.703 -18.594 4.195 1 82.69 214 THR B N 1
ATOM 4274 C CA . THR B 1 214 ? -14.766 -18.234 5.246 1 82.69 214 THR B CA 1
ATOM 4275 C C . THR B 1 214 ? -15.305 -17.078 6.082 1 82.69 214 THR B C 1
ATOM 4277 O O . THR B 1 214 ? -14.805 -16.797 7.172 1 82.69 214 THR B O 1
ATOM 4280 N N . GLY B 1 215 ? -16.281 -16.359 5.555 1 78.94 215 GLY B N 1
ATOM 4281 C CA . GLY B 1 215 ? -16.828 -15.219 6.25 1 78.94 215 GLY B CA 1
ATOM 4282 C C . GLY B 1 215 ? -16.094 -13.93 5.965 1 78.94 215 GLY B C 1
ATOM 4283 O O . GLY B 1 215 ? -16.469 -12.859 6.445 1 78.94 215 GLY B O 1
ATOM 4284 N N . LYS B 1 216 ? -15.016 -14.055 5.203 1 82.25 216 LYS B N 1
ATOM 4285 C CA . LYS B 1 216 ? -14.234 -12.867 4.879 1 82.25 216 LYS B CA 1
ATOM 4286 C C . LYS B 1 216 ? -13.859 -12.844 3.398 1 82.25 216 LYS B C 1
ATOM 4288 O O . LYS B 1 216 ? -13.758 -13.898 2.762 1 82.25 216 LYS B O 1
ATOM 4293 N N . LEU B 1 217 ? -13.648 -11.672 2.963 1 85.56 217 LEU B N 1
ATOM 4294 C CA . LEU B 1 217 ? -13.141 -11.531 1.602 1 85.56 217 LEU B CA 1
ATOM 4295 C C . LEU B 1 217 ? -11.648 -11.82 1.543 1 85.56 217 LEU B C 1
ATOM 4297 O O . LEU B 1 217 ? -10.922 -11.57 2.508 1 85.56 217 LEU B O 1
ATOM 4301 N N . PRO B 1 218 ? -11.25 -12.359 0.43 1 91.12 218 PRO B N 1
ATOM 4302 C CA . PRO B 1 218 ? -9.812 -12.547 0.273 1 91.12 218 PRO B CA 1
ATOM 4303 C C . PRO B 1 218 ? -9.047 -11.227 0.155 1 91.12 218 PRO B C 1
ATOM 4305 O O . PRO B 1 218 ? -9.641 -10.203 -0.19 1 91.12 218 PRO B O 1
ATOM 4308 N N . ILE B 1 219 ? -7.816 -11.25 0.442 1 91.12 219 ILE B N 1
ATOM 4309 C CA . ILE B 1 219 ? -6.969 -10.062 0.37 1 91.12 219 ILE B CA 1
ATOM 4310 C C . ILE B 1 219 ? -6.758 -9.664 -1.089 1 91.12 219 ILE B C 1
ATOM 4312 O O . ILE B 1 219 ? -6.828 -8.484 -1.434 1 91.12 219 ILE B O 1
ATOM 4316 N N . MET B 1 220 ? -6.461 -10.688 -1.927 1 93.5 220 MET B N 1
ATOM 4317 C CA . MET B 1 220 ? -6.359 -10.477 -3.367 1 93.5 220 MET B CA 1
ATOM 4318 C C . MET B 1 220 ? -7.676 -10.812 -4.062 1 93.5 220 MET B C 1
ATOM 4320 O O . MET B 1 220 ? -8.281 -11.852 -3.789 1 93.5 220 MET B O 1
ATOM 4324 N N . ASN B 1 221 ? -8.141 -9.945 -4.887 1 91.56 221 ASN B N 1
ATOM 4325 C CA . ASN B 1 221 ? -9.406 -10.227 -5.543 1 91.56 221 ASN B CA 1
ATOM 4326 C C . ASN B 1 221 ? -9.281 -11.367 -6.547 1 91.56 221 ASN B C 1
ATOM 4328 O O . ASN B 1 221 ? -8.18 -11.852 -6.805 1 91.56 221 ASN B O 1
ATOM 4332 N N . GLU B 1 222 ? -10.398 -11.859 -7.047 1 94.19 222 GLU B N 1
ATOM 4333 C CA . GLU B 1 222 ? -10.414 -13.062 -7.871 1 94.19 222 GLU B CA 1
ATOM 4334 C C . GLU B 1 222 ? -9.594 -12.875 -9.141 1 94.19 222 GLU B C 1
ATOM 4336 O O . GLU B 1 222 ? -8.984 -13.82 -9.641 1 94.19 222 GLU B O 1
ATOM 4341 N N . ASN B 1 223 ? -9.555 -11.641 -9.734 1 94.5 223 ASN B N 1
ATOM 4342 C CA . ASN B 1 223 ? -8.742 -11.383 -10.922 1 94.5 223 ASN B CA 1
ATOM 4343 C C . ASN B 1 223 ? -7.25 -11.492 -10.617 1 94.5 223 ASN B C 1
ATOM 4345 O O . ASN B 1 223 ? -6.496 -12.07 -11.398 1 94.5 223 ASN B O 1
ATOM 4349 N N . GLU B 1 224 ? -6.887 -10.906 -9.523 1 95.5 224 GLU B N 1
ATOM 4350 C CA . GLU B 1 224 ? -5.484 -10.922 -9.109 1 95.5 224 GLU B CA 1
ATOM 4351 C C . GLU B 1 224 ? -5.012 -12.344 -8.836 1 95.5 224 GLU B C 1
ATOM 4353 O O . GLU B 1 224 ? -3.912 -12.727 -9.234 1 95.5 224 GLU B O 1
ATOM 4358 N N . ARG B 1 225 ? -5.836 -13.086 -8.172 1 96.5 225 ARG B N 1
ATOM 4359 C CA . ARG B 1 225 ? -5.504 -14.477 -7.883 1 96.5 225 ARG B CA 1
ATOM 4360 C C . ARG B 1 225 ? -5.457 -15.305 -9.164 1 96.5 225 ARG B C 1
ATOM 4362 O O . ARG B 1 225 ? -4.578 -16.156 -9.328 1 96.5 225 ARG B O 1
ATOM 4369 N N . PHE B 1 226 ? -6.383 -15.062 -10.055 1 97.56 226 PHE B N 1
ATOM 4370 C CA . PHE B 1 226 ? -6.414 -15.742 -11.344 1 97.56 226 PHE B CA 1
ATOM 4371 C C . PHE B 1 226 ? -5.117 -15.516 -12.109 1 97.56 226 PHE B C 1
ATOM 4373 O O . PHE B 1 226 ? -4.52 -16.453 -12.625 1 97.56 226 PHE B O 1
ATOM 4380 N N . LEU B 1 227 ? -4.676 -14.305 -12.117 1 97.75 227 LEU B N 1
ATOM 4381 C CA . LEU B 1 227 ? -3.492 -13.922 -12.875 1 97.75 227 LEU B CA 1
ATOM 4382 C C . LEU B 1 227 ? -2.25 -14.617 -12.328 1 97.75 227 LEU B C 1
ATOM 4384 O O . LEU B 1 227 ? -1.434 -15.133 -13.094 1 97.75 227 LEU B O 1
ATOM 4388 N N . VAL B 1 228 ? -2.088 -14.633 -11.094 1 97.88 228 VAL B N 1
ATOM 4389 C CA . VAL B 1 228 ? -0.896 -15.234 -10.508 1 97.88 228 VAL B CA 1
ATOM 4390 C C . VAL B 1 228 ? -0.892 -16.734 -10.766 1 97.88 228 VAL B C 1
ATOM 4392 O O . VAL B 1 228 ? 0.158 -17.328 -11.047 1 97.88 228 VAL B O 1
ATOM 4395 N N . LEU B 1 229 ? -2.037 -17.359 -10.719 1 98.12 229 LEU B N 1
ATOM 4396 C CA . LEU B 1 229 ? -2.129 -18.781 -11.023 1 98.12 229 LEU B CA 1
ATOM 4397 C C . LEU B 1 229 ? -1.713 -19.062 -12.461 1 98.12 229 LEU B C 1
ATOM 4399 O O . LEU B 1 229 ? -1.028 -20.047 -12.742 1 98.12 229 LEU B O 1
ATOM 4403 N N . CYS B 1 230 ? -2.082 -18.172 -13.336 1 98.44 230 CYS B N 1
ATOM 4404 C CA . CYS B 1 230 ? -1.771 -18.344 -14.75 1 98.44 230 CYS B CA 1
ATOM 4405 C C . CYS B 1 230 ? -0.271 -18.234 -15 1 98.44 230 CYS B C 1
ATOM 4407 O O . CYS B 1 230 ? 0.214 -18.578 -16.078 1 98.44 230 CYS B O 1
ATOM 4409 N N . SER B 1 231 ? 0.442 -17.812 -14.031 1 98.38 231 SER B N 1
ATOM 4410 C CA . SER B 1 231 ? 1.888 -17.672 -14.18 1 98.38 231 SER B CA 1
ATOM 4411 C C . SER B 1 231 ? 2.613 -18.953 -13.75 1 98.38 231 SER B C 1
ATOM 4413 O O . SER B 1 231 ? 3.826 -19.078 -13.938 1 98.38 231 SER B O 1
ATOM 4415 N N . ASN B 1 232 ? 1.922 -19.922 -13.242 1 98.44 232 ASN B N 1
ATOM 4416 C CA . ASN B 1 232 ? 2.521 -21.141 -12.727 1 98.44 232 ASN B CA 1
ATOM 4417 C C . ASN B 1 232 ? 2.732 -22.172 -13.828 1 98.44 232 ASN B C 1
ATOM 4419 O O . ASN B 1 232 ? 1.803 -22.484 -14.578 1 98.44 232 ASN B O 1
ATOM 4423 N N . LYS B 1 233 ? 3.881 -22.797 -13.891 1 97.88 233 LYS B N 1
ATOM 4424 C CA . LYS B 1 233 ? 4.262 -23.656 -15.016 1 97.88 233 LYS B CA 1
ATOM 4425 C C . LYS B 1 233 ? 3.57 -25.016 -14.93 1 97.88 233 LYS B C 1
ATOM 4427 O O . LYS B 1 233 ? 3.506 -25.734 -15.922 1 97.88 233 LYS B O 1
ATOM 4432 N N . ASN B 1 234 ? 3.082 -25.375 -13.75 1 96.88 234 ASN B N 1
ATOM 4433 C CA . ASN B 1 234 ? 2.479 -26.688 -13.562 1 96.88 234 ASN B CA 1
ATOM 4434 C C . ASN B 1 234 ? 1.002 -26.688 -13.945 1 96.88 234 ASN B C 1
ATOM 4436 O O . ASN B 1 234 ? 0.387 -27.734 -14.078 1 96.88 234 ASN B O 1
ATOM 4440 N N . ILE B 1 235 ? 0.413 -25.531 -14.156 1 97.81 235 ILE B N 1
ATOM 4441 C CA . ILE B 1 235 ? -1.021 -25.406 -14.398 1 97.81 235 ILE B CA 1
ATOM 4442 C C . ILE B 1 235 ? -1.298 -25.453 -15.898 1 97.81 235 ILE B C 1
ATOM 4444 O O . ILE B 1 235 ? -0.671 -24.719 -16.672 1 97.81 235 ILE B O 1
ATOM 4448 N N . ASP B 1 236 ? -2.25 -26.281 -16.297 1 97.75 236 ASP B N 1
ATOM 4449 C CA . ASP B 1 236 ? -2.623 -26.359 -17.703 1 97.75 236 ASP B CA 1
ATOM 4450 C C . ASP B 1 236 ? -3.891 -25.562 -18 1 97.75 236 ASP B C 1
ATOM 4452 O O . ASP B 1 236 ? -4.094 -25.094 -19.109 1 97.75 236 ASP B O 1
ATOM 4456 N N . GLU B 1 237 ? -4.707 -25.469 -16.984 1 97.25 237 GLU B N 1
ATOM 4457 C CA . GLU B 1 237 ? -5.984 -24.781 -17.141 1 97.25 237 GLU B CA 1
ATOM 4458 C C . GLU B 1 237 ? -6.492 -24.25 -15.805 1 97.25 237 GLU B C 1
ATOM 4460 O O . GLU B 1 237 ? -6.359 -24.906 -14.773 1 97.25 237 GLU B O 1
ATOM 4465 N N . VAL B 1 238 ? -7.008 -23 -15.836 1 97.5 238 VAL B N 1
ATOM 4466 C CA . VAL B 1 238 ? -7.641 -22.422 -14.656 1 97.5 238 VAL B CA 1
ATOM 4467 C C . VAL B 1 238 ? -9.117 -22.141 -14.938 1 97.5 238 VAL B C 1
ATOM 4469 O O . VAL B 1 238 ? -9.461 -21.531 -15.953 1 97.5 238 VAL B O 1
ATOM 4472 N N . ILE B 1 239 ? -9.984 -22.609 -14.117 1 95.69 239 ILE B N 1
ATOM 4473 C CA . ILE B 1 239 ? -11.414 -22.328 -14.219 1 95.69 239 ILE B CA 1
ATOM 4474 C C . ILE B 1 239 ? -11.945 -21.844 -12.875 1 95.69 239 ILE B C 1
ATOM 4476 O O . ILE B 1 239 ? -11.289 -22 -11.852 1 95.69 239 ILE B O 1
ATOM 4480 N N . PHE B 1 240 ? -13.023 -21.172 -12.875 1 94.88 240 PHE B N 1
ATOM 4481 C CA . PHE B 1 240 ? -13.695 -20.859 -11.625 1 94.88 240 PHE B CA 1
ATOM 4482 C C . PHE B 1 240 ? -14.492 -22.047 -11.109 1 94.88 240 PHE B C 1
ATOM 4484 O O . PHE B 1 240 ? -15.234 -22.672 -11.867 1 94.88 240 PHE B O 1
ATOM 4491 N N . SER B 1 241 ? -14.297 -22.391 -9.891 1 91.06 241 SER B N 1
ATOM 4492 C CA . SER B 1 241 ? -14.914 -23.562 -9.289 1 91.06 241 SER B CA 1
ATOM 4493 C C . SER B 1 241 ? -16.422 -23.375 -9.141 1 91.06 241 SER B C 1
ATOM 4495 O O . SER B 1 241 ? -16.891 -22.297 -8.797 1 91.06 241 SER B O 1
ATOM 4497 N N . PRO B 1 242 ? -17.141 -24.391 -9.445 1 87.75 242 PRO B N 1
ATOM 4498 C CA . PRO B 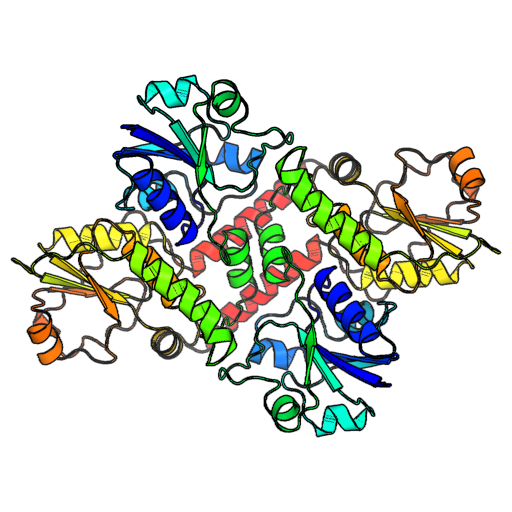1 242 ? -18.578 -24.328 -9.141 1 87.75 242 PRO B CA 1
ATOM 4499 C C . PRO B 1 242 ? -18.859 -24.422 -7.645 1 87.75 242 PRO B C 1
ATOM 4501 O O . PRO B 1 242 ? -17.953 -24.688 -6.852 1 87.75 242 PRO B O 1
ATOM 4504 N N . TYR B 1 243 ? -20.094 -24.109 -7.281 1 83.81 243 TYR B N 1
ATOM 4505 C CA . TYR B 1 243 ? -20.484 -24.219 -5.887 1 83.81 243 TYR B CA 1
ATOM 4506 C C . TYR B 1 243 ? -20.578 -25.688 -5.457 1 83.81 243 TYR B C 1
ATOM 4508 O O . TYR B 1 243 ? -20.219 -26.031 -4.328 1 83.81 243 TYR B O 1
ATOM 4516 N N . ASN B 1 244 ? -21.047 -26.5 -6.398 1 80.31 244 ASN B N 1
ATOM 4517 C CA . ASN B 1 244 ? -21.172 -27.922 -6.137 1 80.31 244 ASN B CA 1
ATOM 4518 C C . ASN B 1 244 ? -20.547 -28.75 -7.25 1 80.31 244 ASN B C 1
ATOM 4520 O O . ASN B 1 244 ? -20.625 -28.391 -8.422 1 80.31 244 ASN B O 1
ATOM 4524 N N . PHE B 1 245 ? -19.859 -29.812 -6.75 1 83.62 245 PHE B N 1
ATOM 4525 C CA . PHE B 1 245 ? -19.266 -30.734 -7.703 1 83.62 245 PHE B CA 1
ATOM 4526 C C . PHE B 1 245 ? -20.141 -31.969 -7.898 1 83.62 245 PHE B C 1
ATOM 4528 O O . PHE B 1 245 ? -20.641 -32.531 -6.926 1 83.62 245 PHE B O 1
ATOM 4535 N N . ASP B 1 246 ? -20.5 -32.219 -9.125 1 84.5 246 ASP B N 1
ATOM 4536 C CA . ASP B 1 246 ? -21.234 -33.438 -9.438 1 84.5 246 ASP B CA 1
ATOM 4537 C C . ASP B 1 246 ? -20.578 -34.219 -10.562 1 84.5 246 ASP B C 1
ATOM 4539 O O . ASP B 1 246 ? -19.5 -33.844 -11.039 1 84.5 246 ASP B O 1
ATOM 4543 N N . GLU B 1 247 ? -21.172 -35.312 -10.891 1 86.19 247 GLU B N 1
ATOM 4544 C CA . GLU B 1 247 ? -20.594 -36.188 -11.906 1 86.19 247 GLU B CA 1
ATOM 4545 C C . GLU B 1 247 ? -20.547 -35.5 -13.266 1 86.19 247 GLU B C 1
ATOM 4547 O O . GLU B 1 247 ? -19.641 -35.75 -14.07 1 86.19 247 GLU B O 1
ATOM 4552 N N . ASP B 1 248 ? -21.453 -34.625 -13.453 1 88.19 248 ASP B N 1
ATOM 4553 C CA . ASP B 1 248 ? -21.484 -33.906 -14.711 1 88.19 248 ASP B CA 1
ATOM 4554 C C . ASP B 1 248 ? -20.25 -33 -14.852 1 88.19 248 ASP B C 1
ATOM 4556 O O . ASP B 1 248 ? -19.703 -32.875 -15.945 1 88.19 248 ASP B O 1
ATOM 4560 N N . PHE B 1 249 ? -19.906 -32.438 -13.742 1 90.5 249 PHE B N 1
ATOM 4561 C CA . PHE B 1 249 ? -18.719 -31.594 -13.727 1 90.5 249 PHE B CA 1
ATOM 4562 C C . PHE B 1 249 ? -17.469 -32.406 -14.055 1 90.5 249 PHE B C 1
ATOM 4564 O O . PHE B 1 249 ? -16.641 -31.969 -14.844 1 90.5 249 PHE B O 1
ATOM 4571 N N . LEU B 1 250 ? -17.344 -33.594 -13.547 1 88.88 250 LEU B N 1
ATOM 4572 C CA . LEU B 1 250 ? -16.188 -34.469 -13.773 1 88.88 250 LEU B CA 1
ATOM 4573 C C . LEU B 1 250 ? -16.125 -34.906 -15.234 1 88.88 250 LEU B C 1
ATOM 4575 O O . LEU B 1 250 ? -15.047 -34.875 -15.836 1 88.88 250 LEU B O 1
ATOM 4579 N N . LYS B 1 251 ? -17.297 -35.25 -15.742 1 90.06 251 LYS B N 1
ATOM 4580 C CA . LYS B 1 251 ? -17.344 -35.719 -17.125 1 90.06 251 LYS B CA 1
ATOM 4581 C C . LYS B 1 251 ? -17.016 -34.594 -18.094 1 90.06 251 LYS B C 1
ATOM 4583 O O . LYS B 1 251 ? -16.266 -34.781 -19.047 1 90.06 251 LYS B O 1
ATOM 4588 N N . LYS B 1 252 ? -17.531 -33.469 -17.781 1 91.56 252 LYS B N 1
ATOM 4589 C CA . LYS B 1 252 ? -17.344 -32.312 -18.656 1 91.56 252 LYS B CA 1
ATOM 4590 C C . LYS B 1 252 ? -15.867 -31.938 -18.781 1 91.56 252 LYS B C 1
ATOM 4592 O O . LYS B 1 252 ? -15.406 -31.578 -19.859 1 91.56 252 LYS B O 1
ATOM 4597 N N . HIS B 1 253 ? -15.133 -32.094 -17.734 1 92.81 253 HIS B N 1
ATOM 4598 C CA . HIS B 1 253 ? -13.742 -31.672 -17.719 1 92.81 253 HIS B CA 1
ATOM 4599 C C . HIS B 1 253 ? -12.797 -32.844 -17.734 1 92.81 253 HIS B C 1
ATOM 4601 O O . HIS B 1 253 ? -11.578 -32.688 -17.594 1 92.81 253 HIS B O 1
ATOM 4607 N N . GLN B 1 254 ? -13.414 -34.125 -17.828 1 91.62 254 GLN B N 1
ATOM 4608 C CA . GLN B 1 254 ? -12.656 -35.344 -17.922 1 91.62 254 GLN B CA 1
ATOM 4609 C C . GLN B 1 254 ? -11.727 -35.531 -16.734 1 91.62 254 GLN B C 1
ATOM 4611 O O . GLN B 1 254 ? -10.555 -35.875 -16.891 1 91.62 254 GLN B O 1
ATOM 4616 N N . ILE B 1 255 ? -12.195 -35.25 -15.555 1 91.81 255 ILE B N 1
ATOM 4617 C CA . ILE B 1 255 ? -11.383 -35.281 -14.344 1 91.81 255 ILE B CA 1
ATOM 4618 C C . ILE B 1 255 ? -11.281 -36.719 -13.828 1 91.81 255 ILE B C 1
ATOM 4620 O O . ILE B 1 255 ? -12.305 -37.375 -13.648 1 91.81 255 ILE B O 1
ATOM 4624 N N . SER B 1 256 ? -10.102 -37.125 -13.617 1 88.88 256 SER B N 1
ATOM 4625 C CA . SER B 1 256 ? -9.852 -38.469 -13.125 1 88.88 256 SER B CA 1
ATOM 4626 C C . SER B 1 256 ? -9.602 -38.469 -11.617 1 88.88 256 SER B C 1
ATOM 4628 O O . SER B 1 256 ? -9.914 -39.438 -10.93 1 88.88 256 SER B O 1
ATOM 4630 N N . LYS B 1 257 ? -8.969 -37.406 -11.164 1 88.38 257 LYS B N 1
ATOM 4631 C CA . LYS B 1 257 ? -8.586 -37.312 -9.766 1 88.38 257 LYS B CA 1
ATOM 4632 C C . LYS B 1 257 ? -8.82 -35.906 -9.227 1 88.38 257 LYS B C 1
ATOM 4634 O O . LYS B 1 257 ? -8.562 -34.906 -9.93 1 88.38 257 LYS B O 1
ATOM 4639 N N . ILE B 1 258 ? -9.273 -35.844 -7.988 1 87.06 258 ILE B N 1
ATOM 4640 C CA . ILE B 1 258 ? -9.516 -34.562 -7.328 1 87.06 258 ILE B CA 1
ATOM 4641 C C . ILE B 1 258 ? -8.656 -34.438 -6.074 1 87.06 258 ILE B C 1
ATOM 4643 O O . ILE B 1 258 ? -8.625 -35.375 -5.254 1 87.06 258 ILE B O 1
ATOM 4647 N N . LEU B 1 259 ? -7.938 -33.344 -6.086 1 82.94 259 LEU B N 1
ATOM 4648 C CA . LEU B 1 259 ? -7.164 -33 -4.891 1 82.94 259 LEU B CA 1
ATOM 4649 C C . LEU B 1 259 ? -7.738 -31.781 -4.188 1 82.94 259 LEU B C 1
ATOM 4651 O O . LEU B 1 259 ? -8.227 -30.859 -4.844 1 82.94 259 LEU B O 1
ATOM 4655 N N . SER B 1 260 ? -7.848 -31.812 -2.945 1 72.5 260 SER B N 1
ATOM 4656 C CA . SER B 1 260 ? -8.312 -30.641 -2.213 1 72.5 260 SER B CA 1
ATOM 4657 C C . SER B 1 260 ? -7.141 -29.781 -1.751 1 72.5 260 SER B C 1
ATOM 4659 O O . SER B 1 260 ? -6.098 -30.297 -1.355 1 72.5 260 SER B O 1
ATOM 4661 N N . SER B 1 261 ? -7.383 -28.484 -1.919 1 71.31 261 SER B N 1
ATOM 4662 C CA . SER B 1 261 ? -6.336 -27.562 -1.48 1 71.31 261 SER B CA 1
ATOM 4663 C C . SER B 1 261 ? -6.355 -27.391 0.034 1 71.31 261 SER B C 1
ATOM 4665 O O . SER B 1 261 ? -7.387 -27.594 0.677 1 71.31 261 SER B O 1
ATOM 4667 N N . TYR B 1 262 ? -5.211 -27 0.571 1 68.38 262 TYR B N 1
ATOM 4668 C CA . TYR B 1 262 ? -5.062 -26.844 2.014 1 68.38 262 TYR B CA 1
ATOM 4669 C C . TYR B 1 262 ? -5.727 -25.547 2.488 1 68.38 262 TYR B C 1
ATOM 4671 O O . TYR B 1 262 ? -5.949 -25.359 3.688 1 68.38 262 TYR B O 1
ATOM 4679 N N . ASP B 1 263 ? -6.148 -24.719 1.528 1 76.69 263 ASP B N 1
ATOM 4680 C CA . ASP B 1 263 ? -6.598 -23.422 2.029 1 76.69 263 ASP B CA 1
ATOM 4681 C C . ASP B 1 263 ? -8.102 -23.438 2.283 1 76.69 263 ASP B C 1
ATOM 4683 O O . ASP B 1 263 ? -8.656 -22.438 2.762 1 76.69 263 ASP B O 1
ATOM 4687 N N . LEU B 1 264 ? -8.758 -24.562 1.899 1 73.12 264 LEU B N 1
ATOM 4688 C CA . LEU B 1 264 ? -10.172 -24.688 2.238 1 73.12 264 LEU B CA 1
ATOM 4689 C C . LEU B 1 264 ? -10.414 -25.906 3.125 1 73.12 264 LEU B C 1
ATOM 4691 O O . LEU B 1 264 ? -10.18 -27.031 2.705 1 73.12 264 LEU B O 1
ATOM 4695 N N . GLU B 1 265 ? -10.891 -25.641 4.191 1 67.81 265 GLU B N 1
ATOM 4696 C CA . GLU B 1 265 ? -11.102 -26.703 5.16 1 67.81 265 GLU B CA 1
ATOM 4697 C C . GLU B 1 265 ? -12.406 -27.453 4.887 1 67.81 265 GLU B C 1
ATOM 4699 O O . GLU B 1 265 ? -12.5 -28.656 5.133 1 67.81 265 GLU B O 1
ATOM 4704 N N . ASP B 1 266 ? -13.305 -26.766 4.316 1 70.12 266 ASP B N 1
ATOM 4705 C CA . ASP B 1 266 ? -14.617 -27.375 4.09 1 70.12 266 ASP B CA 1
ATOM 4706 C C . ASP B 1 266 ? -14.57 -28.359 2.92 1 70.12 266 ASP B C 1
ATOM 4708 O O . ASP B 1 266 ? -14.461 -27.953 1.763 1 70.12 266 ASP B O 1
ATOM 4712 N N . LYS B 1 267 ? -14.742 -29.609 3.258 1 70.06 267 LYS B N 1
ATOM 4713 C CA . LYS B 1 267 ? -14.656 -30.656 2.24 1 70.06 267 LYS B CA 1
ATOM 4714 C C . LYS B 1 267 ? -16.047 -31.156 1.856 1 70.06 267 LYS B C 1
ATOM 4716 O O . LYS B 1 267 ? -16.172 -32.062 1.042 1 70.06 267 LYS B O 1
ATOM 4721 N N . THR B 1 268 ? -17.016 -30.516 2.389 1 74.75 268 THR B N 1
ATOM 4722 C CA . THR B 1 268 ? -18.391 -30.969 2.139 1 74.75 268 THR B CA 1
ATOM 4723 C C . THR B 1 268 ? -18.75 -30.781 0.669 1 74.75 268 THR B C 1
ATOM 4725 O O . THR B 1 268 ? -19.641 -31.469 0.158 1 74.75 268 THR B O 1
ATOM 4728 N N . ARG B 1 269 ? -17.969 -29.984 0.075 1 77.69 269 ARG B N 1
ATOM 4729 C CA . ARG B 1 269 ? -18.25 -29.672 -1.319 1 77.69 269 ARG B CA 1
ATOM 4730 C C . ARG B 1 269 ? -17.984 -30.875 -2.221 1 77.69 269 ARG B C 1
ATOM 4732 O O . ARG B 1 269 ? -18.469 -30.938 -3.346 1 77.69 269 ARG B O 1
ATOM 4739 N N . PHE B 1 270 ? -17.203 -31.859 -1.646 1 75.69 270 PHE B N 1
ATOM 4740 C CA . PHE B 1 270 ? -16.828 -33 -2.457 1 75.69 270 PHE B CA 1
ATOM 4741 C C . PHE B 1 270 ? -17.547 -34.281 -1.982 1 75.69 270 PHE B C 1
ATOM 4743 O O . PHE B 1 270 ? -17.188 -35.375 -2.365 1 75.69 270 PHE B O 1
ATOM 4750 N N . GLU B 1 271 ? -18.453 -34.125 -1.092 1 75.12 271 GLU B N 1
ATOM 4751 C CA . GLU B 1 271 ? -19.141 -35.25 -0.458 1 75.12 271 GLU B CA 1
ATOM 4752 C C . GLU B 1 271 ? -19.75 -36.188 -1.499 1 75.12 271 GLU B C 1
ATOM 4754 O O . GLU B 1 271 ? -19.781 -37.406 -1.315 1 75.12 271 GLU B O 1
ATOM 4759 N N . ASN B 1 272 ? -20.141 -35.656 -2.602 1 73.44 272 ASN B N 1
ATOM 4760 C CA . ASN B 1 272 ? -20.812 -36.438 -3.623 1 73.44 272 ASN B CA 1
ATOM 4761 C C . ASN B 1 272 ? -19.828 -37.156 -4.527 1 73.44 272 ASN B C 1
ATOM 4763 O O . ASN B 1 272 ? -20.219 -37.969 -5.375 1 73.44 272 ASN B O 1
ATOM 4767 N N . LEU B 1 273 ? -18.531 -36.875 -4.375 1 75.31 273 LEU B N 1
ATOM 4768 C CA . LEU B 1 273 ? -17.531 -37.406 -5.285 1 75.31 273 LEU B CA 1
ATOM 4769 C C . LEU B 1 273 ? -16.469 -38.188 -4.523 1 75.31 273 LEU B C 1
ATOM 4771 O O . LEU B 1 273 ? -15.328 -38.312 -4.961 1 75.31 273 LEU B O 1
ATOM 4775 N N . LYS B 1 274 ? -16.812 -38.844 -3.553 1 64.69 274 LYS B N 1
ATOM 4776 C CA . LYS B 1 274 ? -15.891 -39.469 -2.605 1 64.69 274 LYS B CA 1
ATOM 4777 C C . LYS B 1 274 ? -14.938 -40.438 -3.316 1 64.69 274 LYS B C 1
ATOM 4779 O O . LYS B 1 274 ? -13.766 -40.531 -2.941 1 64.69 274 LYS B O 1
ATOM 4784 N N . GLU B 1 275 ? -15.344 -41.062 -4.332 1 62.66 275 GLU B N 1
ATOM 4785 C CA . GLU B 1 275 ? -14.516 -42.094 -4.957 1 62.66 275 GLU B CA 1
ATOM 4786 C C . GLU B 1 275 ? -13.375 -41.469 -5.758 1 62.66 275 GLU B C 1
ATOM 4788 O O . GLU B 1 275 ? -12.32 -42.094 -5.938 1 62.66 275 GLU B O 1
ATOM 4793 N N . ASN B 1 276 ? -13.445 -40.312 -6.258 1 65.38 276 ASN B N 1
ATOM 4794 C CA . ASN B 1 276 ? -12.477 -39.656 -7.133 1 65.38 276 ASN B CA 1
ATOM 4795 C C . ASN B 1 276 ? -11.609 -38.656 -6.363 1 65.38 276 ASN B C 1
ATOM 4797 O O . ASN B 1 276 ? -10.625 -38.156 -6.898 1 65.38 276 ASN B O 1
ATOM 4801 N N . VAL B 1 277 ? -11.914 -38.531 -5.129 1 62.31 277 VAL B N 1
ATOM 4802 C CA . VAL B 1 277 ? -11.266 -37.469 -4.348 1 62.31 277 VAL B CA 1
ATOM 4803 C C . VAL B 1 277 ? -10.094 -38.062 -3.564 1 62.31 277 VAL B C 1
ATOM 4805 O O . VAL B 1 277 ? -10.242 -39.062 -2.865 1 62.31 277 VAL B O 1
ATOM 4808 N N . ILE B 1 278 ? -8.945 -37.781 -4.078 1 60.97 278 ILE B N 1
ATOM 4809 C CA . ILE B 1 278 ? -7.766 -38.094 -3.271 1 60.97 278 ILE B CA 1
ATOM 4810 C C . ILE B 1 278 ? -7.508 -36.969 -2.287 1 60.97 278 ILE B C 1
ATOM 4812 O O . ILE B 1 278 ? -7.395 -35.812 -2.689 1 60.97 278 ILE B O 1
ATOM 4816 N N . GLN B 1 279 ? -7.871 -37.156 -1.051 1 56.28 279 GLN B N 1
ATOM 4817 C CA . GLN B 1 279 ? -7.602 -36.219 0.022 1 56.28 279 GLN B CA 1
ATOM 4818 C C . GLN B 1 279 ? -6.102 -36.094 0.297 1 56.28 279 GLN B C 1
ATOM 4820 O O . GLN B 1 279 ? -5.609 -36.625 1.293 1 56.28 279 GLN B O 1
ATOM 4825 N N . ASP B 1 280 ? -5.207 -36.344 -0.648 1 53.34 280 ASP B N 1
ATOM 4826 C CA . ASP B 1 280 ? -3.83 -36.375 -0.16 1 53.34 280 ASP B CA 1
ATOM 4827 C C . ASP B 1 280 ? -3.305 -34.969 0.11 1 53.34 280 ASP B C 1
ATOM 4829 O O . ASP B 1 280 ? -3 -34.219 -0.825 1 53.34 280 ASP B O 1
ATOM 4833 N N . TYR B 1 281 ? -3.596 -34.531 1.328 1 55.09 281 TYR B N 1
ATOM 4834 C CA . TYR B 1 281 ? -2.977 -33.344 1.862 1 55.09 281 TYR B CA 1
ATOM 4835 C C . TYR B 1 281 ? -1.468 -33.5 1.997 1 55.09 281 TYR B C 1
ATOM 4837 O O . TYR B 1 281 ? -0.988 -34.062 2.986 1 55.09 281 TYR B O 1
ATOM 4845 N N . ASN B 1 282 ? -0.724 -33.719 0.911 1 58.41 282 ASN B N 1
ATOM 4846 C CA . ASN B 1 282 ? 0.706 -33.906 1.132 1 58.41 282 ASN B CA 1
ATOM 4847 C C . ASN B 1 282 ? 1.344 -32.688 1.762 1 58.41 282 ASN B C 1
ATOM 4849 O O . ASN B 1 282 ? 1.271 -31.594 1.203 1 58.41 282 ASN B O 1
ATOM 4853 N N . VAL B 1 283 ? 1.575 -32.844 3.047 1 67.88 283 VAL B N 1
ATOM 4854 C CA . VAL B 1 283 ? 2.43 -31.906 3.779 1 67.88 283 VAL B CA 1
ATOM 4855 C C . VAL B 1 283 ? 3.695 -31.625 2.975 1 67.88 283 VAL B C 1
ATOM 4857 O O . VAL B 1 283 ? 4.301 -32.531 2.41 1 67.88 283 VAL B O 1
ATOM 4860 N N . ASN B 1 284 ? 3.863 -30.5 2.588 1 77.69 284 ASN B N 1
ATOM 4861 C CA . ASN B 1 284 ? 5.09 -30.078 1.92 1 77.69 284 ASN B CA 1
ATOM 4862 C C . ASN B 1 284 ? 5.922 -29.156 2.809 1 77.69 284 ASN B C 1
ATOM 4864 O O . ASN B 1 284 ? 5.48 -28.766 3.895 1 77.69 284 ASN B O 1
ATOM 4868 N N . PRO B 1 285 ? 7.184 -28.938 2.461 1 83.81 285 PRO B N 1
ATOM 4869 C CA . PRO B 1 285 ? 8.086 -28.172 3.322 1 83.81 285 PRO B CA 1
ATOM 4870 C C . PRO B 1 285 ? 7.562 -26.766 3.619 1 83.81 285 PRO B C 1
ATOM 4872 O O . PRO B 1 285 ? 8.055 -26.094 4.535 1 83.81 285 PRO B O 1
ATOM 4875 N N . PHE B 1 286 ? 6.461 -26.328 2.934 1 88.31 286 PHE B N 1
ATOM 4876 C CA . PHE B 1 286 ? 5.977 -24.969 3.094 1 88.31 286 PHE B CA 1
ATOM 4877 C C . PHE B 1 286 ? 4.539 -24.953 3.6 1 88.31 286 PHE B C 1
ATOM 4879 O O . PHE B 1 286 ? 3.82 -23.969 3.43 1 88.31 286 PHE B O 1
ATOM 4886 N N . SER B 1 287 ? 4.121 -26.016 4.203 1 80.94 287 SER B N 1
ATOM 4887 C CA . SER B 1 287 ? 2.73 -26.188 4.609 1 80.94 287 SER B CA 1
ATOM 4888 C C . SER B 1 287 ? 2.367 -25.25 5.758 1 80.94 287 SER B C 1
ATOM 4890 O O . SER B 1 287 ? 1.188 -25.031 6.035 1 80.94 287 SER B O 1
ATOM 4892 N N . ASP B 1 288 ? 3.359 -24.656 6.375 1 82.06 288 ASP B N 1
ATOM 4893 C CA . ASP B 1 288 ? 3.094 -23.734 7.488 1 82.06 288 ASP B CA 1
ATOM 4894 C C . ASP B 1 288 ? 2.65 -22.375 6.984 1 82.06 288 ASP B C 1
ATOM 4896 O O . ASP B 1 288 ? 2.129 -21.562 7.754 1 82.06 288 ASP B O 1
ATOM 4900 N N . LEU B 1 289 ? 2.807 -22.156 5.762 1 86.06 289 LEU B N 1
ATOM 4901 C CA . LEU B 1 289 ? 2.447 -20.844 5.215 1 86.06 289 LEU B CA 1
ATOM 4902 C C . LEU B 1 289 ? 0.935 -20.719 5.062 1 86.06 289 LEU B C 1
ATOM 4904 O O . LEU B 1 289 ? 0.279 -21.641 4.566 1 86.06 289 LEU B O 1
ATOM 4908 N N . SER B 1 290 ? 0.392 -19.812 5.656 1 85 290 SER B N 1
ATOM 4909 C CA . SER B 1 290 ? -1.001 -19.391 5.562 1 85 290 SER B CA 1
ATOM 4910 C C . SER B 1 290 ? -1.123 -17.875 5.676 1 85 290 SER B C 1
ATOM 4912 O O . SER B 1 290 ? -0.172 -17.203 6.074 1 85 290 SER B O 1
ATOM 4914 N N . THR B 1 291 ? -2.203 -17.375 5.242 1 82.06 291 THR B N 1
ATOM 4915 C CA . THR B 1 291 ? -2.426 -15.945 5.367 1 82.06 291 THR B CA 1
ATOM 4916 C C . THR B 1 291 ? -2.197 -15.484 6.805 1 82.06 291 THR B C 1
ATOM 4918 O O . THR B 1 291 ? -1.541 -14.469 7.035 1 82.06 291 THR B O 1
ATOM 4921 N N . GLY B 1 292 ? -2.736 -16.281 7.699 1 82.94 292 GLY B N 1
ATOM 4922 C CA . GLY B 1 292 ? -2.555 -15.961 9.102 1 82.94 292 GLY B CA 1
ATOM 4923 C C . GLY B 1 292 ? -1.099 -15.953 9.531 1 82.94 292 GLY B C 1
ATOM 4924 O O . GLY B 1 292 ? -0.649 -15.023 10.211 1 82.94 292 GLY B O 1
ATOM 4925 N N . ASN B 1 293 ? -0.384 -16.906 9.109 1 88.94 293 ASN B N 1
ATOM 4926 C CA . ASN B 1 293 ? 1.023 -17 9.484 1 88.94 293 ASN B CA 1
ATOM 4927 C C . ASN B 1 293 ? 1.856 -15.922 8.812 1 88.94 293 ASN B C 1
ATOM 4929 O O . ASN B 1 293 ? 2.832 -15.43 9.383 1 88.94 293 ASN B O 1
ATOM 4933 N N . ILE B 1 294 ? 1.508 -15.578 7.637 1 91.19 294 ILE B N 1
ATOM 4934 C CA . ILE B 1 294 ? 2.201 -14.516 6.914 1 91.19 294 ILE B CA 1
ATOM 4935 C C . ILE B 1 294 ? 2.047 -13.195 7.668 1 91.19 294 ILE B C 1
ATOM 4937 O O . ILE B 1 294 ? 3.021 -12.461 7.855 1 91.19 294 ILE B O 1
ATOM 4941 N N . ILE B 1 295 ? 0.892 -12.93 8.094 1 89.06 295 ILE B N 1
ATOM 4942 C CA . ILE B 1 295 ? 0.632 -11.703 8.844 1 89.06 295 ILE B CA 1
ATOM 4943 C C . ILE B 1 295 ? 1.426 -11.719 10.148 1 89.06 295 ILE B C 1
ATOM 4945 O O . ILE B 1 295 ? 2.027 -10.711 10.523 1 89.06 295 ILE B O 1
ATOM 4949 N N . LYS B 1 296 ? 1.36 -12.836 10.805 1 90 296 LYS B N 1
ATOM 4950 C CA . LYS B 1 296 ? 2.125 -12.977 12.047 1 90 296 LYS B CA 1
ATOM 4951 C C . LYS B 1 296 ? 3.605 -12.688 11.812 1 90 296 LYS B C 1
ATOM 4953 O O . LYS B 1 296 ? 4.254 -12.031 12.625 1 90 296 LYS B O 1
ATOM 4958 N N . ARG B 1 297 ? 4.074 -13.164 10.75 1 92.44 297 ARG B N 1
ATOM 4959 C CA . ARG B 1 297 ? 5.473 -12.945 10.391 1 92.44 297 ARG B CA 1
ATOM 4960 C C . ARG B 1 297 ? 5.758 -11.461 10.172 1 92.44 297 ARG B C 1
ATOM 4962 O O . ARG B 1 297 ? 6.793 -10.953 10.609 1 92.44 297 ARG B O 1
ATOM 4969 N N . ILE B 1 298 ? 4.891 -10.805 9.484 1 92.44 298 ILE B N 1
ATOM 4970 C CA . ILE B 1 298 ? 5.039 -9.375 9.219 1 92.44 298 ILE B CA 1
ATOM 4971 C C . ILE B 1 298 ? 5.105 -8.609 10.539 1 92.44 298 ILE B C 1
ATOM 4973 O O . ILE B 1 298 ? 5.977 -7.758 10.727 1 92.44 298 ILE B O 1
ATOM 4977 N N . ILE B 1 299 ? 4.223 -8.961 11.445 1 90.56 299 ILE B N 1
ATOM 4978 C CA . ILE B 1 299 ? 4.141 -8.297 12.742 1 90.56 299 ILE B CA 1
ATOM 4979 C C . ILE B 1 299 ? 5.398 -8.594 13.555 1 90.56 299 ILE B C 1
ATOM 4981 O O . ILE B 1 299 ? 6 -7.688 14.133 1 90.56 299 ILE B O 1
ATOM 4985 N N . LEU B 1 300 ? 5.789 -9.828 13.523 1 90.88 300 LEU B N 1
ATOM 4986 C CA . LEU B 1 300 ? 6.969 -10.234 14.281 1 90.88 300 LEU B CA 1
ATOM 4987 C C . LEU B 1 300 ? 8.227 -9.562 13.734 1 90.88 300 LEU B C 1
ATOM 4989 O O . LEU B 1 300 ? 9.086 -9.133 14.5 1 90.88 300 LEU B O 1
ATOM 4993 N N . ASN B 1 301 ? 8.359 -9.578 12.438 1 90.62 301 ASN B N 1
ATOM 4994 C CA . ASN B 1 301 ? 9.492 -8.914 11.805 1 90.62 301 ASN B CA 1
ATOM 4995 C C . ASN B 1 301 ? 9.586 -7.449 12.227 1 90.62 301 ASN B C 1
ATOM 4997 O O . ASN B 1 301 ? 10.672 -6.957 12.531 1 90.62 301 ASN B O 1
ATOM 5001 N N . TYR B 1 302 ? 8.508 -6.805 12.258 1 87.88 302 TYR B N 1
ATOM 5002 C CA . TYR B 1 302 ? 8.477 -5.406 12.672 1 87.88 302 TYR B CA 1
ATOM 5003 C C . TYR B 1 302 ? 8.898 -5.262 14.133 1 87.88 302 TYR B C 1
ATOM 5005 O O . TYR B 1 302 ? 9.68 -4.375 14.477 1 87.88 302 TYR B O 1
ATOM 5013 N N . GLN B 1 303 ? 8.312 -6.098 14.945 1 87.12 303 GLN B N 1
ATOM 5014 C CA . GLN B 1 303 ? 8.602 -6.027 16.375 1 87.12 303 GLN B CA 1
ATOM 5015 C C . GLN B 1 303 ? 10.086 -6.289 16.641 1 87.12 303 GLN B C 1
ATOM 5017 O O . GLN B 1 303 ? 10.688 -5.621 17.484 1 87.12 303 GLN B O 1
ATOM 5022 N N . GLU B 1 304 ? 10.633 -7.266 15.961 1 86.88 304 GLU B N 1
ATOM 5023 C CA . GLU B 1 304 ? 12.055 -7.566 16.109 1 86.88 304 GLU B CA 1
ATOM 5024 C C . GLU B 1 304 ? 12.914 -6.402 15.641 1 86.88 304 GLU B C 1
ATOM 5026 O O . GLU B 1 304 ? 13.945 -6.094 16.25 1 86.88 304 GLU B O 1
ATOM 5031 N N . TYR B 1 305 ? 12.531 -5.793 14.609 1 84.88 305 TYR B N 1
ATOM 5032 C CA . TYR B 1 305 ? 13.227 -4.625 14.086 1 84.88 305 TYR B CA 1
ATOM 5033 C C . TYR B 1 305 ? 13.227 -3.488 15.102 1 84.88 305 TYR B C 1
ATOM 5035 O O . TYR B 1 305 ? 14.266 -2.877 15.352 1 84.88 305 TYR B O 1
ATOM 5043 N N . GLU B 1 306 ? 12.102 -3.234 15.688 1 82.19 306 GLU B N 1
ATOM 5044 C CA . GLU B 1 306 ? 11.961 -2.164 16.672 1 82.19 306 GLU B CA 1
ATOM 5045 C C . GLU B 1 306 ? 12.828 -2.43 17.906 1 82.19 306 GLU B C 1
ATOM 5047 O O . GLU B 1 306 ? 13.422 -1.505 18.453 1 82.19 306 GLU B O 1
ATOM 5052 N N . LYS B 1 307 ? 12.82 -3.674 18.266 1 83.12 307 LYS B N 1
ATOM 5053 C CA . LYS B 1 307 ? 13.633 -4.055 19.422 1 83.12 307 LYS B CA 1
ATOM 5054 C C . LYS B 1 307 ? 15.117 -3.824 19.156 1 83.12 307 LYS B C 1
ATOM 5056 O O . LYS B 1 307 ? 15.844 -3.336 20.016 1 83.12 307 LYS B O 1
ATOM 5061 N N . ARG B 1 308 ? 15.57 -4.156 18.016 1 80.56 308 ARG B N 1
ATOM 5062 C CA . ARG B 1 308 ? 16.969 -3.977 17.641 1 80.56 308 ARG B CA 1
ATOM 5063 C C . ARG B 1 308 ? 17.344 -2.498 17.594 1 80.56 308 ARG B C 1
ATOM 5065 O O . ARG B 1 308 ? 18.453 -2.121 17.984 1 80.56 308 ARG B O 1
ATOM 5072 N N . GLN B 1 309 ? 16.438 -1.646 17.141 1 76.69 309 GLN B N 1
ATOM 5073 C CA . GLN B 1 309 ? 16.688 -0.212 17.062 1 76.69 309 GLN B CA 1
ATOM 5074 C C . GLN B 1 309 ? 16.734 0.421 18.438 1 76.69 309 GLN B C 1
ATOM 5076 O O . GLN B 1 309 ? 17.531 1.339 18.688 1 76.69 309 GLN B O 1
ATOM 5081 N N . SER B 1 310 ? 15.836 -0.039 19.266 1 76.25 310 SER B N 1
ATOM 5082 C CA . SER B 1 310 ? 15.797 0.478 20.625 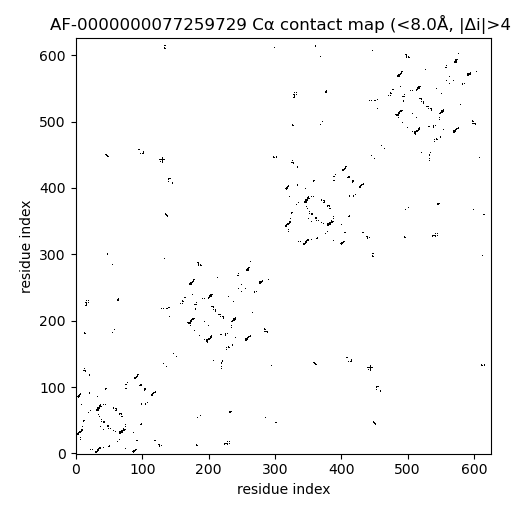1 76.25 310 SER B CA 1
ATOM 5083 C C . SER B 1 310 ? 17.062 0.104 21.391 1 76.25 310 SER B C 1
ATOM 5085 O O . SER B 1 310 ? 17.5 0.847 22.281 1 76.25 310 SER B O 1
ATOM 5087 N N . ASN B 1 311 ? 17.547 -1.044 21.047 1 70.69 311 ASN B N 1
ATOM 5088 C CA . ASN B 1 311 ? 18.75 -1.503 21.734 1 70.69 311 ASN B CA 1
ATOM 5089 C C . ASN B 1 311 ? 20 -0.773 21.234 1 70.69 311 ASN B C 1
ATOM 5091 O O . ASN B 1 311 ? 21.016 -0.747 21.922 1 70.69 311 ASN B O 1
ATOM 5095 N N . LYS B 1 312 ? 19.938 -0.213 20.109 1 61.38 312 LYS B N 1
ATOM 5096 C CA . LYS B 1 312 ? 21.062 0.55 19.578 1 61.38 312 LYS B CA 1
ATOM 5097 C C . LYS B 1 312 ? 21.125 1.943 20.203 1 61.38 312 LYS B C 1
ATOM 5099 O O . LYS B 1 312 ? 22.188 2.566 20.25 1 61.38 312 LYS B O 1
ATOM 5104 N N . GLN B 1 313 ? 19.984 2.586 20.578 1 52.25 313 GLN B N 1
ATOM 5105 C CA . GLN B 1 313 ? 20 3.889 21.234 1 52.25 313 GLN B CA 1
ATOM 5106 C C . GLN B 1 313 ? 20.375 3.76 22.719 1 52.25 313 GLN B C 1
ATOM 5108 O O . GLN B 1 313 ? 20 2.785 23.375 1 52.25 313 GLN B O 1
#